Protein 6VAP (pdb70)

Organism: NCBI:txid2487417

Radius of gyration: 23.74 Å; Cα contacts (8 Å, |Δi|>4): 1038; chains: 2; bounding box: 48×67×58 Å

CATH classification: 3.40.50.1820

Foldseek 3Di:
DDDDLFKDFPDAADPPAEEEEEFEAQLDAQVVCVQLNVWCPNNHGYIGTGFACDDVRVVPQGAQALVVVLVVVLVVCVVVHDPQYEYAYAQLGLVSLVVSLVVCVVVVHAYLEREYEQYFALVPQDADDCLLVDDPVVNVVVVCVCVSRVSRSSSSVSRNHVYHDDDDDAAAHEYEYEYEPPEPRADPVRRVCNVVRHPHHYHYYYAHDYSVSCVVVVQVVSQVVCVSRVHHTD/DDDADLFKGFLDAADPPAEEEEEEEAQLDAQVVCNVVNVVCPHNYGYIGTGFACADVNVVDQGAQALVVVLVVCLVVVVVVHAPAYEYAYAELGLVSLVVSLVVCVVVVGAYLEYEYEQYFALVPQDADDCLLVDDLVVVLVVLVPVLVQDPDDSDPVVRCSSRVSRNSRSVSRSHVYHDDDDQAAAHEYEYEYEPPEPNAHPVRRVCNVVRHPYHYHYDYHHTYSVRCVVVVPVVSVVVVVSSD

Secondary structure (DSSP, 8-state):
----SSEE--S---TTPPEEEEE--TT--GGGGHHHHHHHTTTSEEEEE--TTSGGGTTSPPP--HHHHHHHHHHHHHHH--SSEEEEEETHHHHHHHHHHHHHHHTT---SEEEEES---GGGPPS---GGGS-HHHHHHH---HHHHHHHHHHHHHHHHS--PPP-PPB-S-EEEEEETT-TT--HHHHHGGGGGBSS-EEEEEESSSTTGGGTSHHHHHHHHHHHHT----/-----SSEE--S---TT--EEEEE--TT--GGGGHHHHHHHTTTSEEEEE--TTSGGGTTSPPP--HHHHHHHHHHHHHHH--SSEEEEEETHHHHHHHHHHHHHHHTT---SEEEEES---GGGPPS---GGGS-HHHHHHHHHHHHTTTT-SS--HHHHHHTHHHHHHHHHHHHH------PPB-S-EEEEEETT-TTS-HHHHHGGGGGBSS-EEEEEESSSTTHHHHTHHHHHHHHHHHT-

Nearest PDB structures (foldseek):
  6vap-assembly2_B  TM=1.004E+00  e=4.986E-54  Streptomyces sp. WAC02707
  3flb-assembly1_A  TM=8.859E-01  e=7.574E-27  Amycolatopsis mediterranei
  3fla-assembly2_B  TM=8.816E-01  e=6.293E-27  Amycolatopsis mediterranei
  3qmv-assembly2_B  TM=9.053E-01  e=5.285E-21  Streptomyces coelicolor
  3qmv-assembly1_C  TM=8.912E-01  e=3.431E-21  Streptomyces coelicolor

Solvent-accessible surface area: 20615 Å² total; per-residue (Å²): 95,140,65,53,69,17,0,38,17,46,30,88,28,92,129,123,7,16,11,0,0,0,0,0,22,17,37,5,17,0,67,52,2,51,35,15,0,23,6,0,13,53,68,0,17,3,0,0,0,1,1,6,4,16,60,67,7,51,109,69,134,13,24,71,41,0,12,85,1,0,85,88,0,23,78,41,0,117,94,56,31,108,81,56,0,0,0,4,0,0,13,0,0,0,2,0,0,3,6,0,0,38,44,0,15,102,39,67,21,65,9,68,0,0,0,2,0,1,31,9,0,3,53,105,32,86,130,64,28,76,36,9,113,39,57,61,127,99,0,22,60,116,62,231,99,77,160,42,22,3,76,4,30,55,3,1,63,72,0,10,32,53,10,202,56,145,118,36,122,108,2,150,7,36,1,11,2,2,8,4,95,107,12,103,107,6,57,107,98,7,2,131,5,1,39,108,8,7,108,20,89,43,67,36,53,83,20,67,25,24,50,83,5,14,68,134,39,53,101,51,7,4,34,34,1,3,109,37,4,184,37,76,44,165,170,52,107,61,62,67,22,2,35,18,58,32,66,29,98,132,125,7,24,7,0,0,0,0,0,6,5,13,5,13,0,68,36,1,76,60,3,1,4,37,21,9,64,158,8,14,2,0,0,0,1,2,6,6,4,69,92,12,123,103,67,149,17,21,82,69,1,52,77,1,0,78,83,0,23,77,40,0,125,97,36,12,99,92,52,0,0,0,2,0,0,15,1,0,0,2,0,0,4,8,0,0,48,55,0,18,101,37,58,27,64,9,62,0,0,0,2,0,2,28,11,0,3,55,100,39,91,125,66,30,73,29,13,111,53,62,79,102,103,0,4,29,83,5,111,86,50,4,57,82,25,159,79,34,14,98,31,60,92,67,10,101,89,20,9,83,0,1,62,1,1,40,90,0,7,29,72,16,182,50,174,116,33,124,103,2,158,6,32,1,11,1,0,8,5,97,107,9,109,89,8,56,108,98,8,1,154,6,1,44,112,10,6,99,19,90,52,64,39,51,73,26,57,24,2,19,5,4,0,57,126,38,20,44,50,0,10,36,30,3,26,117,46,12,168

Structure (mmCIF, N/CA/C/O backbone):
data_6VAP
#
_entry.id   6VAP
#
_cell.length_a   72.450
_cell.length_b   92.360
_cell.length_c   150.140
_cell.angle_alpha   90.000
_cell.angle_beta   90.000
_cell.angle_gamma   90.000
#
_symmetry.space_group_name_H-M   'C 2 2 21'
#
loop_
_entity.id
_entity.type
_entity.pdbx_description
1 polymer Thioesterase
2 water water
#
loop_
_atom_site.group_PDB
_atom_site.id
_atom_site.type_symbol
_atom_site.label_atom_id
_atom_site.label_alt_id
_atom_site.label_comp_id
_atom_site.label_asym_id
_atom_site.label_entity_id
_atom_site.label_seq_id
_atom_site.pdbx_PDB_ins_code
_atom_site.Cartn_x
_atom_site.Cartn_y
_atom_site.Cartn_z
_atom_site.occupancy
_atom_site.B_iso_or_equiv
_atom_site.auth_seq_id
_atom_site.auth_comp_id
_atom_site.auth_asym_id
_atom_site.auth_atom_id
_atom_site.pdbx_PDB_model_num
ATOM 1 N N . THR A 1 8 ? 7.94900 54.59300 8.96700 1.000 49.31644 8 THR A N 1
ATOM 2 C CA . THR A 1 8 ? 9.08900 55.39400 8.53400 1.000 57.96221 8 THR A CA 1
ATOM 3 C C . THR A 1 8 ? 9.62200 54.92700 7.18200 1.000 62.04165 8 THR A C 1
ATOM 4 O O . THR A 1 8 ? 9.34300 53.80600 6.75700 1.000 72.80347 8 THR A O 1
ATOM 14 N N . HIS A 1 9 ? 10.39200 55.79100 6.51500 1.000 44.32110 9 HIS A N 1
ATOM 15 C CA . HIS A 1 9 ? 11.02300 55.45500 5.23900 1.000 57.27792 9 HIS A CA 1
ATOM 16 C C . HIS A 1 9 ? 12.45500 55.96900 5.26400 1.000 55.63562 9 HIS A C 1
ATOM 17 O O . HIS A 1 9 ? 12.68400 57.16600 5.45900 1.000 47.50043 9 HIS A O 1
ATOM 31 N N . SER A 1 10 ? 13.41700 55.07200 5.07300 1.000 49.14010 10 SER A N 1
ATOM 32 C CA . SER A 1 10 ? 14.82700 55.43200 5.06300 1.000 49.06378 10 SER A CA 1
ATOM 33 C C . SER A 1 10 ? 15.51000 54.83600 3.83300 1.000 49.21906 10 SER A C 1
ATOM 34 O O . SER A 1 10 ? 15.09500 53.80500 3.29500 1.000 40.38642 10 SER A O 1
ATOM 42 N N . ASP A 1 11 ? 16.57500 55.48600 3.39800 1.000 54.02753 11 ASP A N 1
ATOM 43 C CA . ASP A 1 11 ? 17.42200 54.99300 2.32500 1.000 41.19178 11 ASP A CA 1
ATOM 44 C C . ASP A 1 11 ? 18.85300 54.87900 2.85900 1.000 40.46011 11 ASP A C 1
ATOM 45 O O . ASP A 1 11 ? 19.11500 55.04400 4.05600 1.000 35.09368 11 ASP A O 1
ATOM 54 N N . VAL A 1 12 ? 19.78700 54.58100 1.95500 1.000 37.54134 12 VAL A N 1
ATOM 55 C CA . VAL A 1 12 ? 21.17000 54.36200 2.35700 1.000 36.61492 12 VAL A CA 1
ATOM 56 C C . VAL A 1 12 ? 21.74900 55.61700 2.97400 1.000 38.78623 12 VAL A C 1
ATOM 57 O O . VAL A 1 12 ? 22.55600 55.53700 3.91400 1.000 41.42339 12 VAL A O 1
ATOM 70 N N . TRP A 1 13 ? 21.33000 56.79100 2.48900 1.000 30.40101 13 TRP A N 1
ATOM 71 C CA . TRP A 1 13 ? 21.89100 58.04300 2.99200 1.000 29.09033 13 TRP A CA 1
ATOM 72 C C . TRP A 1 13 ? 21.11800 58.63500 4.17000 1.000 19.65762 13 TRP A C 1
ATOM 73 O O . TRP A 1 13 ? 21.70800 59.20300 5.09400 1.000 22.22635 13 TRP A O 1
ATOM 94 N N . ILE A 1 14 ? 19.79800 58.54300 4.13500 1.000 35.08842 14 ILE A N 1
ATOM 95 C CA . ILE A 1 14 ? 18.92900 59.33500 4.99700 1.000 27.33749 14 ILE A CA 1
ATOM 96 C C . ILE A 1 14 ? 18.16900 58.39300 5.90200 1.000 26.70057 14 ILE A C 1
ATOM 97 O O . ILE A 1 14 ? 17.36000 57.59500 5.42000 1.000 24.38450 14 ILE A O 1
ATOM 113 N N . ARG A 1 15 ? 18.39300 58.50800 7.20700 1.000 30.14835 15 ARG A N 1
ATOM 114 C CA . ARG A 1 15 ? 17.76900 57.63100 8.18900 1.000 32.35388 15 ARG A CA 1
ATOM 115 C C . ARG A 1 15 ? 16.68300 58.41500 8.92000 1.000 22.86590 15 ARG A C 1
ATOM 116 O O . ARG A 1 15 ? 16.96100 59.44700 9.54200 1.000 27.00324 15 ARG A O 1
ATOM 137 N N . GLN A 1 16 ? 15.45800 57.92100 8.85400 1.000 22.11844 16 GLN A N 1
ATOM 138 C CA . GLN A 1 16 ? 14.29800 58.50500 9.52500 1.000 42.34981 16 GLN A CA 1
ATOM 139 C C . GLN A 1 16 ? 13.94900 57.56000 10.66900 1.000 28.62712 16 GLN A C 1
ATOM 140 O O . GLN A 1 16 ? 13.36900 56.49100 10.45500 1.000 28.29550 16 GLN A O 1
ATOM 154 N N . TYR A 1 17 ? 14.29500 57.96300 11.88900 1.000 28.63501 17 TYR A N 1
ATOM 155 C CA . TYR A 1 17 ? 14.16800 57.06500 13.02600 1.000 25.87152 17 TYR A CA 1
ATOM 156 C C . TYR A 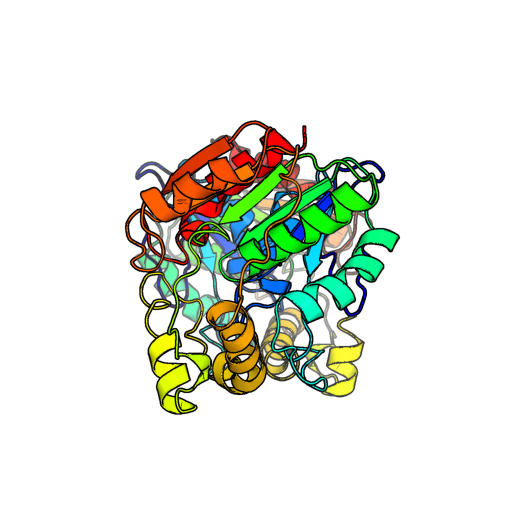1 17 ? 12.75900 57.03600 13.60000 1.000 26.85848 17 TYR A C 1
ATOM 157 O O . TYR A 1 17 ? 12.36800 56.02200 14.18000 1.000 37.10971 17 TYR A O 1
ATOM 175 N N . ARG A 1 18 ? 12.00300 58.12100 13.48600 1.000 26.41106 18 ARG A N 1
ATOM 176 C CA . ARG A 1 18 ? 10.66900 58.19800 14.04700 1.000 31.79329 18 ARG A CA 1
ATOM 177 C C . ARG A 1 18 ? 9.66700 58.70100 13.01300 1.000 38.35723 18 ARG A C 1
ATOM 178 O O . ARG A 1 18 ? 10.03300 59.41100 12.07500 1.000 38.82834 18 ARG A O 1
ATOM 199 N N . PRO A 1 19 ? 8.39800 58.34700 13.17100 1.000 38.58621 19 PRO A N 1
ATOM 200 C CA . PRO A 1 19 ? 7.38600 58.90300 12.26300 1.000 41.33390 19 PRO A CA 1
ATOM 201 C C . PRO A 1 19 ? 7.14600 60.37100 12.55200 1.000 36.59649 19 PRO A C 1
ATOM 202 O O . PRO A 1 19 ? 7.27400 60.83600 13.68800 1.000 34.73574 19 PRO A O 1
ATOM 213 N N . ALA A 1 20 ? 6.75100 61.09600 11.51500 1.000 44.70536 20 ALA A N 1
ATOM 214 C CA . ALA A 1 20 ? 6.51900 62.52800 11.62300 1.000 41.72606 20 ALA A CA 1
ATOM 215 C C . ALA A 1 20 ? 5.17400 62.87600 11.00000 1.000 49.66122 20 ALA A C 1
ATOM 216 O O . ALA A 1 20 ? 4.74300 62.23800 10.03000 1.000 36.06748 20 ALA A O 1
ATOM 223 N N . HIS A 1 21 ? 4.50900 63.88000 11.58000 1.000 38.29933 21 HIS A N 1
ATOM 224 C CA . HIS A 1 21 ? 3.28500 64.38700 10.99700 1.000 41.02597 21 HIS A CA 1
ATOM 225 C C . HIS A 1 21 ? 3.54700 64.82100 9.55100 1.000 44.07897 21 HIS A C 1
ATOM 226 O O . HIS A 1 21 ? 4.66500 65.21000 9.18700 1.000 32.96185 21 HIS A O 1
ATOM 240 N N . PRO A 1 22 ? 2.53600 64.74700 8.69000 1.000 44.04212 22 PRO A N 1
ATOM 241 C CA . PRO A 1 22 ? 2.70700 65.32900 7.34900 1.000 38.86255 22 PRO A CA 1
ATOM 242 C C . PRO A 1 22 ? 2.96400 66.82100 7.36800 1.000 47.49254 22 PRO A C 1
ATOM 243 O O . PRO A 1 22 ? 3.66000 67.33200 6.48200 1.000 38.23616 22 PRO A O 1
ATOM 254 N N . THR A 1 23 ? 2.41700 67.54000 8.34700 1.000 48.22420 23 THR A N 1
ATOM 255 C CA . THR A 1 23 ? 2.67400 68.97000 8.47800 1.000 59.09919 23 THR A CA 1
ATOM 256 C C . THR A 1 23 ? 4.04500 69.28600 9.06200 1.000 47.86363 23 THR A C 1
ATOM 257 O O . THR A 1 23 ? 4.41600 70.46500 9.11000 1.000 49.35855 23 THR A O 1
ATOM 268 N N . ALA A 1 24 ? 4.80400 68.27700 9.48300 1.000 46.45557 24 ALA A N 1
ATOM 269 C CA . ALA A 1 24 ? 5.97300 68.52600 10.30800 1.000 40.07059 24 ALA A CA 1
ATOM 270 C C . ALA A 1 24 ? 7.05400 69.23600 9.48900 1.000 33.55929 24 ALA A C 1
ATOM 271 O O . ALA A 1 24 ? 7.34600 68.83900 8.35600 1.000 29.44564 24 ALA A O 1
ATOM 278 N N . PRO A 1 25 ? 7.71400 70.23300 10.05300 1.000 38.97309 25 PRO A N 1
ATOM 279 C CA . PRO A 1 25 ? 8.92500 70.73700 9.40400 1.000 31.88014 25 PRO A CA 1
ATOM 280 C C . PRO A 1 25 ? 9.99000 69.66700 9.42600 1.000 25.83994 25 PRO A C 1
ATOM 281 O O . PRO A 1 25 ? 9.98900 68.80000 10.30300 1.000 30.08255 25 PRO A O 1
ATOM 292 N N . GLN A 1 26 ? 10.93500 69.77400 8.48500 1.000 23.76601 26 GLN A N 1
ATOM 293 C CA . GLN A 1 26 ? 12.01600 68.80600 8.31900 1.000 35.89904 26 GLN A CA 1
ATOM 294 C C . GLN A 1 26 ? 13.31700 69.33300 8.92500 1.000 20.64984 26 GLN A C 1
ATOM 295 O O . GLN A 1 26 ? 13.64100 70.51800 8.81100 1.000 21.01041 26 GLN A O 1
ATOM 309 N N . LEU A 1 27 ? 14.04700 68.45500 9.60000 1.000 20.90514 27 LEU A N 1
ATOM 310 C CA . LEU A 1 27 ? 15.35400 68.78300 10.15300 1.000 25.63202 27 LEU A CA 1
ATOM 311 C C . LEU A 1 27 ? 16.35000 67.75100 9.62200 1.000 32.16701 27 LEU A C 1
ATOM 312 O O . LEU A 1 27 ? 16.22300 66.54600 9.88100 1.000 23.05013 27 LEU A O 1
ATOM 328 N N . ILE A 1 28 ? 17.30900 68.21900 8.84200 1.000 27.35328 28 ILE A N 1
ATOM 329 C CA . ILE A 1 28 ? 18.33800 67.35600 8.28000 1.000 23.08961 28 ILE A CA 1
ATOM 330 C C . ILE A 1 28 ? 19.55800 67.50700 9.14900 1.000 22.96591 28 ILE A C 1
ATOM 331 O O . ILE A 1 28 ? 20.04800 68.62400 9.30600 1.000 18.02585 28 ILE A O 1
ATOM 347 N N . CYS A 1 29 ? 20.06500 66.41100 9.69700 1.000 17.18627 29 CYS A N 1
ATOM 348 C CA . CYS A 1 29 ? 21.13200 66.41400 10.69500 1.000 18.98122 29 CYS A CA 1
ATOM 349 C C . CYS A 1 29 ? 22.38100 65.75200 10.13500 1.000 20.55246 29 CYS A C 1
ATOM 350 O O . CYS A 1 29 ? 22.32500 64.59900 9.69600 1.000 16.75201 29 CYS A O 1
ATOM 358 N N . LEU A 1 30 ? 23.50100 66.46300 10.20700 1.000 17.55474 30 LEU A N 1
ATOM 359 C CA . LEU A 1 30 ? 24.76400 66.05300 9.64400 1.000 21.21833 30 LEU A CA 1
ATOM 360 C C . LEU A 1 30 ? 25.70600 65.70300 10.78200 1.000 23.07119 30 LEU A C 1
ATOM 361 O O . LEU A 1 30 ? 26.05500 66.57600 11.59000 1.000 15.68346 30 LEU A O 1
ATOM 377 N N . PRO A 1 31 ? 26.14000 64.46100 10.89000 1.000 24.85561 31 PRO A N 1
ATOM 378 C CA . PRO A 1 31 ? 27.05100 64.10100 11.97000 1.000 28.49552 31 PRO A CA 1
ATOM 379 C C . PRO A 1 31 ? 28.43500 64.69400 11.79200 1.000 25.20829 31 PRO A C 1
ATOM 380 O O . PRO A 1 31 ? 28.85900 65.02900 10.68200 1.000 25.21355 31 PRO A O 1
ATOM 391 N N . HIS A 1 32 ? 29.16100 64.74600 12.91300 1.000 24.06868 32 HIS A N 1
ATOM 392 C CA . HIS A 1 32 ? 30.57200 65.13300 12.93400 1.000 24.56874 32 HIS A CA 1
ATOM 393 C C . HIS A 1 32 ? 31.46200 64.06400 12.30600 1.000 21.07884 32 HIS A C 1
ATOM 394 O O . HIS A 1 32 ? 31.01400 62.97100 11.96500 1.000 25.81099 32 HIS A O 1
ATOM 408 N N . ALA A 1 33 ? 32.75800 64.37100 12.20200 1.000 27.19800 33 ALA A N 1
ATOM 409 C CA . ALA A 1 33 ? 33.73000 63.37800 11.74600 1.000 35.65164 33 ALA A CA 1
ATOM 410 C C . ALA A 1 33 ? 33.75900 62.17100 12.67500 1.000 26.39527 33 ALA A C 1
ATOM 411 O O . ALA A 1 33 ? 33.77000 62.30200 13.89000 1.000 24.79245 33 ALA A O 1
ATOM 418 N N . GLY A 1 34 ? 33.76100 60.98700 12.10700 1.000 29.69830 34 GLY A N 1
ATOM 419 C CA . GLY A 1 34 ? 33.64800 59.78100 12.88600 1.000 32.30387 34 GLY A CA 1
ATOM 420 C C . GLY A 1 34 ? 32.26600 59.49700 13.40900 1.000 37.02286 34 GLY A C 1
ATOM 421 O O . GLY A 1 34 ? 32.08700 58.48400 14.09000 1.000 39.83636 34 GLY A O 1
ATOM 425 N N . GLY A 1 35 ? 31.27600 60.34900 13.10900 1.000 24.57137 35 GLY A N 1
ATOM 426 C CA . GLY A 1 35 ? 29.94400 60.12800 13.61300 1.000 33.00133 35 GLY A CA 1
ATOM 427 C C . GLY A 1 35 ? 29.07000 59.39500 12.61900 1.000 23.74758 35 GLY A C 1
ATOM 428 O O . GLY A 1 35 ? 29.37200 59.31500 11.44400 1.000 29.55881 35 GLY A O 1
ATOM 432 N N . SER A 1 36 ? 27.99500 58.81600 13.12600 1.000 21.63944 36 SER A N 1
ATOM 433 C CA . SER A 1 36 ? 27.02400 58.08800 12.32500 1.000 28.57974 36 SER A CA 1
ATOM 434 C C . SER A 1 36 ? 25.65600 58.72200 12.50900 1.000 22.91064 36 SER A C 1
ATOM 435 O O . SER A 1 36 ? 25.45600 59.55100 13.40900 1.000 24.37134 36 SER A O 1
ATOM 443 N N . ALA A 1 37 ? 24.71800 58.30900 11.64000 1.000 25.35304 37 ALA A N 1
ATOM 444 C CA . ALA A 1 37 ? 23.35400 58.81200 11.73900 1.000 27.70332 37 ALA A CA 1
ATOM 445 C C . ALA A 1 37 ? 22.72400 58.50100 13.08700 1.000 26.20314 37 ALA A C 1
ATOM 446 O O . ALA A 1 37 ? 21.88200 59.27800 13.56400 1.000 20.31823 37 ALA A O 1
ATOM 453 N N . THR A 1 38 ? 23.09800 57.37100 13.70400 1.000 33.58297 38 THR A N 1
ATOM 454 C CA . THR A 1 38 ? 22.51800 57.00400 14.99000 1.000 43.60523 38 THR A CA 1
ATOM 455 C C . THR A 1 38 ? 22.79700 58.05400 16.06100 1.000 34.53572 38 THR A C 1
ATOM 456 O O . THR A 1 38 ? 22.09800 58.09500 17.08100 1.000 33.72773 38 THR A O 1
ATOM 467 N N . PHE A 1 39 ? 23.83500 58.87200 15.87400 1.000 26.71636 39 PHE A N 1
ATOM 468 C CA . PHE A 1 39 ? 24.13200 59.93900 16.82600 1.000 27.37170 39 PHE A CA 1
ATOM 469 C C . PHE A 1 39 ? 22.92200 60.84300 17.05400 1.000 25.23724 39 PHE A C 1
ATOM 470 O O . PHE A 1 39 ? 22.72800 61.37800 18.15400 1.000 24.51873 39 PHE A O 1
ATOM 487 N N . TYR A 1 40 ? 22.08000 61.02000 16.03800 1.000 21.38677 40 TYR A N 1
ATOM 488 C CA . TYR A 1 40 ? 20.93500 61.92100 16.13600 1.000 22.89222 40 TYR A CA 1
ATOM 489 C C . TYR A 1 40 ? 19.63500 61.25300 16.56200 1.000 30.26679 40 TYR A C 1
ATOM 490 O O . TYR A 1 40 ? 18.57500 61.88700 16.51200 1.000 24.93194 40 TYR A O 1
ATOM 508 N N . HIS A 1 41 ? 19.69500 60.01200 17.02400 1.000 32.51706 41 HIS A N 1
ATOM 509 C CA . HIS A 1 41 ? 18.48300 59.36800 17.52400 1.000 36.37278 41 HIS A CA 1
ATOM 510 C C . HIS A 1 41 ? 17.82100 60.14900 18.65600 1.000 23.99761 41 HIS A C 1
ATOM 511 O O . HIS A 1 41 ? 16.58700 60.30500 18.63300 1.000 33.61192 41 HIS A O 1
ATOM 525 N N . PRO A 1 42 ? 18.54400 60.70300 19.62000 1.000 26.50844 42 PRO A N 1
ATOM 526 C CA . PRO A 1 42 ? 17.87500 61.54700 20.62900 1.000 24.78981 42 PRO A CA 1
ATOM 527 C C . PRO A 1 42 ? 17.12300 62.74000 20.05200 1.000 21.92631 42 PRO A C 1
ATOM 528 O O . PRO A 1 42 ? 16.05200 63.10700 20.55900 1.000 22.96591 42 PRO A O 1
ATOM 539 N N . VAL A 1 43 ? 17.63800 63.36000 18.99400 1.000 20.79460 43 VAL A N 1
ATOM 540 C CA . VAL A 1 43 ? 16.91200 64.46900 18.36900 1.000 25.49779 43 VAL A CA 1
ATOM 541 C C . VAL A 1 43 ? 15.59600 63.96400 17.76000 1.000 20.56826 43 VAL A C 1
ATOM 542 O O . VAL A 1 43 ? 14.50600 64.51600 17.97400 1.000 21.49205 43 VAL A O 1
ATOM 555 N N . ALA A 1 44 ? 15.68400 62.89200 16.98600 1.000 22.01053 44 ALA A N 1
ATOM 556 C CA . ALA A 1 44 ? 14.48300 62.30300 16.41300 1.000 37.39922 44 ALA A CA 1
ATOM 557 C C . ALA A 1 44 ? 13.46300 62.01900 17.50400 1.000 25.26882 44 ALA A C 1
ATOM 558 O O . ALA A 1 44 ? 12.30800 62.45800 17.41100 1.000 31.29849 44 ALA A O 1
ATOM 565 N N . ALA A 1 45 ? 13.90800 61.35600 18.58800 1.000 28.29813 45 ALA A N 1
ATOM 566 C CA . ALA A 1 45 ? 12.99400 60.94200 19.65100 1.000 33.28820 45 ALA A CA 1
ATOM 567 C C . ALA A 1 45 ? 12.35600 62.14700 20.33700 1.000 37.30974 45 ALA A C 1
ATOM 568 O O . ALA A 1 45 ? 11.20100 62.08500 20.76300 1.000 33.75668 45 ALA A O 1
ATOM 575 N N . ALA A 1 46 ? 13.09200 63.24800 20.47100 1.000 29.84832 46 ALA A N 1
ATOM 576 C CA . ALA A 1 46 ? 12.61000 64.40400 21.21900 1.000 37.33079 46 ALA A CA 1
ATOM 577 C C . ALA A 1 46 ? 11.76700 65.36000 20.39200 1.000 32.20649 46 ALA A C 1
ATOM 578 O O . ALA A 1 46 ? 10.94500 66.08500 20.95900 1.000 33.15134 46 ALA A O 1
ATOM 585 N N . LEU A 1 47 ? 11.94800 65.39300 19.07400 1.000 24.81350 47 LEU A N 1
ATOM 586 C CA . LEU A 1 47 ? 11.22700 66.33800 18.22600 1.000 30.32469 47 LEU A CA 1
ATOM 587 C C . LEU A 1 47 ? 10.08700 65.70300 17.43400 1.000 29.61408 47 LEU A C 1
ATOM 588 O O . LEU A 1 47 ? 9.11800 66.39400 17.09200 1.000 33.39611 47 LEU A O 1
ATOM 604 N N . ALA A 1 48 ? 10.17500 64.41400 17.12600 1.000 33.72773 48 ALA A N 1
ATOM 605 C CA . ALA A 1 48 ? 9.10300 63.76200 16.39300 1.000 33.14082 48 ALA A CA 1
ATOM 606 C C . ALA A 1 48 ? 7.93100 63.53000 17.33600 1.000 43.32098 48 ALA A C 1
ATOM 607 O O . ALA A 1 48 ? 8.12900 63.45400 18.54500 1.000 37.53608 48 ALA A O 1
ATOM 614 N N . PRO A 1 49 ? 6.69100 63.43500 16.81400 1.000 47.17934 49 PRO A N 1
ATOM 615 C CA . PRO A 1 49 ? 6.33500 63.52000 15.39100 1.000 32.89605 49 PRO A CA 1
ATOM 616 C C . PRO A 1 49 ? 6.14600 64.94700 14.90800 1.000 44.62904 49 PRO A C 1
ATOM 617 O O . PRO A 1 49 ? 5.80500 65.15600 13.74100 1.000 31.56694 49 PRO A O 1
ATOM 628 N N . ARG A 1 50 ? 6.37000 65.91900 15.79500 1.000 33.14082 50 ARG A N 1
ATOM 629 C CA . ARG A 1 50 ? 6.15600 67.31200 15.41900 1.000 36.42542 50 ARG A CA 1
ATOM 630 C C . ARG A 1 50 ? 7.22300 67.80300 14.45500 1.000 33.60140 50 ARG A C 1
ATOM 631 O O . ARG A 1 50 ? 7.04200 68.82800 13.79100 1.000 34.90418 50 ARG A O 1
ATOM 652 N N . CYS A 1 51 ? 8.32000 67.07200 14.33800 1.000 27.69543 51 CYS A N 1
ATOM 653 C CA . CYS A 1 51 ? 9.38200 67.41600 13.40200 1.000 29.10612 51 CYS A CA 1
ATOM 654 C C . CYS A 1 51 ? 9.87200 66.14700 12.71900 1.000 45.76865 51 CYS A C 1
ATOM 655 O O . CYS A 1 51 ? 10.02100 65.10900 13.37100 1.000 46.39240 51 CYS A O 1
ATOM 663 N N . ASP A 1 52 ? 10.08600 66.22500 11.40300 1.000 41.05755 52 ASP A N 1
ATOM 664 C CA . ASP A 1 52 ? 10.61200 65.10100 10.63100 1.000 39.08627 52 ASP A CA 1
ATOM 665 C C . ASP A 1 52 ? 12.13000 65.16900 10.68200 1.000 24.79771 52 ASP A C 1
ATOM 666 O O . ASP A 1 52 ? 12.75400 65.90300 9.92400 1.000 24.17658 52 ASP A O 1
ATOM 675 N N . VAL A 1 53 ? 12.73200 64.40700 11.58300 1.000 32.54601 53 VAL A N 1
ATOM 676 C CA . VAL A 1 53 ? 14.17700 64.43200 11.77600 1.000 38.32038 53 VAL A CA 1
ATOM 677 C C . VAL A 1 53 ? 14.81900 63.43900 10.82200 1.000 29.16402 53 VAL A C 1
ATOM 678 O O . VAL A 1 53 ? 14.50900 62.24800 10.85700 1.000 29.00348 53 VAL A O 1
ATOM 691 N N . LEU A 1 54 ? 15.72900 63.91400 9.98900 1.000 21.14464 54 LEU A N 1
ATOM 692 C CA . LEU A 1 54 ? 16.41300 63.08700 9.00700 1.000 21.13938 54 LEU A CA 1
ATOM 693 C C . LEU A 1 54 ? 17.89200 63.10600 9.35000 1.000 21.57101 54 LEU A C 1
ATOM 694 O O . LEU A 1 54 ? 18.51400 64.17600 9.38400 1.000 27.40855 54 LEU A O 1
ATOM 710 N N . ALA A 1 55 ? 18.46300 61.93000 9.57800 1.000 29.62987 55 ALA A N 1
ATOM 711 C CA . ALA A 1 55 ? 19.84900 61.81600 10.00000 1.000 28.14285 55 ALA A CA 1
ATOM 712 C C . ALA A 1 55 ? 20.64600 61.19000 8.86100 1.000 21.48679 55 ALA A C 1
ATOM 713 O O . ALA A 1 55 ? 20.23000 60.18400 8.27300 1.000 19.16019 55 ALA A O 1
ATOM 720 N N . VAL A 1 56 ? 21.77400 61.78600 8.53900 1.000 23.26595 56 VAL A N 1
ATOM 721 C CA . VAL A 1 56 ? 22.54400 61.36000 7.37900 1.000 28.33761 56 VAL A CA 1
ATOM 722 C C . VAL A 1 56 ? 23.58700 60.34000 7.81200 1.000 16.54146 56 VAL A C 1
ATOM 723 O O . VAL A 1 56 ? 24.32300 60.54700 8.77800 1.000 30.60630 56 VAL A O 1
ATOM 736 N N . GLN A 1 57 ? 23.67200 59.26100 7.06900 1.000 20.19189 57 GLN A N 1
ATOM 737 C CA . GLN A 1 57 ? 24.68500 58.23100 7.23900 1.000 19.31021 57 GLN A CA 1
ATOM 738 C C . GLN A 1 57 ? 25.69300 58.35700 6.11400 1.000 20.39192 57 GLN A C 1
ATOM 739 O O . GLN A 1 57 ? 25.38800 58.02000 4.97400 1.000 20.44456 57 GLN A O 1
ATOM 753 N N . TYR A 1 58 ? 26.91000 58.75600 6.43200 1.000 24.27923 58 TYR A N 1
ATOM 754 C CA . TYR A 1 58 ? 27.94000 58.84600 5.40700 1.000 24.42661 58 TYR A CA 1
ATOM 755 C C . TYR A 1 58 ? 28.47100 57.45300 5.05200 1.000 31.04583 58 TYR A C 1
ATOM 756 O O . TYR A 1 58 ? 28.41700 56.52800 5.86600 1.000 24.55821 58 TYR A O 1
ATOM 774 N N . PRO A 1 59 ? 28.96700 57.27200 3.83200 1.000 25.41357 59 PRO A N 1
ATOM 775 C CA . PRO A 1 59 ? 29.58800 55.99100 3.47300 1.000 24.30028 59 PRO A CA 1
ATOM 776 C C . PRO A 1 59 ? 30.72900 55.64700 4.41600 1.000 26.50318 59 PRO A C 1
ATOM 777 O O . PRO A 1 59 ? 31.43300 56.52600 4.93000 1.000 24.21869 59 PRO A O 1
ATOM 788 N N . GLY A 1 60 ? 30.91100 54.34400 4.61500 1.000 29.49301 60 GLY A N 1
ATOM 789 C CA . GLY A 1 60 ? 32.06500 53.82800 5.30400 1.000 28.42709 60 GLY A CA 1
ATOM 790 C C . GLY A 1 60 ? 31.85900 53.46400 6.75500 1.000 33.65667 60 GLY A C 1
ATOM 791 O O . GLY A 1 60 ? 32.81800 53.04000 7.40500 1.000 34.72522 60 GLY A O 1
ATOM 795 N N . ARG A 1 61 ? 30.65500 53.59900 7.28800 1.000 35.52531 61 ARG A N 1
ATOM 796 C CA . ARG A 1 61 ? 30.40400 53.31100 8.69000 1.000 27.35854 61 ARG A CA 1
ATOM 797 C C . ARG A 1 61 ? 29.16900 52.43700 8.84100 1.000 40.73646 61 ARG A C 1
ATOM 798 O O . ARG A 1 61 ? 28.22000 52.53300 8.05700 1.000 41.72869 61 ARG A O 1
ATOM 819 N N . GLN A 1 62 ? 29.19900 51.58500 9.86900 1.000 44.05791 62 GLN A N 1
ATOM 820 C CA . GLN A 1 62 ? 28.07000 50.72700 10.20900 1.000 48.26368 62 GLN A CA 1
ATOM 821 C C . GLN A 1 62 ? 27.61800 49.93500 8.99100 1.000 33.42506 62 GLN A C 1
ATOM 822 O O . GLN A 1 62 ? 28.38800 49.14400 8.45100 1.000 39.97321 62 GLN A O 1
ATOM 836 N N . ASP A 1 63 ? 26.36500 50.09500 8.57400 1.000 31.96173 63 ASP A N 1
ATOM 837 C CA . ASP A 1 63 ? 25.84300 49.30100 7.47100 1.000 33.34610 63 ASP A CA 1
ATOM 838 C C . ASP A 1 63 ? 26.48100 49.70100 6.15200 1.000 36.82020 63 ASP A C 1
ATOM 839 O O . ASP A 1 63 ? 26.38600 48.93500 5.19000 1.000 37.58609 63 ASP A O 1
ATOM 848 N N . ARG A 1 64 ? 27.11400 50.88100 6.07600 1.000 38.88624 64 ARG A N 1
ATOM 849 C CA . ARG A 1 64 ? 27.83100 51.31800 4.88000 1.000 32.28282 64 ARG A CA 1
ATOM 850 C C . ARG A 1 64 ? 29.34400 51.07100 4.96100 1.000 31.59063 64 ARG A C 1
ATOM 851 O O . ARG A 1 64 ? 30.10900 51.68000 4.20600 1.000 36.42805 64 ARG A O 1
ATOM 872 N N . ARG A 1 65 ? 29.79700 50.20800 5.87400 1.000 44.58429 65 ARG A N 1
ATOM 873 C CA . ARG A 1 65 ? 31.23500 50.03500 6.06700 1.000 53.13269 65 ARG A CA 1
ATOM 874 C C . ARG A 1 65 ? 31.91300 49.54300 4.79600 1.000 52.20100 65 ARG A C 1
ATOM 875 O O . ARG A 1 65 ? 33.06800 49.88800 4.53300 1.000 48.54793 65 ARG A O 1
ATOM 896 N N . ALA A 1 66 ? 31.21900 48.73900 3.99500 1.000 44.31321 66 ALA A N 1
ATOM 897 C CA . ALA A 1 66 ? 31.82400 48.23500 2.76600 1.000 48.06629 66 ALA A CA 1
ATOM 898 C C . ALA A 1 66 ? 32.07800 49.36300 1.76700 1.000 53.48273 66 ALA A C 1
ATOM 899 O O . ALA A 1 66 ? 33.03900 49.29700 0.98700 1.000 54.88816 66 ALA A O 1
ATOM 906 N N . GLU A 1 67 ? 31.25100 50.40700 1.78100 1.000 37.13077 67 GLU A N 1
ATOM 907 C CA . GLU A 1 67 ? 31.45000 51.51000 0.85000 1.000 46.88720 67 GLU A CA 1
ATOM 908 C C . GLU A 1 67 ? 32.71100 52.28700 1.20200 1.000 39.37577 67 GLU A C 1
ATOM 909 O O . GLU A 1 67 ? 33.03700 52.48300 2.37200 1.000 38.35460 67 GLU A O 1
ATOM 921 N N . LYS A 1 68 ? 33.42100 52.72300 0.18500 1.000 47.38726 68 LYS A N 1
ATOM 922 C CA . LYS A 1 68 ? 34.62500 53.52000 0.40100 1.000 59.77822 68 LYS A CA 1
ATOM 923 C C . LYS A 1 68 ? 34.22800 54.85500 1.01900 1.000 45.46335 68 LYS A C 1
ATOM 924 O O . LYS A 1 68 ? 33.32800 55.52000 0.50300 1.000 48.53213 68 LYS A O 1
ATOM 943 N N . PRO A 1 69 ? 34.86400 55.27900 2.10400 1.000 45.41334 69 PRO A N 1
ATOM 944 C CA . PRO A 1 69 ? 34.48300 56.55800 2.70800 1.000 33.26188 69 PRO A CA 1
ATOM 945 C C . PRO A 1 69 ? 34.92200 57.73600 1.85000 1.000 36.93864 69 PRO A C 1
ATOM 946 O O . PRO A 1 69 ? 35.94900 57.70900 1.17200 1.000 45.53704 69 PRO A O 1
ATOM 957 N N . LEU A 1 70 ? 34.11100 58.78000 1.86200 1.000 34.54625 70 LEU A N 1
ATOM 958 C CA . LEU A 1 70 ? 34.41900 59.98700 1.11400 1.000 36.62018 70 LEU A CA 1
ATOM 959 C C . LEU A 1 70 ? 35.43800 60.82500 1.87400 1.000 39.91268 70 LEU A C 1
ATOM 960 O O . LEU A 1 70 ? 35.53500 60.77100 3.09800 1.000 36.82810 70 LEU A O 1
ATOM 976 N N . GLU A 1 71 ? 36.19700 61.61700 1.13500 1.000 26.97165 71 GLU A N 1
ATOM 977 C CA . GLU A 1 71 ? 37.32500 62.35700 1.68200 1.000 37.76769 71 GLU A CA 1
ATOM 978 C C . GLU A 1 71 ? 37.21400 63.85900 1.47200 1.000 27.34802 71 GLU A C 1
ATOM 979 O O . GLU A 1 71 ? 38.18900 64.56700 1.71700 1.000 28.51395 71 GLU A O 1
ATOM 991 N N . ASP A 1 72 ? 36.06800 64.35700 1.02100 1.000 30.06150 72 ASP A N 1
ATOM 992 C CA . ASP A 1 72 ? 35.93200 65.74100 0.58900 1.000 29.81673 72 ASP A CA 1
ATOM 993 C C . ASP A 1 72 ? 34.51600 66.17600 0.92400 1.000 24.49767 72 ASP A C 1
ATOM 994 O O . ASP A 1 72 ? 33.56400 65.45500 0.62100 1.000 23.44755 72 ASP A O 1
ATOM 1003 N N . ILE A 1 73 ? 34.37900 67.35900 1.52000 1.000 39.56527 73 ILE A N 1
ATOM 1004 C CA . ILE A 1 73 ? 33.05900 67.87700 1.86000 1.000 32.26439 73 ILE A CA 1
ATOM 1005 C C . ILE A 1 73 ? 32.23500 68.13000 0.60600 1.000 30.21678 73 ILE A C 1
ATOM 1006 O O . ILE A 1 73 ? 31.03600 67.83200 0.55200 1.000 35.17264 73 ILE A O 1
ATOM 1022 N N . ASP A 1 74 ? 32.85300 68.70300 -0.42000 1.000 31.17479 74 ASP A N 1
ATOM 1023 C CA . ASP A 1 74 ? 32.10300 68.98100 -1.64400 1.000 41.08651 74 ASP A CA 1
ATOM 1024 C C . ASP A 1 74 ? 31.60100 6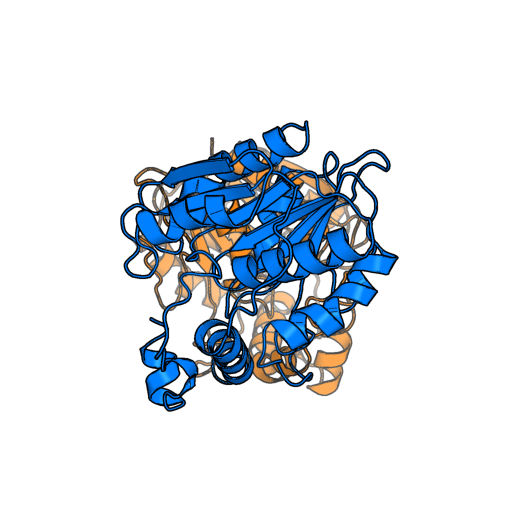7.70200 -2.30500 1.000 32.79341 74 ASP A C 1
ATOM 1025 O O . ASP A 1 74 ? 30.50300 67.67900 -2.87800 1.000 33.00133 74 ASP A O 1
ATOM 1034 N N . GLU A 1 75 ? 32.36400 66.61200 -2.18700 1.000 26.55582 75 GLU A N 1
ATOM 1035 C CA . GLU A 1 75 ? 31.91400 65.34100 -2.74100 1.000 47.40568 75 GLU A CA 1
ATOM 1036 C C . GLU A 1 75 ? 30.79400 64.77000 -1.89300 1.000 38.18879 75 GLU A C 1
ATOM 1037 O O . GLU A 1 75 ? 29.80200 64.27100 -2.43200 1.000 37.10971 75 GLU A O 1
ATOM 1049 N N . LEU A 1 76 ? 30.93500 64.83200 -0.56400 1.000 37.21499 76 LEU A N 1
ATOM 1050 C CA . LEU A 1 76 ? 29.82200 64.46600 0.31200 1.000 29.72725 76 LEU A CA 1
ATOM 1051 C C . LEU A 1 76 ? 28.56100 65.23500 -0.06400 1.000 20.26032 76 LEU A C 1
ATOM 1052 O O . LEU A 1 76 ? 27.47700 64.65700 -0.19900 1.000 25.26092 76 LEU A O 1
ATOM 1068 N N . ALA A 1 77 ? 28.67800 66.55500 -0.18500 1.000 25.58728 77 ALA A N 1
ATOM 1069 C CA . ALA A 1 77 ? 27.53100 67.38600 -0.54700 1.000 25.58991 77 ALA A CA 1
ATOM 1070 C C . ALA A 1 77 ? 26.98000 67.06300 -1.93700 1.000 23.33438 77 ALA A C 1
ATOM 1071 O O . ALA A 1 77 ? 25.76100 66.95500 -2.12600 1.000 27.36118 77 ALA A O 1
ATOM 1078 N N . ASN A 1 78 ? 27.85600 66.97100 -2.93100 1.000 23.19752 78 ASN A N 1
ATOM 1079 C CA . ASN A 1 78 ? 27.38900 66.74400 -4.28300 1.000 24.70033 78 ASN A CA 1
ATOM 1080 C C . ASN A 1 78 ? 26.65500 65.42200 -4.39300 1.000 27.28748 78 ASN A C 1
ATOM 1081 O O . ASN A 1 78 ? 25.65900 65.32700 -5.11000 1.000 29.32720 78 ASN A O 1
ATOM 1092 N N . GLN A 1 79 ? 27.14700 64.37700 -3.72600 1.000 23.79233 79 GLN A N 1
ATOM 1093 C CA . GLN A 1 79 ? 26.44200 63.09400 -3.72800 1.000 24.03183 79 GLN A CA 1
ATOM 1094 C C . GLN A 1 79 ? 25.16800 63.15700 -2.88200 1.000 35.12526 79 GLN A C 1
ATOM 1095 O O . GLN A 1 79 ? 24.14400 62.54100 -3.22900 1.000 23.95024 79 GLN A O 1
ATOM 1109 N N . LEU A 1 80 ? 25.21200 63.89300 -1.76700 1.000 23.01855 80 LEU A N 1
ATOM 1110 C CA . LEU A 1 80 ? 24.08600 63.87900 -0.84700 1.000 22.03948 80 LEU A CA 1
ATOM 1111 C C . LEU A 1 80 ? 22.94800 64.76400 -1.33100 1.000 26.16366 80 LEU A C 1
ATOM 1112 O O . LEU A 1 80 ? 21.78300 64.45300 -1.07000 1.000 33.79879 80 LEU A O 1
ATOM 1128 N N . PHE A 1 81 ? 23.25200 65.83900 -2.05400 1.000 23.74758 81 PHE A N 1
ATOM 1129 C CA . PHE A 1 81 ? 22.20700 66.80000 -2.38600 1.000 29.98517 81 PHE A CA 1
ATOM 1130 C C . PHE A 1 81 ? 21.09800 66.19000 -3.20400 1.000 27.96125 81 PHE A C 1
ATOM 1131 O O . PHE A 1 81 ? 19.93100 66.40300 -2.83200 1.000 24.97405 81 PHE A O 1
ATOM 1148 N N . PRO A 1 82 ? 21.35900 65.48600 -4.32400 1.000 24.48978 82 PRO A N 1
ATOM 1149 C CA . PRO A 1 82 ? 20.25500 64.88700 -5.09000 1.000 27.78754 82 PRO A CA 1
ATOM 1150 C C . PRO A 1 82 ? 19.38400 63.97300 -4.26900 1.000 25.36357 82 PRO A C 1
ATOM 1151 O O . PRO A 1 82 ? 18.17800 63.87600 -4.52400 1.000 28.24286 82 PRO A O 1
ATOM 1162 N N . VAL A 1 83 ? 19.96900 63.26000 -3.31400 1.000 29.18771 83 VAL A N 1
ATOM 1163 C CA . VAL A 1 83 ? 19.18600 62.37200 -2.46600 1.000 40.85753 83 VAL A CA 1
ATOM 1164 C C . VAL A 1 83 ? 18.27900 63.18700 -1.55800 1.000 31.65380 83 VAL A C 1
ATOM 1165 O O . VAL A 1 83 ? 17.07700 62.91900 -1.45300 1.000 27.90598 83 VAL A O 1
ATOM 1178 N N . LEU A 1 84 ? 18.84800 64.18000 -0.86200 1.000 37.98613 84 LEU A N 1
ATOM 1179 C CA . LEU A 1 84 ? 18.01900 65.04800 -0.03200 1.000 25.76625 84 LEU A CA 1
ATOM 1180 C C . LEU A 1 84 ? 17.00700 65.81200 -0.86200 1.000 33.23293 84 LEU A C 1
ATOM 1181 O O . LEU A 1 84 ? 15.89900 66.06300 -0.38600 1.000 37.27815 84 LEU A O 1
ATOM 1197 N N . ARG A 1 85 ? 17.36500 66.18800 -2.09300 1.000 37.51766 85 ARG A N 1
ATOM 1198 C CA . ARG A 1 85 ? 16.42100 66.86300 -2.98400 1.000 49.79281 85 ARG A CA 1
ATOM 1199 C C . ARG A 1 85 ? 15.12900 66.06300 -3.15400 1.000 48.44528 85 ARG A C 1
ATOM 1200 O O . ARG A 1 85 ? 14.02700 66.62200 -3.08700 1.000 53.70907 85 ARG A O 1
ATOM 1221 N N . ALA A 1 86 ? 15.24100 64.75200 -3.39300 1.000 44.40006 86 ALA A N 1
ATOM 1222 C CA . ALA A 1 86 ? 14.05300 63.92900 -3.62000 1.000 42.33402 86 ALA A CA 1
ATOM 1223 C C . ALA A 1 86 ? 13.17800 63.78900 -2.37700 1.000 42.38666 86 ALA A C 1
ATOM 1224 O O . ALA A 1 86 ? 11.99800 63.45900 -2.49800 1.000 52.35891 86 ALA A O 1
ATOM 1231 N N . ARG A 1 87 ? 13.72700 64.02700 -1.19300 1.000 30.43786 87 ARG A N 1
ATOM 1232 C CA . ARG A 1 87 ? 12.99800 63.92700 0.06400 1.000 48.80322 87 ARG A CA 1
ATOM 1233 C C . ARG A 1 87 ? 12.57700 65.27700 0.61600 1.000 54.61444 87 ARG A C 1
ATOM 1234 O O . ARG A 1 87 ? 11.59800 65.35100 1.36800 1.000 41.54445 87 ARG A O 1
ATOM 1255 N N . VAL A 1 88 ? 13.31700 66.33400 0.26400 1.000 46.52926 88 VAL A N 1
ATOM 1256 C CA . VAL A 1 88 ? 13.13500 67.64300 0.86900 1.000 44.48165 88 VAL A CA 1
ATOM 1257 C C . VAL A 1 88 ? 11.66900 68.02500 0.79000 1.000 28.97716 88 VAL A C 1
ATOM 1258 O O . VAL A 1 88 ? 11.02500 67.87300 -0.24900 1.000 32.33282 88 VAL A O 1
ATOM 1271 N N . HIS A 1 89 ? 11.16500 68.68900 1.82000 1.000 29.94043 89 HIS A N 1
ATOM 1272 C CA . HIS A 1 89 ? 9.81700 69.26500 1.85300 1.000 35.83061 89 HIS A CA 1
ATOM 1273 C C . HIS A 1 89 ? 9.91400 70.47300 2.78500 1.000 40.64435 89 HIS A C 1
ATOM 1274 O O . HIS A 1 89 ? 10.19100 70.20500 3.91300 1.000 40.97860 89 HIS A O 1
ATOM 1288 N N . GLN A 1 90 ? 9.77300 71.72600 2.32200 1.000 33.33031 90 GLN A N 1
ATOM 1289 C CA . GLN A 1 90 ? 9.79600 72.89700 3.17900 1.000 45.83444 90 GLN A CA 1
ATOM 1290 C C . GLN A 1 90 ? 8.55600 72.91700 4.07400 1.000 38.97836 90 GLN A C 1
ATOM 1291 O O . GLN A 1 90 ? 7.49400 72.44000 3.68000 1.000 44.62114 90 GLN A O 1
ATOM 1305 N N . PRO A 1 91 ? 8.65600 73.47400 5.28100 1.000 41.32338 91 PRO A N 1
ATOM 1306 C CA . PRO A 1 91 ? 9.84900 74.11300 5.84800 1.000 31.39587 91 PRO A CA 1
ATOM 1307 C C . PRO A 1 91 ? 10.91400 73.09700 6.23500 1.000 28.58237 91 PRO A C 1
ATOM 1308 O O . PRO A 1 91 ? 10.58600 72.06400 6.82100 1.000 36.64913 91 PRO A O 1
ATOM 1319 N N . VAL A 1 92 ? 12.17200 73.39000 5.89700 1.000 33.17240 92 VAL A N 1
ATOM 1320 C CA . VAL A 1 92 ? 13.29500 72.49700 6.15600 1.000 24.19237 92 VAL A CA 1
ATOM 1321 C C . VAL A 1 92 ? 14.42300 73.28500 6.81200 1.000 22.85011 92 VAL A C 1
ATOM 1322 O O . VAL A 1 92 ? 14.71600 74.42400 6.43100 1.000 30.26415 92 VAL A O 1
ATOM 1335 N N . ALA A 1 93 ? 15.06200 72.66400 7.79800 1.000 39.17049 93 ALA A N 1
ATOM 1336 C CA . ALA A 1 93 ? 16.20800 73.24300 8.47500 1.000 28.21128 93 ALA A CA 1
ATOM 1337 C C . ALA A 1 93 ? 17.33400 72.21700 8.49900 1.000 24.90299 93 ALA A C 1
ATOM 1338 O O . ALA A 1 93 ? 17.10300 71.00600 8.40100 1.000 21.16833 93 ALA A O 1
ATOM 1345 N N . LEU A 1 94 ? 18.56700 72.71700 8.60800 1.000 19.94450 94 LEU A N 1
ATOM 1346 C CA . LEU A 1 94 ? 19.75700 71.87800 8.66800 1.000 23.45544 94 LEU A CA 1
ATOM 1347 C C . LEU A 1 94 ? 20.48500 72.07500 9.99300 1.000 21.51574 94 LEU A C 1
ATOM 1348 O O . LEU A 1 94 ? 20.59100 73.19800 10.49300 1.000 20.42087 94 LEU A O 1
ATOM 1364 N N . PHE A 1 95 ? 21.00300 70.98100 10.55200 1.000 26.31631 95 PHE A N 1
ATOM 1365 C CA . PHE A 1 95 ? 21.80400 71.00200 11.76600 1.000 23.13962 95 PHE A CA 1
ATOM 1366 C C . PHE A 1 95 ? 23.05400 70.17600 11.52400 1.000 17.95742 95 PHE A C 1
ATOM 1367 O O . PHE A 1 95 ? 22.96700 69.00900 11.12200 1.000 21.21307 95 PHE A O 1
ATOM 1384 N N . GLY A 1 96 ? 24.21700 70.78400 11.76000 1.000 25.16091 96 GLY A N 1
ATOM 1385 C CA . GLY A 1 96 ? 25.47600 70.05200 11.65400 1.000 23.15278 96 GLY A CA 1
ATOM 1386 C C . GLY A 1 96 ? 26.37400 70.31700 12.84800 1.000 14.06484 96 GLY A C 1
ATOM 1387 O O . GLY A 1 96 ? 26.49500 71.46500 13.28100 1.000 18.53643 96 GLY A O 1
ATOM 1391 N N . HIS A 1 97 ? 27.04500 69.29400 13.35500 1.000 18.97596 97 HIS A N 1
ATOM 1392 C CA . HIS A 1 97 ? 28.04100 69.44200 14.40000 1.000 18.69961 97 HIS A CA 1
ATOM 1393 C C . HIS A 1 97 ? 29.42500 69.21800 13.80600 1.000 22.02106 97 HIS A C 1
ATOM 1394 O O . HIS A 1 97 ? 29.64000 68.25600 13.07000 1.000 16.89939 97 HIS A O 1
ATOM 1408 N N . SER A 1 98 ? 30.35200 70.12000 14.12100 1.000 20.51035 98 SER A N 1
ATOM 1409 C CA . SER A 1 98 ? 31.75500 70.03000 13.73300 1.000 25.61886 98 SER A CA 1
ATOM 1410 C C . SER A 1 98 ? 31.83700 69.90800 12.22500 1.000 20.34718 98 SER A C 1
ATOM 1411 O O . SER A 1 98 ? 31.33800 70.77400 11.51200 1.000 22.61587 98 SER A O 1
ATOM 1419 N N . MET A 1 99 ? 32.43800 68.84900 11.71200 1.000 26.02944 99 MET A N 1
ATOM 1420 C CA . MET A 1 99 ? 32.50700 68.70700 10.26400 1.000 26.03470 99 MET A CA 1
ATOM 1421 C C . MET A 1 99 ? 31.11400 68.74700 9.63400 1.000 22.55270 99 MET A C 1
ATOM 1422 O O . MET A 1 99 ? 30.92800 69.32100 8.55400 1.000 20.51825 99 MET A O 1
ATOM 1436 N N . GLY A 1 100 ? 30.11900 68.15800 10.29900 1.000 25.74782 100 GLY A N 1
ATOM 1437 C CA . GLY A 1 100 ? 28.75500 68.24500 9.81200 1.000 23.30806 100 GLY A CA 1
ATOM 1438 C C . GLY A 1 100 ? 28.27500 69.66600 9.59800 1.000 18.91016 100 GLY A C 1
ATOM 1439 O O . GLY A 1 100 ? 27.38000 69.89700 8.77600 1.000 23.37122 100 GLY A O 1
ATOM 1443 N N . ALA A 1 101 ? 28.80900 70.62500 10.36400 1.000 18.03637 101 ALA A N 1
ATOM 1444 C CA . ALA A 1 101 ? 28.39300 72.01900 10.18800 1.000 16.84149 101 ALA A CA 1
ATOM 1445 C C . ALA A 1 101 ? 28.85100 72.56700 8.83600 1.000 21.00252 101 ALA A C 1
ATOM 1446 O O . ALA A 1 101 ? 28.12200 73.30200 8.16100 1.000 17.07310 101 ALA A O 1
ATOM 1453 N N . THR A 1 102 ? 30.06300 72.22600 8.42500 1.000 16.92571 102 THR A N 1
ATOM 1454 C CA . THR A 1 102 ? 30.53100 72.66300 7.11800 1.000 15.28868 102 THR A CA 1
ATOM 1455 C C . THR A 1 102 ? 29.72600 71.98800 6.01000 1.000 27.48224 102 THR A C 1
ATOM 1456 O O . THR A 1 102 ? 29.31300 72.63600 5.04000 1.000 22.42637 102 THR A O 1
ATOM 1467 N N . LEU A 1 103 ? 29.48100 70.68800 6.14300 1.000 18.40221 103 LEU A N 1
ATOM 1468 C CA . LEU A 1 103 ? 28.61400 70.00500 5.19600 1.000 16.97835 103 LEU A CA 1
ATOM 1469 C C . LEU A 1 103 ? 27.23600 70.63600 5.16100 1.000 17.69159 103 LEU A C 1
ATOM 1470 O O . LEU A 1 103 ? 26.70200 70.87500 4.07300 1.000 19.70763 103 LEU A O 1
ATOM 1486 N N . ALA A 1 104 ? 26.67000 70.95200 6.33300 1.000 21.78945 104 ALA A N 1
ATOM 1487 C CA . ALA A 1 104 ? 25.36000 71.59000 6.38100 1.000 22.81063 104 ALA A CA 1
ATOM 1488 C C . ALA A 1 104 ? 25.36500 72.91500 5.65800 1.000 29.54828 104 ALA A C 1
ATOM 1489 O O . ALA A 1 104 ? 24.38300 73.24800 4.98300 1.000 26.12945 104 ALA A O 1
ATOM 1496 N N . PHE A 1 105 ? 26.45500 73.67400 5.79000 1.000 19.43654 105 PHE A N 1
ATOM 1497 C CA . PHE A 1 105 ? 26.54000 74.95800 5.12200 1.000 18.11007 105 PHE A CA 1
ATOM 1498 C C . PHE A 1 105 ? 26.61600 74.78000 3.62200 1.000 32.15386 105 PHE A C 1
ATOM 1499 O O . PHE A 1 105 ? 26.03700 75.56500 2.87900 1.000 20.88935 105 PHE A O 1
ATOM 1516 N N . GLU A 1 106 ? 27.38400 73.79900 3.16300 1.000 14.30961 106 GLU A N 1
ATOM 1517 C CA . GLU A 1 106 ? 27.51000 73.52600 1.73800 1.000 14.82283 106 GLU A CA 1
ATOM 1518 C C . GLU A 1 106 ? 26.18800 73.05500 1.15800 1.000 19.37601 106 GLU A C 1
ATOM 1519 O O . GLU A 1 106 ? 25.82500 73.44800 0.04200 1.000 19.16546 106 GLU A O 1
ATOM 1531 N N . LEU A 1 107 ? 25.46200 72.21900 1.90300 1.000 29.87463 107 LEU A N 1
ATOM 1532 C CA . LEU A 1 107 ? 24.13200 71.79700 1.47400 1.000 16.25458 107 LEU A CA 1
ATOM 1533 C C . LEU A 1 107 ? 23.18200 72.97800 1.42800 1.000 20.37086 107 LEU A C 1
ATOM 1534 O O . LEU A 1 107 ? 22.39100 73.11100 0.48900 1.000 22.68956 107 LEU A O 1
ATOM 1550 N N . ALA A 1 108 ? 23.32500 73.90800 2.36700 1.000 17.66264 108 ALA A N 1
ATOM 1551 C CA . ALA A 1 108 ? 22.47800 75.09400 2.34100 1.000 21.84736 108 ALA A CA 1
ATOM 1552 C C . ALA A 1 108 ? 22.71900 75.91500 1.08300 1.000 26.98745 108 ALA A C 1
ATOM 1553 O O . ALA A 1 108 ? 21.78300 76.39400 0.43600 1.000 27.64279 108 ALA A O 1
ATOM 1560 N N . ARG A 1 109 ? 23.98200 76.09800 0.73000 1.000 16.10456 109 ARG A N 1
ATOM 1561 C CA . ARG A 1 109 ? 24.32900 76.79700 -0.49200 1.000 17.60474 109 ARG A CA 1
ATOM 1562 C C . ARG A 1 109 ? 23.65300 76.16700 -1.68600 1.000 19.29968 109 ARG A C 1
ATOM 1563 O O . ARG A 1 109 ? 23.14100 76.88100 -2.55100 1.000 25.24776 109 ARG A O 1
ATOM 1584 N N . ARG A 1 110 ? 23.61900 74.82800 -1.73500 1.000 29.45353 110 ARG A N 1
ATOM 1585 C CA . ARG A 1 110 ? 23.00600 74.13400 -2.86700 1.000 26.43475 110 ARG A CA 1
ATOM 1586 C C . ARG A 1 110 ? 21.47300 74.21400 -2.86000 1.000 30.89844 110 ARG A C 1
ATOM 1587 O O . ARG A 1 110 ? 20.83900 74.28300 -3.91900 1.000 30.76421 110 ARG A O 1
ATOM 1608 N N . PHE A 1 111 ? 20.85500 74.16700 -1.68400 1.000 19.66815 111 PHE A N 1
ATOM 1609 C CA . PHE A 1 111 ? 19.41200 74.33700 -1.60600 1.000 24.73981 111 PHE A CA 1
ATOM 1610 C C . PHE A 1 111 ? 19.01100 75.69800 -2.13600 1.000 25.57675 111 PHE A C 1
ATOM 1611 O O . PHE A 1 111 ? 18.09000 75.79800 -2.95000 1.000 24.49767 111 PHE A O 1
ATOM 1628 N N . GLU A 1 112 ? 19.71400 76.75200 -1.69800 1.000 29.48511 112 GLU A N 1
ATOM 1629 C CA . GLU A 1 112 ? 19.36800 78.11000 -2.09500 1.000 33.39611 112 GLU A CA 1
ATOM 1630 C C . GLU A 1 112 ? 19.58600 78.32600 -3.58200 1.000 45.05803 112 GLU A C 1
ATOM 1631 O O . GLU A 1 112 ? 18.74600 78.93900 -4.24400 1.000 31.94330 112 GLU A O 1
ATOM 1643 N N . SER A 1 113 ? 20.69500 77.83000 -4.13200 1.000 37.75716 113 SER A N 1
ATOM 1644 C CA . SER A 1 113 ? 20.89900 77.97000 -5.57400 1.000 41.79712 113 SER A CA 1
ATOM 1645 C C . SER A 1 113 ? 19.80900 77.25300 -6.36100 1.000 35.15948 113 SER A C 1
ATOM 1646 O O . SER A 1 113 ? 19.49800 77.62700 -7.50200 1.000 32.90921 113 SER A O 1
ATOM 1654 N N . ALA A 1 114 ? 19.18900 76.24500 -5.76900 1.000 25.11091 114 ALA A N 1
ATOM 1655 C CA . ALA A 1 114 ? 18.08800 75.54000 -6.40900 1.000 30.11414 114 ALA A CA 1
ATOM 1656 C C . ALA A 1 114 ? 16.73900 76.18000 -6.11400 1.000 25.90311 114 ALA A C 1
ATOM 1657 O O . ALA A 1 114 ? 15.71300 75.62000 -6.49400 1.000 33.34084 114 ALA A O 1
ATOM 1664 N N . GLY A 1 115 ? 16.72300 77.34200 -5.46200 1.000 35.21212 115 GLY A N 1
ATOM 1665 C CA . GLY A 1 115 ? 15.50400 78.05200 -5.13400 1.000 26.69267 115 GLY A CA 1
ATOM 1666 C C . GLY A 1 115 ? 14.75100 77.51500 -3.94200 1.000 25.52938 115 GLY A C 1
ATOM 1667 O O . GLY A 1 115 ? 13.59500 77.89600 -3.73300 1.000 41.10230 115 GLY A O 1
ATOM 1671 N N . ILE A 1 116 ? 15.39300 76.70600 -3.10800 1.000 25.26356 116 ILE A N 1
ATOM 1672 C CA . ILE A 1 116 ? 14.75900 76.06500 -1.95700 1.000 31.19321 116 ILE A CA 1
ATOM 1673 C C . ILE A 1 116 ? 15.19600 76.82600 -0.71700 1.000 27.53488 116 ILE A C 1
ATOM 1674 O O . ILE A 1 116 ? 16.33400 76.67800 -0.26800 1.000 22.01317 116 ILE A O 1
ATOM 1690 N N . SER A 1 117 ? 14.28400 77.60500 -0.14700 1.000 22.92117 117 SER A N 1
ATOM 1691 C CA . SER A 1 117 ? 14.56400 78.36700 1.05500 1.000 35.41477 117 SER A CA 1
ATOM 1692 C C . SER A 1 117 ? 14.69000 77.44000 2.26400 1.000 27.32696 117 SER A C 1
ATOM 1693 O O . SER A 1 117 ? 14.03100 76.39100 2.35100 1.000 35.00157 117 SER A O 1
ATOM 1701 N N . LEU A 1 118 ? 15.53800 77.85400 3.21200 1.000 35.94115 118 LEU A N 1
ATOM 1702 C CA . LEU A 1 118 ? 15.75800 77.13100 4.46100 1.000 28.81135 118 LEU A CA 1
ATOM 1703 C C . LEU A 1 118 ? 15.25200 77.93000 5.65800 1.000 30.94582 118 LEU A C 1
ATOM 1704 O O . LEU A 1 118 ? 15.45300 79.14100 5.73700 1.000 33.94354 118 LEU A O 1
ATOM 1720 N N . GLU A 1 119 ? 14.59200 77.25100 6.59400 1.000 26.36369 119 GLU A N 1
ATOM 1721 C CA . GLU A 1 119 ? 14.12300 77.93000 7.80000 1.000 38.84676 119 GLU A CA 1
ATOM 1722 C C . GLU A 1 119 ? 15.29000 78.36900 8.67500 1.000 27.57962 119 GLU A C 1
ATOM 1723 O O . GLU A 1 119 ? 15.27700 79.46600 9.24800 1.000 41.23652 119 GLU A O 1
ATOM 1735 N N . ALA A 1 120 ? 16.28000 77.50500 8.83300 1.000 20.62353 120 ALA A N 1
ATOM 1736 C CA . ALA A 1 120 ? 17.45900 77.87600 9.58600 1.000 25.90311 120 ALA A CA 1
ATOM 1737 C C . ALA A 1 120 ? 18.60800 76.97100 9.17700 1.000 23.84496 120 ALA A C 1
ATOM 1738 O O . ALA A 1 120 ? 18.39100 75.84100 8.72100 1.000 22.83695 120 ALA A O 1
ATOM 1745 N N . LEU A 1 121 ? 19.83600 77.49100 9.34300 1.000 16.99414 121 LEU A N 1
ATOM 1746 C CA . LEU A 1 121 ? 21.05600 76.69200 9.30300 1.000 21.05779 121 LEU A CA 1
ATOM 1747 C C . LEU A 1 121 ? 21.64900 76.75300 10.71400 1.000 18.70224 121 LEU A C 1
ATOM 1748 O O . LEU A 1 121 ? 22.06600 77.82900 11.16900 1.000 26.92691 121 LEU A O 1
ATOM 1764 N N . LEU A 1 122 ? 21.64000 75.61900 11.44300 1.000 19.21809 122 LEU A N 1
ATOM 1765 C CA . LEU A 1 122 ? 22.21100 75.51500 12.78700 1.000 14.78862 122 LEU A CA 1
ATOM 1766 C C . LEU A 1 122 ? 23.57200 74.83000 12.67700 1.000 18.15218 122 LEU A C 1
ATOM 1767 O O . LEU A 1 122 ? 23.69200 73.73400 12.11300 1.000 15.07023 122 LEU A O 1
ATOM 1783 N N . VAL A 1 123 ? 24.60700 75.50400 13.15900 1.000 17.57316 123 VAL A N 1
ATOM 1784 C CA . VAL A 1 123 ? 25.98000 75.03700 13.02000 1.000 18.48116 123 VAL A CA 1
ATOM 1785 C C . VAL A 1 123 ? 26.64000 75.03800 14.38900 1.000 18.38115 123 VAL A C 1
ATOM 1786 O O . VAL A 1 123 ? 26.60900 76.03700 15.10700 1.000 19.64972 123 VAL A O 1
ATOM 1799 N N . SER A 1 124 ? 27.20000 73.90500 14.76600 1.000 14.63597 124 SER A N 1
ATOM 1800 C CA . SER A 1 124 ? 27.69700 73.68200 16.10900 1.000 14.00431 124 SER A CA 1
ATOM 1801 C C . SER A 1 124 ? 29.17400 73.35800 16.02400 1.000 13.69112 124 SER A C 1
ATOM 1802 O O . SER A 1 124 ? 29.55700 72.50000 15.23100 1.000 17.28628 124 SER A O 1
ATOM 1810 N N . ALA A 1 125 ? 29.97100 73.99600 16.87400 1.000 20.51299 125 ALA A N 1
ATOM 1811 C CA . ALA A 1 125 ? 31.36300 73.67900 17.12300 1.000 29.00348 125 ALA A CA 1
ATOM 1812 C C . ALA A 1 125 ? 32.16100 73.63500 15.82800 1.000 19.48392 125 ALA A C 1
ATOM 1813 O O . ALA A 1 125 ? 32.77500 72.63900 15.48100 1.000 21.79209 125 ALA A O 1
ATOM 1820 N N . ARG A 1 126 ? 32.14900 74.72100 15.10300 1.000 23.16067 126 ARG A N 1
ATOM 1821 C CA . ARG A 1 126 ? 32.89500 74.75900 13.84300 1.000 19.32863 126 ARG A CA 1
ATOM 1822 C C . ARG A 1 126 ? 33.18700 76.19800 13.42500 1.000 15.23604 126 ARG A C 1
ATOM 1823 O O . ARG A 1 126 ? 32.30200 77.06000 13.53600 1.000 20.01556 126 ARG A O 1
ATOM 1844 N N . PRO A 1 127 ? 34.42300 76.52500 13.03900 1.000 25.21355 127 PRO A N 1
ATOM 1845 C CA . PRO A 1 127 ? 34.69000 77.87900 12.54900 1.000 26.18209 127 PRO A CA 1
ATOM 1846 C C . PRO A 1 127 ? 33.84600 78.14600 11.31200 1.000 15.69925 127 PRO A C 1
ATOM 1847 O O . PRO A 1 127 ? 33.47500 77.23700 10.56400 1.000 19.96555 127 PRO A O 1
ATOM 1858 N N . ALA A 1 128 ? 33.55700 79.41400 11.07400 1.000 21.18675 128 ALA A N 1
ATOM 1859 C CA . ALA A 1 128 ? 32.96100 79.83000 9.80200 1.000 17.26523 128 ALA A CA 1
ATOM 1860 C C . ALA A 1 128 ? 33.72000 79.26400 8.60200 1.000 16.82833 128 ALA A C 1
ATOM 1861 O O . ALA A 1 128 ? 34.93500 79.10000 8.65800 1.000 19.27863 128 ALA A O 1
ATOM 1868 N N . PRO A 1 129 ? 33.03600 78.97400 7.50500 1.000 22.55007 129 PRO A N 1
ATOM 1869 C CA . PRO A 1 129 ? 33.75900 78.46900 6.32600 1.000 27.36907 129 PRO A CA 1
ATOM 1870 C C . PRO A 1 129 ? 34.87200 79.39100 5.87000 1.000 35.18843 129 PRO A C 1
ATOM 1871 O O . PRO A 1 129 ? 35.92600 78.90600 5.43100 1.000 21.12622 129 PRO A O 1
ATOM 1882 N N . SER A 1 130 ? 34.68200 80.70900 5.99500 1.000 23.05540 130 SER A N 1
ATOM 1883 C CA . SER A 1 130 ? 35.72500 81.68000 5.68800 1.000 25.34514 130 SER A CA 1
ATOM 1884 C C . SER A 1 130 ? 36.84000 81.72400 6.73500 1.000 27.44803 130 SER A C 1
ATOM 1885 O O . SER A 1 130 ? 37.84000 82.42700 6.53900 1.000 27.44540 130 SER A O 1
ATOM 1893 N N . ARG A 1 131 ? 36.70100 81.01100 7.84400 1.000 24.99510 131 ARG A N 1
ATOM 1894 C CA . ARG A 1 131 ? 37.74500 80.96000 8.85900 1.000 33.43822 131 ARG A CA 1
ATOM 1895 C C . ARG A 1 131 ? 38.26200 79.54200 9.08300 1.000 35.30686 131 ARG A C 1
ATOM 1896 O O . ARG A 1 131 ? 38.87500 79.25800 10.11500 1.000 28.24812 131 ARG A O 1
ATOM 1917 N N . GLN A 1 132 ? 38.05200 78.65700 8.11600 1.000 27.12957 132 GLN A N 1
ATOM 1918 C CA . GLN A 1 132 ? 38.64200 77.32600 8.14600 1.000 26.38737 132 GLN A CA 1
ATOM 1919 C C . GLN A 1 132 ? 40.12400 77.38600 8.50900 1.000 28.11390 132 GLN A C 1
ATOM 1920 O O . GLN A 1 132 ? 40.90400 78.11300 7.88200 1.000 29.89832 132 GLN A O 1
ATOM 1934 N N . ARG A 1 133 ? 40.52000 76.57000 9.48800 1.000 28.71923 133 ARG A N 1
ATOM 1935 C CA . ARG A 1 133 ? 41.91400 76.47700 9.90600 1.000 42.73407 133 ARG A CA 1
ATOM 1936 C C . ARG A 1 133 ? 42.68600 75.60600 8.92100 1.000 36.18855 133 ARG A C 1
ATOM 1937 O O . ARG A 1 133 ? 42.35500 74.43500 8.72200 1.000 35.96221 133 ARG A O 1
ATOM 1958 N N . THR A 1 134 ? 43.73300 76.16200 8.33600 1.000 39.82320 134 THR A N 1
ATOM 1959 C CA . THR A 1 134 ? 44.58800 75.42800 7.42000 1.000 61.37315 134 THR A CA 1
ATOM 1960 C C . THR A 1 134 ? 45.64700 74.65100 8.18900 1.000 52.33259 134 THR A C 1
ATOM 1961 O O . THR A 1 134 ? 46.03800 75.02000 9.30400 1.000 50.11917 134 THR A O 1
ATOM 1972 N N . GLY A 1 135 ? 46.10100 73.55700 7.58600 1.000 65.21308 135 GLY A N 1
ATOM 1973 C CA . GLY A 1 135 ? 47.23300 72.82500 8.11200 1.000 61.99164 135 GLY A CA 1
ATOM 1974 C C . GLY A 1 135 ? 46.92400 71.72700 9.10100 1.000 53.89857 135 GLY A C 1
ATOM 1975 O O . GLY A 1 135 ? 47.83800 71.29100 9.81300 1.000 52.75896 135 GLY A O 1
ATOM 1979 N N . GLY A 1 136 ? 45.67600 71.26300 9.17200 1.000 42.02346 136 GLY A N 1
ATOM 1980 C CA . GLY A 1 136 ? 45.36100 70.11400 10.01200 1.000 41.41286 136 GLY A CA 1
ATOM 1981 C C . GLY A 1 136 ? 45.98800 68.84200 9.46400 1.000 42.70249 136 GLY A C 1
ATOM 1982 O O . GLY A 1 136 ? 46.08900 68.65300 8.25200 1.000 38.82834 136 GLY A O 1
ATOM 1986 N N . THR A 1 137 ? 46.43300 67.96100 10.36800 1.000 33.13555 137 THR A N 1
ATOM 1987 C CA . THR A 1 137 ? 47.21300 66.79100 9.96500 1.000 47.81626 137 THR A CA 1
ATOM 1988 C C . THR A 1 137 ? 46.71400 65.50200 10.61100 1.000 42.16821 137 THR A C 1
ATOM 1989 O O . THR A 1 137 ? 47.32800 64.45100 10.41700 1.000 32.22755 137 THR A O 1
ATOM 2000 N N . VAL A 1 138 ? 45.61500 65.54800 11.36000 1.000 36.42279 138 VAL A N 1
ATOM 2001 C CA . VAL A 1 138 ? 45.12600 64.34100 12.02600 1.000 35.25949 138 VAL A CA 1
ATOM 2002 C C . VAL A 1 138 ? 44.87100 63.23100 11.01000 1.000 35.31213 138 VAL A C 1
ATOM 2003 O O . VAL A 1 138 ? 45.12900 62.05200 11.27400 1.000 39.99953 138 VAL A O 1
ATOM 2016 N N . HIS A 1 139 ? 44.35200 63.58400 9.84000 1.000 29.84042 139 HIS A N 1
ATOM 2017 C CA . HIS A 1 139 ? 44.07400 62.59200 8.81100 1.000 28.63501 139 HIS A CA 1
ATOM 2018 C C . HIS A 1 139 ? 45.33800 61.97300 8.23300 1.000 31.01161 139 HIS A C 1
ATOM 2019 O O . HIS A 1 139 ? 45.24300 60.94400 7.57000 1.000 34.10409 139 HIS A O 1
ATOM 2033 N N . LEU A 1 140 ? 46.50100 62.57400 8.44500 1.000 32.38020 140 LEU A N 1
ATOM 2034 C CA . LEU A 1 140 ? 47.76600 62.07700 7.93000 1.000 35.18053 140 LEU A CA 1
ATOM 2035 C C . LEU A 1 140 ? 48.51900 61.20800 8.92300 1.000 36.11486 140 LEU A C 1
ATOM 2036 O O . LEU A 1 140 ? 49.57000 60.67100 8.57100 1.000 38.70727 140 LEU A O 1
ATOM 2052 N N . LEU A 1 141 ? 48.01300 61.03900 10.13900 1.000 34.47782 141 LEU A N 1
ATOM 2053 C CA . LEU A 1 141 ? 48.71500 60.22900 11.12700 1.000 42.73933 141 LEU A CA 1
ATOM 2054 C C . LEU A 1 141 ? 48.70300 58.74800 10.75600 1.000 48.94271 141 LEU A C 1
ATOM 2055 O O . LEU A 1 141 ? 47.81300 58.26500 10.05600 1.000 45.36333 141 LEU A O 1
ATOM 2071 N N . SER A 1 142 ? 49.71800 58.03000 11.22800 1.000 49.60332 142 SER A N 1
ATOM 2072 C CA . SER A 1 142 ? 49.75800 56.58700 11.07400 1.000 51.20877 142 SER A CA 1
ATOM 2073 C C . SER A 1 142 ? 48.54300 55.95500 11.74500 1.000 51.01401 142 SER A C 1
ATOM 2074 O O . SER A 1 142 ? 47.87100 56.56600 12.58200 1.000 47.25567 142 SER A O 1
ATOM 2082 N N . ASP A 1 143 ? 48.26100 54.70800 11.36300 1.000 59.42291 143 ASP A N 1
ATOM 2083 C CA . ASP A 1 143 ? 47.13900 53.99500 11.96400 1.000 57.89905 143 ASP A CA 1
ATOM 2084 C C . ASP A 1 143 ? 47.21200 54.05000 13.48800 1.000 53.33008 143 ASP A C 1
ATOM 2085 O O . ASP A 1 143 ? 46.22100 54.34800 14.16300 1.000 48.84533 143 ASP A O 1
ATOM 2094 N N . GLU A 1 144 ? 48.40100 53.79700 14.00700 1.000 60.86519 144 GLU A N 1
ATOM 2095 C CA . GLU A 1 144 ? 48.68900 53.73800 15.45200 1.000 76.69867 144 GLU A CA 1
ATOM 2096 C C . GLU A 1 144 ? 48.60500 55.13400 16.06200 1.000 60.55726 144 GLU A C 1
ATOM 2097 O O . GLU A 1 144 ? 48.03800 55.25800 17.13100 1.000 51.28510 144 GLU A O 1
ATOM 2109 N N . GLU A 1 145 ? 49.18800 56.13200 15.41000 1.000 51.59566 145 GLU A N 1
ATOM 2110 C CA . GLU A 1 145 ? 49.13900 57.50200 15.89600 1.000 52.27732 145 GLU A CA 1
ATOM 2111 C C . GLU A 1 145 ? 47.73100 58.06100 15.77300 1.000 49.23748 145 GLU A C 1
ATOM 2112 O O . GLU A 1 145 ? 47.35400 58.96600 16.52500 1.000 39.81004 145 GLU A O 1
ATOM 2124 N N . LEU A 1 146 ? 46.95100 57.53400 14.82600 1.000 43.25255 146 LEU A N 1
ATOM 2125 C CA . LEU A 1 146 ? 45.57100 57.97100 14.66100 1.000 45.16857 146 LEU A CA 1
ATOM 2126 C C . LEU A 1 146 ? 44.73600 57.57700 15.86300 1.000 39.96795 146 LEU A C 1
ATOM 2127 O O . LEU A 1 146 ? 44.07700 58.42200 16.48000 1.000 46.68454 146 LEU A O 1
ATOM 2143 N N . VAL A 1 147 ? 44.69900 56.28200 16.17300 1.000 51.44301 147 VAL A N 1
ATOM 2144 C CA . VAL A 1 147 ? 43.87900 55.79600 17.27500 1.000 50.46395 147 VAL A CA 1
ATOM 2145 C C . VAL A 1 147 ? 44.29500 56.45800 18.58200 1.000 56.69101 147 VAL A C 1
ATOM 2146 O O . VAL A 1 147 ? 43.45500 56.81200 19.41600 1.000 62.47854 147 VAL A O 1
ATOM 2159 N N . ALA A 1 148 ? 45.60400 56.65500 18.76800 1.000 47.64782 148 ALA A N 1
ATOM 2160 C CA . ALA A 1 148 ? 46.08800 57.28800 19.98700 1.000 52.80370 148 ALA A CA 1
ATOM 2161 C C . ALA A 1 148 ? 45.52300 58.69400 20.12900 1.000 56.81734 148 ALA A C 1
ATOM 2162 O O . ALA A 1 148 ? 45.00900 59.06700 21.18700 1.000 60.81255 148 ALA A O 1
ATOM 2169 N N . GLU A 1 149 ? 45.61900 59.49600 19.07300 1.000 64.32350 149 GLU A N 1
ATOM 2170 C CA . GLU A 1 149 ? 45.09000 60.85300 19.13500 1.000 71.49541 149 GLU A CA 1
ATOM 2171 C C . GLU A 1 149 ? 43.57400 60.87200 19.26500 1.000 69.47149 149 GLU A C 1
ATOM 2172 O O . GLU A 1 149 ? 43.00400 61.89800 19.65300 1.000 72.25077 149 GLU A O 1
ATOM 2184 N N . LEU A 1 150 ? 42.90300 59.76500 18.94900 1.000 64.46826 150 LEU A N 1
ATOM 2185 C CA . LEU A 1 150 ? 41.46000 59.66600 19.14500 1.000 62.11534 150 LEU A CA 1
ATOM 2186 C C . LEU A 1 150 ? 41.13400 59.24300 20.57600 1.000 63.12599 150 LEU A C 1
ATOM 2187 O O . LEU A 1 150 ? 40.40000 58.29300 20.81700 1.000 69.56624 150 LEU A O 1
ATOM 2203 N N . ARG A 1 151 ? 41.71500 59.93700 21.54300 1.000 71.30592 151 ARG A N 1
ATOM 2204 C CA . ARG A 1 151 ? 41.52100 59.61000 22.95000 1.000 68.72929 151 ARG A CA 1
ATOM 2205 C C . ARG A 1 151 ? 41.60600 60.85600 23.82100 1.000 66.92908 151 ARG A C 1
ATOM 2206 O O . ARG A 1 151 ? 40.59400 61.50500 24.07600 1.000 71.06378 151 ARG A O 1
ATOM 2227 N N . LEU A 1 166 ? 37.72200 46.64700 16.08400 1.000 69.03196 166 LEU A N 1
ATOM 2228 C CA . LEU A 1 166 ? 36.57400 47.43700 15.68500 1.000 67.87919 166 LEU A CA 1
ATOM 2229 C C . LEU A 1 166 ? 36.94100 48.87400 15.27500 1.000 63.53130 166 LEU A C 1
ATOM 2230 O O . LEU A 1 166 ? 36.29900 49.47300 14.42500 1.000 62.48381 166 LEU A O 1
ATOM 2246 N N . VAL A 1 167 ? 37.98100 49.40200 15.91800 1.000 79.52532 167 VAL A N 1
ATOM 2247 C CA . VAL A 1 167 ? 38.46400 50.73700 15.57400 1.000 73.08771 167 VAL A CA 1
ATOM 2248 C C . VAL A 1 167 ? 39.16800 50.69100 14.23900 1.000 72.11654 167 VAL A C 1
ATOM 2249 O O . VAL A 1 167 ? 39.11000 51.65300 13.47800 1.000 71.90599 167 VAL A O 1
ATOM 2262 N N . ARG A 1 168 ? 39.83300 49.57400 13.92000 1.000 79.42531 168 ARG A N 1
ATOM 2263 C CA . ARG A 1 168 ? 40.48700 49.45300 12.62000 1.000 84.50487 168 ARG A CA 1
ATOM 2264 C C . ARG A 1 168 ? 39.46100 49.30900 11.50400 1.000 85.15495 168 ARG A C 1
ATOM 2265 O O . ARG A 1 168 ? 39.65600 49.83700 10.40400 1.000 85.17337 168 ARG A O 1
ATOM 2286 N N . MET A 1 169 ? 38.36700 48.59300 11.76900 1.000 65.04201 169 MET A N 1
ATOM 2287 C CA . MET A 1 169 ? 37.25500 48.56200 10.82500 1.000 66.81064 169 MET A CA 1
ATOM 2288 C C . MET A 1 169 ? 36.68900 49.95600 10.59000 1.000 50.64555 169 MET A C 1
ATOM 2289 O O . MET A 1 169 ? 36.26200 50.27300 9.47500 1.000 54.28809 169 MET A O 1
ATOM 2303 N N . ALA A 1 170 ? 36.68600 50.80400 11.61700 1.000 54.89079 170 ALA A N 1
ATOM 2304 C CA . ALA A 1 170 ? 36.11900 52.14300 11.51900 1.000 53.08531 170 ALA A CA 1
ATOM 2305 C C . ALA A 1 170 ? 37.15700 53.19900 11.16500 1.000 42.63669 170 ALA A C 1
ATOM 2306 O O . ALA A 1 170 ? 36.78400 54.29800 10.73000 1.000 37.15972 170 ALA A O 1
ATOM 2313 N N . LEU A 1 171 ? 38.44600 52.89500 11.32400 1.000 46.17396 171 LEU A N 1
ATOM 2314 C CA . LEU A 1 171 ? 39.46400 53.92100 11.12200 1.000 51.36932 171 LEU A CA 1
ATOM 2315 C C . LEU A 1 171 ? 39.44500 54.49800 9.71700 1.000 36.36752 171 LEU A C 1
ATOM 2316 O O . LEU A 1 171 ? 39.53200 55.72900 9.57800 1.000 42.94989 171 LEU A O 1
ATOM 2332 N N . PRO A 1 172 ? 39.34600 53.69700 8.65600 1.000 49.70333 172 PRO A N 1
ATOM 2333 C CA . PRO A 1 172 ? 39.29500 54.29500 7.31100 1.000 40.26272 172 PRO A CA 1
ATOM 2334 C C . PRO A 1 172 ? 38.20800 55.33800 7.16800 1.000 34.13041 172 PRO A C 1
ATOM 2335 O O . PRO A 1 172 ? 38.41700 56.35400 6.49400 1.000 32.34072 172 PRO A O 1
ATOM 2346 N N . ALA A 1 173 ? 37.04500 55.11200 7.78400 1.000 47.16355 173 ALA A N 1
ATOM 2347 C CA . ALA A 1 173 ? 35.96800 56.09400 7.71300 1.000 42.08399 173 ALA A CA 1
ATOM 2348 C C . ALA A 1 173 ? 36.27700 57.32500 8.56100 1.000 37.37553 173 ALA A C 1
ATOM 2349 O O . ALA A 1 173 ? 35.98900 58.45700 8.14600 1.000 33.96986 173 ALA A O 1
ATOM 2356 N N . ILE A 1 174 ? 36.87700 57.13100 9.73900 1.000 29.44827 174 ILE A N 1
ATOM 2357 C CA . ILE A 1 174 ? 37.25300 58.27300 10.57000 1.000 27.80070 174 ILE A CA 1
ATOM 2358 C C . ILE A 1 174 ? 38.32500 59.10800 9.87800 1.000 27.02166 174 ILE A C 1
ATOM 2359 O O . ILE A 1 174 ? 38.24200 60.33600 9.83000 1.000 25.17144 174 ILE A O 1
ATOM 2375 N N . ARG A 1 175 ? 39.33000 58.45700 9.30300 1.000 28.80872 175 ARG A N 1
ATOM 2376 C CA . ARG A 1 175 ? 40.38600 59.18600 8.61100 1.000 29.10875 175 ARG A CA 1
ATOM 2377 C C . ARG A 1 175 ? 39.81000 59.97600 7.45000 1.000 27.16378 175 ARG A C 1
ATOM 2378 O O . ARG A 1 175 ? 40.09500 61.16200 7.30900 1.000 25.96364 175 ARG A O 1
ATOM 2399 N N . GLY A 1 176 ? 38.99600 59.33200 6.60700 1.000 27.60331 176 GLY A N 1
ATOM 2400 C CA . GLY A 1 176 ? 38.33700 60.04200 5.51800 1.000 32.68023 176 GLY A CA 1
ATOM 2401 C C . GLY A 1 176 ? 37.50700 61.22700 5.98100 1.000 24.05552 176 GLY A C 1
ATOM 2402 O O . GLY A 1 176 ? 37.50600 62.27700 5.34000 1.000 30.20099 176 GLY A O 1
ATOM 2406 N N . ASP A 1 177 ? 36.76600 61.07000 7.08200 1.000 23.33174 177 ASP A N 1
ATOM 2407 C CA . ASP A 1 177 ? 35.97800 62.17500 7.63000 1.000 24.92930 177 ASP A CA 1
ATOM 2408 C C . ASP A 1 177 ? 36.88500 63.31700 8.07400 1.000 23.22384 177 ASP A C 1
ATOM 2409 O O . ASP A 1 177 ? 36.62800 64.49400 7.79400 1.000 22.18687 177 ASP A O 1
ATOM 2418 N N . TYR A 1 178 ? 37.92900 62.98700 8.82400 1.000 21.68155 178 TYR A N 1
ATOM 2419 C CA . TYR A 1 178 ? 38.87300 64.01800 9.23300 1.000 21.74471 178 TYR A CA 1
ATOM 2420 C C . TYR A 1 178 ? 39.52600 64.67500 8.02700 1.000 21.81841 178 TYR A C 1
ATOM 2421 O O . TYR A 1 178 ? 39.68600 65.90400 7.98700 1.000 25.96890 178 TYR A O 1
ATOM 2439 N N . ARG A 1 179 ? 39.93900 63.87300 7.05200 1.000 24.91088 179 ARG A N 1
ATOM 2440 C CA . ARG A 1 179 ? 40.51400 64.44400 5.84800 1.000 26.39264 179 ARG A CA 1
ATOM 2441 C C . ARG A 1 179 ? 39.55500 65.47600 5.27000 1.000 24.67664 179 ARG A C 1
ATOM 2442 O O . ARG A 1 179 ? 39.96300 66.57500 4.88400 1.000 28.97716 179 ARG A O 1
ATOM 2463 N N . ALA A 1 180 ? 38.26000 65.14200 5.22200 1.000 22.70535 180 ALA A N 1
ATOM 2464 C CA . ALA A 1 180 ? 37.28400 66.05300 4.65300 1.000 34.88576 180 ALA A CA 1
ATOM 2465 C C . ALA A 1 180 ? 37.22000 67.31700 5.48000 1.000 29.00611 180 ALA A C 1
ATOM 2466 O O . ALA A 1 180 ? 37.17000 68.41300 4.91100 1.000 27.87176 180 ALA A O 1
ATOM 2473 N N . ALA A 1 181 ? 37.22000 67.17900 6.82600 1.000 26.75058 181 ALA A N 1
ATOM 2474 C CA . ALA A 1 181 ? 37.16900 68.34400 7.71300 1.000 29.83252 181 ALA A CA 1
ATOM 2475 C C . ALA A 1 181 ? 38.41400 69.21300 7.57300 1.000 23.76338 181 ALA A C 1
ATOM 2476 O O . ALA A 1 181 ? 38.33100 70.44400 7.63400 1.000 23.01329 181 ALA A O 1
ATOM 2483 N N . GLU A 1 182 ? 39.57900 68.59700 7.45300 1.000 23.28437 182 GLU A N 1
ATOM 2484 C CA . GLU A 1 182 ? 40.83100 69.33800 7.50700 1.000 31.82224 182 GLU A CA 1
ATOM 2485 C C . GLU A 1 182 ? 41.28400 69.89100 6.16000 1.000 30.91423 182 GLU A C 1
ATOM 2486 O O . GLU A 1 182 ? 42.00700 70.88500 6.13700 1.000 25.30830 182 GLU A O 1
ATOM 2498 N N . THR A 1 183 ? 40.87600 69.30800 5.04200 1.000 22.84748 183 THR A N 1
ATOM 2499 C CA . THR A 1 183 ? 41.30600 69.78200 3.73300 1.000 28.87715 183 THR A CA 1
ATOM 2500 C C . THR A 1 183 ? 40.24300 70.62500 3.03500 1.000 29.60092 183 THR A C 1
ATOM 2501 O O . THR A 1 183 ? 40.39700 70.93200 1.85100 1.000 25.01879 183 THR A O 1
ATOM 2512 N N . TYR A 1 184 ? 39.15100 70.96100 3.72000 1.000 33.51191 184 TYR A N 1
ATOM 2513 C CA . TYR A 1 184 ? 38.11700 71.81100 3.14400 1.000 26.87164 184 TYR A CA 1
ATOM 2514 C C . TYR A 1 184 ? 38.67500 73.15400 2.73300 1.000 22.88169 184 TYR A C 1
ATOM 2515 O O . TYR A 1 184 ? 39.39800 73.78200 3.50000 1.000 22.94486 184 TYR A O 1
ATOM 2533 N N . ARG A 1 185 ? 38.34900 73.61700 1.51500 1.000 23.49229 185 ARG A N 1
ATOM 2534 C CA . ARG A 1 185 ? 38.75400 74.92800 0.98300 1.000 28.39025 185 ARG A CA 1
ATOM 2535 C C . ARG A 1 185 ? 37.44900 75.67800 0.66000 1.000 24.55558 185 ARG A C 1
ATOM 2536 O O . ARG A 1 185 ? 36.77700 75.20200 -0.19000 1.000 36.99654 185 ARG A O 1
ATOM 2557 N N . TYR A 1 186 ? 37.08800 76.73500 1.38600 1.000 24.39240 186 TYR A N 1
ATOM 2558 C CA . TYR A 1 186 ? 35.90900 77.54200 1.14000 1.000 27.85334 186 TYR A CA 1
ATOM 2559 C C . TYR A 1 186 ? 36.09100 78.26100 -0.18300 1.000 26.61372 186 TYR A C 1
ATOM 2560 O O . TYR A 1 186 ? 37.09100 78.94400 -0.40700 1.000 29.97728 186 TYR A O 1
ATOM 2578 N N . ARG A 1 187 ? 35.15800 78.07500 -1.07900 1.000 32.25913 187 ARG A N 1
ATOM 2579 C CA . ARG A 1 187 ? 35.16900 78.85000 -2.31500 1.000 33.76194 187 ARG A CA 1
ATOM 2580 C C . ARG A 1 187 ? 34.13100 79.94600 -2.18800 1.000 29.89569 187 ARG A C 1
ATOM 2581 O O . ARG A 1 187 ? 32.96100 79.61700 -2.03200 1.000 28.38498 187 ARG A O 1
ATOM 2602 N N . PRO A 1 188 ? 34.51100 81.21700 -2.25100 1.000 37.83348 188 PRO A N 1
ATOM 2603 C CA . PRO A 1 188 ? 33.52300 82.29400 -2.09900 1.000 41.77869 188 PRO A CA 1
ATOM 2604 C C . PRO A 1 188 ? 32.38900 82.16800 -3.10700 1.000 48.01365 188 PRO A C 1
ATOM 2605 O O . PRO A 1 188 ? 32.58900 81.76900 -4.25900 1.000 48.19788 188 PRO A O 1
ATOM 2616 N N . GLY A 1 189 ? 31.19100 82.52800 -2.65800 1.000 42.41035 189 GLY A N 1
ATOM 2617 C CA . GLY A 1 189 ? 30.01200 82.53200 -3.48800 1.000 45.62126 189 GLY A CA 1
ATOM 2618 C C . GLY A 1 189 ? 28.95700 83.45500 -2.91000 1.000 42.17348 189 GLY A C 1
ATOM 2619 O O . GLY A 1 189 ? 29.19500 84.19500 -1.94400 1.000 35.35687 189 GLY A O 1
ATOM 2623 N N . PRO A 1 190 ? 27.76000 83.43200 -3.49100 1.000 49.54278 190 PRO A N 1
ATOM 2624 C CA . PRO A 1 190 ? 26.68300 84.27600 -2.95600 1.000 42.65248 190 PRO A CA 1
ATOM 2625 C C . PRO A 1 190 ? 26.41400 83.93400 -1.50600 1.000 36.07801 190 PRO A C 1
ATOM 2626 O O . PRO A 1 190 ? 26.42000 82.76200 -1.12600 1.000 38.39408 190 PRO A O 1
ATOM 2637 N N . LYS A 1 191 ? 26.21800 84.96700 -0.68800 1.000 31.94857 191 LYS A N 1
ATOM 2638 C CA . LYS A 1 191 ? 25.84700 84.75900 0.70500 1.000 33.01185 191 LYS A CA 1
ATOM 2639 C C . LYS A 1 191 ? 24.53800 83.97800 0.81200 1.000 28.82977 191 LYS A C 1
ATOM 2640 O O . LYS A 1 191 ? 23.69600 84.01100 -0.08100 1.000 30.46944 191 LYS A O 1
ATOM 2659 N N . LEU A 1 192 ? 24.34000 83.30300 1.94100 1.000 32.33809 192 LEU A N 1
ATOM 2660 C CA . LEU A 1 192 ? 23.03000 82.71000 2.19600 1.000 33.09081 192 LEU A CA 1
ATOM 2661 C C . LEU A 1 192 ? 21.99900 83.80200 2.53000 1.000 28.25339 192 LEU A C 1
ATOM 2662 O O . LEU A 1 192 ? 22.33000 84.94900 2.82600 1.000 29.41932 192 LEU A O 1
ATOM 2678 N N . ARG A 1 193 ? 20.71800 83.51900 2.50200 1.000 28.91399 193 ARG A N 1
ATOM 2679 C CA . ARG A 1 193 ? 19.66900 84.42200 3.01800 1.000 41.56288 193 ARG A CA 1
ATOM 2680 C C . ARG A 1 193 ? 18.95400 83.77400 4.20200 1.000 29.81936 193 ARG A C 1
ATOM 2681 O O . ARG A 1 193 ? 18.29300 84.46100 4.93200 1.000 36.78599 193 ARG A O 1
ATOM 2702 N N . CYS A 1 194 ? 19.08500 82.47900 4.38400 1.000 27.87439 194 CYS A N 1
ATOM 2703 C CA . CYS A 1 194 ? 18.39000 81.78500 5.47100 1.000 27.41118 194 CYS A CA 1
ATOM 2704 C C . CYS A 1 194 ? 19.03700 82.18000 6.77400 1.000 26.90059 194 CYS A C 1
ATOM 2705 O O . CYS A 1 194 ? 20.18700 82.39400 6.82000 1.000 27.59015 194 CYS A O 1
ATOM 2713 N N . PRO A 1 195 ? 18.32500 82.30500 8.08700 1.000 27.80070 195 PRO A N 1
ATOM 2714 C CA . PRO A 1 195 ? 18.92200 82.50600 9.41300 1.000 28.04020 195 PRO A CA 1
ATOM 2715 C C . PRO A 1 195 ? 20.02200 81.49400 9.69200 1.000 25.03195 195 PRO A C 1
ATOM 2716 O O . PRO A 1 195 ? 19.96000 80.33400 9.29900 1.000 23.89234 195 PRO A O 1
ATOM 2727 N N . ILE A 1 196 ? 21.06000 81.95100 10.36000 1.000 22.12897 196 ILE A N 1
ATOM 2728 C CA . ILE A 1 196 ? 22.13200 81.08800 10.81100 1.000 20.22085 196 ILE A CA 1
ATOM 2729 C C . ILE A 1 196 ? 22.21300 81.20900 12.32000 1.000 19.99977 196 ILE A C 1
ATOM 2730 O O . ILE A 1 196 ? 22.24900 82.31500 12.86900 1.000 20.63668 196 ILE A O 1
ATOM 2746 N N . HIS A 1 197 ? 22.17200 80.07600 12.99900 1.000 19.60235 197 HIS A N 1
ATOM 2747 C CA . HIS A 1 197 ? 22.29500 80.03000 14.44800 1.000 19.55234 197 HIS A CA 1
ATOM 2748 C C . HIS A 1 197 ? 23.52700 79.19900 14.75800 1.000 21.76314 197 HIS A C 1
ATOM 2749 O O . HIS A 1 197 ? 23.57400 78.00500 14.45400 1.000 19.98924 197 HIS A O 1
ATOM 2764 N N . ALA A 1 198 ? 24.51800 79.81900 15.36500 1.000 25.33198 198 ALA A N 1
ATOM 2765 C CA . ALA A 1 198 ? 25.76700 79.15500 15.66400 1.000 16.88887 198 ALA A CA 1
ATOM 2766 C C . ALA A 1 198 ? 25.77400 78.76900 17.13300 1.000 21.33940 198 ALA A C 1
ATOM 2767 O O . ALA A 1 198 ? 25.26100 79.50000 17.98800 1.000 18.42063 198 ALA A O 1
ATOM 2774 N N . LEU A 1 199 ? 26.36700 77.62200 17.42700 1.000 17.61001 199 LEU A N 1
ATOM 2775 C CA . LEU A 1 199 ? 26.41100 77.07900 18.77800 1.000 27.00324 199 LEU A CA 1
ATOM 2776 C C . LEU A 1 199 ? 27.82800 76.59600 19.05300 1.000 23.12119 199 LEU A C 1
ATOM 2777 O O . LEU A 1 199 ? 28.40400 75.86400 18.23900 1.000 19.46023 199 LEU A O 1
ATOM 2793 N N . THR A 1 200 ? 28.40500 77.02600 20.17400 1.000 19.30495 200 THR A N 1
ATOM 2794 C CA . THR A 1 200 ? 29.80700 76.73400 20.42900 1.000 16.74674 200 THR A CA 1
ATOM 2795 C C . THR A 1 200 ? 30.02100 76.52700 21.92500 1.000 17.67054 200 THR A C 1
ATOM 2796 O O . THR A 1 200 ? 29.23900 76.98800 22.75200 1.000 19.51023 200 THR A O 1
ATOM 2807 N N . GLY A 1 201 ? 31.08000 75.81300 22.26200 1.000 19.99713 201 GLY A N 1
ATOM 2808 C CA . GLY A 1 201 ? 31.49900 75.67900 23.63400 1.000 20.55246 201 GLY A CA 1
ATOM 2809 C C . GLY A 1 201 ? 32.51900 76.74100 23.99400 1.000 19.60498 201 GLY A C 1
ATOM 2810 O O . GLY A 1 201 ? 33.30900 77.15700 23.18200 1.000 23.09487 201 GLY A O 1
ATOM 2814 N N . ASP A 1 202 ? 32.50000 77.17700 25.24500 1.000 20.64195 202 ASP A N 1
ATOM 2815 C CA . ASP A 1 202 ? 33.37900 78.25400 25.69300 1.000 23.12909 202 ASP A CA 1
ATOM 2816 C C . ASP A 1 202 ? 34.80100 77.78000 25.97100 1.000 31.69064 202 ASP A C 1
ATOM 2817 O O . ASP A 1 202 ? 35.67200 78.61100 26.27000 1.000 26.54792 202 ASP A O 1
ATOM 2826 N N . ASP A 1 203 ? 35.05800 76.47700 25.87900 1.000 25.33988 203 ASP A N 1
ATOM 2827 C CA . ASP A 1 203 ? 36.37500 75.90700 26.16500 1.000 28.50079 203 ASP A CA 1
ATOM 2828 C C . ASP A 1 203 ? 36.78500 74.93600 25.07100 1.000 24.40029 203 ASP A C 1
ATOM 2829 O O . ASP A 1 203 ? 37.15000 73.78800 25.30100 1.000 30.30890 203 ASP A O 1
ATOM 2838 N N . ASP A 1 204 ? 36.68300 75.39100 23.84700 1.000 24.47399 204 ASP A N 1
ATOM 2839 C CA . ASP A 1 204 ? 36.90500 74.57500 22.66600 1.000 26.26631 204 ASP A CA 1
ATOM 2840 C C . ASP A 1 204 ? 38.13400 75.07900 21.93800 1.000 24.22659 204 ASP A C 1
ATOM 2841 O O . ASP A 1 204 ? 38.06700 76.11200 21.26000 1.000 23.33438 204 ASP A O 1
ATOM 2850 N N . PRO A 1 205 ? 39.27700 74.39900 22.03700 1.000 26.53213 205 PRO A N 1
ATOM 2851 C CA . PRO A 1 205 ? 40.49200 74.91000 21.36800 1.000 28.12706 205 PRO A CA 1
ATOM 2852 C C . PRO A 1 205 ? 40.35700 75.01300 19.85700 1.000 31.51694 205 PRO A C 1
ATOM 2853 O O . PRO A 1 205 ? 41.16100 75.71500 19.21900 1.000 30.46681 205 PRO A O 1
ATOM 2864 N N . MET A 1 206 ? 39.37300 74.33100 19.25600 1.000 27.80070 206 MET A N 1
ATOM 2865 C CA . MET A 1 206 ? 39.24600 74.29600 17.80100 1.000 25.91363 206 MET A CA 1
ATOM 2866 C C . MET A 1 206 ? 38.30200 75.34600 17.23400 1.000 26.04786 206 MET A C 1
ATOM 2867 O O . 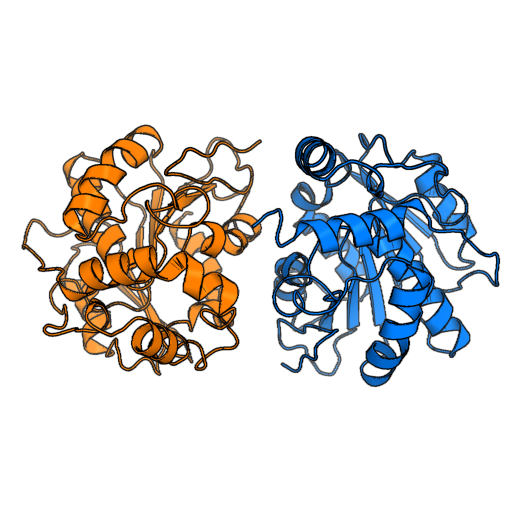MET A 1 206 ? 38.21800 75.48400 16.01300 1.000 28.09811 206 MET A O 1
ATOM 2881 N N . VAL A 1 207 ? 37.62100 76.11300 18.08500 1.000 22.02369 207 VAL A N 1
ATOM 2882 C CA . VAL A 1 207 ? 36.70300 77.17000 17.65300 1.000 21.13674 207 VAL A CA 1
ATOM 2883 C C . VAL A 1 207 ? 36.87100 78.36500 18.57800 1.000 20.98673 207 VAL A C 1
ATOM 2884 O O . VAL A 1 207 ? 36.50900 78.29200 19.75800 1.000 22.30004 207 VAL A O 1
ATOM 2897 N N . THR A 1 208 ? 37.47800 79.43400 18.07300 1.000 21.33677 208 THR A N 1
ATOM 2898 C CA . THR A 1 208 ? 37.53800 80.66900 18.82900 1.000 22.07896 208 THR A CA 1
ATOM 2899 C C . THR A 1 208 ? 36.22500 81.41500 18.71200 1.000 26.20314 208 THR A C 1
ATOM 2900 O O . THR A 1 208 ? 35.46800 81.18800 17.76900 1.000 25.11091 208 THR A O 1
ATOM 2911 N N . PRO A 1 209 ? 35.94300 82.33100 19.66200 1.000 25.12933 209 PRO A N 1
ATOM 2912 C CA . PRO A 1 209 ? 34.72200 83.15200 19.55200 1.000 35.07789 209 PRO A CA 1
ATOM 2913 C C . PRO A 1 209 ? 34.61500 83.87900 18.22500 1.000 21.02621 209 PRO A C 1
ATOM 2914 O O . PRO A 1 209 ? 33.52600 83.94000 17.64300 1.000 20.08399 209 PRO A O 1
ATOM 2925 N N . VAL A 1 210 ? 35.71400 84.44800 17.73200 1.000 22.65008 210 VAL A N 1
ATOM 2926 C CA . VAL A 1 210 ? 35.65000 85.15900 16.46300 1.000 26.25315 210 VAL A CA 1
ATOM 2927 C C . VAL A 1 210 ? 35.35600 84.18100 15.33500 1.000 21.61575 210 VAL A C 1
ATOM 2928 O O . VAL A 1 210 ? 34.61200 84.49500 14.39900 1.000 22.38953 210 VAL A O 1
ATOM 2941 N N . GLU A 1 211 ? 35.93100 82.98000 15.40400 1.000 22.52112 211 GLU A N 1
ATOM 2942 C CA . GLU A 1 211 ? 35.69700 81.98700 14.35600 1.000 26.76110 211 GLU A CA 1
ATOM 2943 C C . GLU A 1 211 ? 34.22500 81.60500 14.28900 1.000 26.26631 211 GLU A C 1
ATOM 2944 O O . GLU A 1 211 ? 33.64600 81.45700 13.19200 1.000 25.67939 211 GLU A O 1
ATOM 2956 N N . ALA A 1 212 ? 33.58700 81.53200 15.46600 1.000 17.68633 212 ALA A N 1
ATOM 2957 C CA . ALA A 1 212 ? 32.17700 81.19100 15.50100 1.000 21.32098 212 ALA A CA 1
ATOM 2958 C C . ALA A 1 212 ? 31.33700 82.37300 15.06900 1.000 22.81589 212 ALA A C 1
ATOM 2959 O O . ALA A 1 212 ? 30.41100 82.22300 14.28500 1.000 19.07597 212 ALA A O 1
ATOM 2966 N N . ARG A 1 213 ? 31.65000 83.55700 15.56300 1.000 21.39730 213 ARG A N 1
ATOM 2967 C CA . ARG A 1 213 ? 30.89700 84.74900 15.19600 1.000 25.97153 213 ARG A CA 1
ATOM 2968 C C . ARG A 1 213 ? 30.99600 85.00500 13.69500 1.000 19.49181 213 ARG A C 1
ATOM 2969 O O . ARG A 1 213 ? 30.09900 85.61400 13.11500 1.000 24.87930 213 ARG A O 1
ATOM 2990 N N . ALA A 1 214 ? 32.08300 84.57500 13.05000 1.000 24.63453 214 ALA A N 1
ATOM 2991 C CA . ALA A 1 214 ? 32.25800 84.86800 11.63900 1.000 20.24980 214 ALA A CA 1
ATOM 2992 C C . ALA A 1 214 ? 31.19000 84.18500 10.79900 1.000 23.53703 214 ALA A C 1
ATOM 2993 O O . ALA A 1 214 ? 30.99500 84.57100 9.64700 1.000 19.97871 214 ALA A O 1
ATOM 3000 N N . TRP A 1 215 ? 30.44700 83.21900 11.35200 1.000 20.34718 215 TRP A N 1
ATOM 3001 C CA . TRP A 1 215 ? 29.33300 82.66600 10.59400 1.000 22.97644 215 TRP A CA 1
ATOM 3002 C C . TRP A 1 215 ? 28.35500 83.75300 10.19100 1.000 26.42422 215 TRP A C 1
ATOM 3003 O O . TRP A 1 215 ? 27.66100 83.60300 9.18800 1.000 23.66336 215 TRP A O 1
ATOM 3024 N N . SER A 1 216 ? 28.28600 84.84400 10.94500 1.000 20.73933 216 SER A N 1
ATOM 3025 C CA . SER A 1 216 ? 27.40000 85.94500 10.59300 1.000 27.33486 216 SER A CA 1
ATOM 3026 C C . SER A 1 216 ? 27.71300 86.53400 9.22300 1.000 30.18783 216 SER A C 1
ATOM 3027 O O . SER A 1 216 ? 26.85100 87.19600 8.63000 1.000 23.66600 216 SER A O 1
ATOM 3035 N N . GLU A 1 217 ? 28.93200 86.34500 8.72800 1.000 26.62161 217 GLU A N 1
ATOM 3036 C CA . GLU A 1 217 ? 29.34900 86.93200 7.46600 1.000 24.77402 217 GLU A CA 1
ATOM 3037 C C . GLU A 1 217 ? 28.91600 86.11000 6.26600 1.000 31.78802 217 GLU A C 1
ATOM 3038 O O . GLU A 1 217 ? 29.22200 86.50000 5.13300 1.000 28.56132 217 GLU A O 1
ATOM 3050 N N . HIS A 1 218 ? 28.21700 84.99800 6.48800 1.000 31.21164 218 HIS A N 1
ATOM 3051 C CA . HIS A 1 218 ? 27.83700 84.09000 5.41800 1.000 31.51167 218 HIS A CA 1
ATOM 3052 C C . HIS A 1 218 ? 26.34300 84.05900 5.13400 1.000 22.02106 218 HIS A C 1
ATOM 3053 O O . HIS A 1 218 ? 25.89100 83.26000 4.30400 1.000 26.99271 218 HIS A O 1
ATOM 3067 N N . THR A 1 219 ? 25.57500 84.93800 5.75300 1.000 24.07920 219 THR A N 1
ATOM 3068 C CA . THR A 1 219 ? 24.16200 85.04500 5.45300 1.000 23.82654 219 THR A CA 1
ATOM 3069 C C . THR A 1 219 ? 23.75500 86.50200 5.58800 1.000 25.87679 219 THR A C 1
ATOM 3070 O O . THR A 1 219 ? 24.27100 87.21400 6.45600 1.000 26.03733 219 THR A O 1
ATOM 3081 N N . ASP A 1 220 ? 22.82700 86.93300 4.72800 1.000 31.85908 220 ASP A N 1
ATOM 3082 C CA . ASP A 1 220 ? 22.15500 88.22100 4.86100 1.000 49.59542 220 ASP A CA 1
ATOM 3083 C C . ASP A 1 220 ? 20.94400 88.16700 5.79200 1.000 37.54924 220 ASP A C 1
ATOM 3084 O O . ASP A 1 220 ? 20.38200 89.21000 6.13100 1.000 36.00695 220 ASP A O 1
ATOM 3093 N N . GLY A 1 221 ? 20.52400 86.98100 6.20000 1.000 29.72725 221 GLY A N 1
ATOM 3094 C CA . GLY A 1 221 ? 19.46100 86.82200 7.15900 1.000 31.63011 221 GLY A CA 1
ATOM 3095 C C . GLY A 1 221 ? 19.94900 87.01400 8.58600 1.000 33.74878 221 GLY A C 1
ATOM 3096 O O . GLY A 1 221 ? 21.09600 87.39100 8.84700 1.000 29.85884 221 GLY A O 1
ATOM 3100 N N . PRO A 1 222 ? 19.06500 86.78500 9.54400 1.000 30.87739 222 PRO A N 1
ATOM 3101 C CA . PRO A 1 222 ? 19.42500 87.02700 10.94700 1.000 44.06844 222 PRO A CA 1
ATOM 3102 C C . PRO A 1 222 ? 20.44800 86.01700 11.44200 1.000 34.46466 222 PRO A C 1
ATOM 3103 O O . PRO A 1 222 ? 20.48100 84.86500 11.00200 1.000 27.61384 222 PRO A O 1
ATOM 3114 N N . PHE A 1 223 ? 21.30000 86.47200 12.36300 1.000 35.86746 223 PHE A N 1
ATOM 3115 C CA . PHE A 1 223 ? 22.34400 85.64200 12.94200 1.000 27.43487 223 PHE A CA 1
ATOM 3116 C C . PHE A 1 223 ? 22.25600 85.65000 14.46500 1.000 27.70332 223 PHE A C 1
ATOM 3117 O O . PHE A 1 223 ? 22.03100 86.68400 15.09900 1.000 28.99032 223 PHE A O 1
ATOM 3134 N N . THR A 1 224 ? 22.44000 84.48600 15.06100 1.000 27.01113 224 THR A N 1
ATOM 3135 C CA . THR A 1 224 ? 22.45700 84.37300 16.51200 1.000 24.51347 224 THR A CA 1
ATOM 3136 C C . THR A 1 224 ? 23.56800 83.39900 16.87400 1.000 25.43989 224 THR A C 1
ATOM 3137 O O . THR A 1 224 ? 23.81500 82.42500 16.15900 1.000 25.44779 224 THR A O 1
ATOM 3148 N N . LEU A 1 225 ? 24.26900 83.69600 17.95500 1.000 32.09332 225 LEU A N 1
ATOM 3149 C CA . LEU A 1 225 ? 25.33900 82.85200 18.45100 1.000 29.66408 225 LEU A CA 1
ATOM 3150 C C . LEU A 1 225 ? 25.08100 82.56800 19.91600 1.000 28.12969 225 LEU A C 1
ATOM 3151 O O . LEU A 1 225 ? 24.89400 83.50300 20.70500 1.000 24.87930 225 LEU A O 1
ATOM 3167 N N . ASP A 1 226 ? 25.07600 81.28200 20.28100 1.000 19.75500 226 ASP A N 1
ATOM 3168 C CA . ASP A 1 226 ? 24.86400 80.85100 21.66000 1.000 20.76302 226 ASP A CA 1
ATOM 3169 C C . ASP A 1 226 ? 26.09200 80.07600 22.10400 1.000 24.82140 226 ASP A C 1
ATOM 3170 O O . ASP A 1 226 ? 26.53800 79.18100 21.37900 1.000 20.80776 226 ASP A O 1
ATOM 3179 N N . THR A 1 227 ? 26.63500 80.42600 23.26700 1.000 22.22109 227 THR A N 1
ATOM 3180 C CA . THR A 1 227 ? 27.81300 79.78700 23.83300 1.000 23.31595 227 THR A CA 1
ATOM 3181 C C . THR A 1 227 ? 27.38400 78.94000 25.02000 1.000 21.52627 227 THR A C 1
ATOM 3182 O O . THR A 1 227 ? 26.52500 79.34100 25.81600 1.000 22.86853 227 THR A O 1
ATOM 3193 N N . PHE A 1 228 ? 28.03000 77.79500 25.16400 1.000 20.81829 228 PHE A N 1
ATOM 3194 C CA . PHE A 1 228 ? 27.72800 76.84600 26.22300 1.000 22.17108 228 PHE A CA 1
ATOM 3195 C C . PHE A 1 228 ? 28.98600 76.49200 27.01400 1.000 22.61061 228 PHE A C 1
ATOM 3196 O O . PHE A 1 228 ? 30.10600 76.48900 26.47300 1.000 21.72629 228 PHE A O 1
ATOM 3213 N N . ALA A 1 229 ? 28.80000 76.21400 28.30900 1.000 18.27061 229 ALA A N 1
ATOM 3214 C CA . ALA A 1 229 ? 29.91500 75.76900 29.14300 1.000 22.63429 229 ALA A CA 1
ATOM 3215 C C . ALA A 1 229 ? 30.33500 74.37500 28.68000 1.000 35.37266 229 ALA A C 1
ATOM 3216 O O . ALA A 1 229 ? 29.62800 73.39100 28.90700 1.000 39.24418 229 ALA A O 1
ATOM 3223 N N . GLY A 1 230 ? 31.47500 74.28500 28.02200 1.000 25.87415 230 GLY A N 1
ATOM 3224 C CA . GLY A 1 230 ? 32.03800 73.01700 27.62800 1.000 22.06580 230 GLY A CA 1
ATOM 3225 C C . GLY A 1 230 ? 32.92300 73.19000 26.40700 1.000 23.99761 230 GLY A C 1
ATOM 3226 O O . GLY A 1 230 ? 33.19200 74.30600 25.93900 1.000 19.77606 230 GLY A O 1
ATOM 3230 N N . GLY A 1 231 ? 33.37500 72.04700 25.90600 1.000 20.87092 231 GLY A N 1
ATOM 3231 C CA . GLY A 1 231 ? 34.30400 71.98600 24.79600 1.000 20.86303 231 GLY A CA 1
ATOM 3232 C C . GLY A 1 231 ? 33.64300 71.55300 23.51500 1.000 18.91543 231 GLY A C 1
ATOM 3233 O O . GLY A 1 231 ? 32.47100 71.84800 23.31100 1.000 18.55749 231 GLY A O 1
ATOM 3237 N N . HIS A 1 232 ? 34.39500 70.86000 22.65900 1.000 20.18137 232 HIS A N 1
ATOM 3238 C CA . HIS A 1 232 ? 33.95600 70.56300 21.30000 1.000 19.61551 232 HIS A CA 1
ATOM 3239 C C . HIS A 1 232 ? 32.67600 69.74200 21.27800 1.000 20.62879 232 HIS A C 1
ATOM 3240 O O . HIS A 1 232 ? 31.89900 69.84200 20.32800 1.000 23.59757 232 HIS A O 1
ATOM 3254 N N . PHE A 1 233 ? 32.46600 68.89100 22.27800 1.000 21.48679 233 PHE A N 1
ATOM 3255 C CA . PHE A 1 233 ? 31.22800 68.13100 22.43500 1.000 19.55498 233 PHE A CA 1
ATOM 3256 C C . PHE A 1 233 ? 30.38700 68.59700 23.62600 1.000 20.04714 233 PHE A C 1
ATOM 3257 O O . PHE A 1 233 ? 29.79500 67.79200 24.37200 1.000 17.81266 233 PHE A O 1
ATOM 3274 N N . TYR A 1 234 ? 30.37400 69.92500 23.82100 1.000 18.69171 234 TYR A N 1
ATOM 3275 C CA . TYR A 1 234 ? 29.43600 70.53300 24.76000 1.000 16.68358 234 TYR A CA 1
ATOM 3276 C C . TYR A 1 234 ? 28.01800 69.99600 24.57800 1.000 16.51777 234 TYR A C 1
ATOM 3277 O O . TYR A 1 234 ? 27.26500 69.88000 25.54100 1.000 22.84748 234 TYR A O 1
ATOM 3295 N N . LEU A 1 235 ? 27.61800 69.67800 23.36500 1.000 20.76302 235 LEU A N 1
ATOM 3296 C CA . LEU A 1 235 ? 26.20600 69.43100 23.10700 1.000 21.32098 235 LEU A CA 1
ATOM 3297 C C . LEU A 1 235 ? 25.69100 68.17700 23.79600 1.000 19.79974 235 LEU A C 1
ATOM 3298 O O . LEU A 1 235 ? 24.47400 68.02100 23.96000 1.000 22.99749 235 LEU A O 1
ATOM 3314 N N . LEU A 1 236 ? 26.58600 67.27300 24.19700 1.000 19.17072 236 LEU A N 1
ATOM 3315 C CA . LEU A 1 236 ? 26.13300 66.09600 24.93800 1.000 19.83659 236 LEU A CA 1
ATOM 3316 C C . LEU A 1 236 ? 25.61800 66.48000 26.31700 1.000 33.63824 236 LEU A C 1
ATOM 3317 O O . LEU A 1 236 ? 24.71800 65.83600 26.85100 1.000 42.66038 236 LEU A O 1
ATOM 3333 N N . GLU A 1 237 ? 26.16000 67.54100 26.89700 1.000 30.54840 237 GLU A N 1
ATOM 3334 C CA . GLU A 1 237 ? 25.77100 68.05200 28.20300 1.000 42.88146 237 GLU A CA 1
ATOM 3335 C C . GLU A 1 237 ? 24.62300 69.03400 28.09800 1.000 26.83216 237 GLU A C 1
ATOM 3336 O O . GLU A 1 237 ? 24.01100 69.33100 29.11900 1.000 39.97058 237 GLU A O 1
ATOM 3348 N N . HIS A 1 238 ? 24.34400 69.56100 26.89800 1.000 19.50497 238 HIS A N 1
ATOM 3349 C CA . HIS A 1 238 ? 23.33300 70.58600 26.68700 1.000 26.98745 238 HIS A CA 1
ATOM 3350 C C . HIS A 1 238 ? 22.24600 70.12000 25.73400 1.000 30.06413 238 HIS A C 1
ATOM 3351 O O . HIS A 1 238 ? 21.67700 70.94000 25.02100 1.000 22.23688 238 HIS A O 1
ATOM 3365 N N . ARG A 1 239 ? 21.93600 68.82100 25.71300 1.000 22.26056 239 ARG A N 1
ATOM 3366 C CA . ARG A 1 239 ? 21.03900 68.31600 24.67700 1.000 25.50569 239 ARG A CA 1
ATOM 3367 C C . ARG A 1 239 ? 19.67700 69.00300 24.76000 1.000 25.75046 239 ARG A C 1
ATOM 3368 O O . ARG A 1 239 ? 19.17500 69.57000 23.77500 1.000 33.01712 239 ARG A O 1
ATOM 3389 N N . ASP A 1 240 ? 19.05000 68.95000 25.94200 1.000 26.81111 240 ASP A N 1
ATOM 3390 C CA . ASP A 1 240 ? 17.71400 69.52400 26.07300 1.000 30.53261 240 ASP A CA 1
ATOM 3391 C C . ASP A 1 240 ? 17.69900 70.99800 25.67000 1.000 25.20829 240 ASP A C 1
ATOM 3392 O O . ASP A 1 240 ? 16.77300 71.46600 24.99200 1.000 25.15038 240 ASP A O 1
ATOM 3401 N N . ALA A 1 241 ? 18.72900 71.74800 26.04600 1.000 24.91351 241 ALA A N 1
ATOM 3402 C CA . ALA A 1 241 ? 18.76400 73.15200 25.63400 1.000 30.64315 241 ALA A CA 1
ATOM 3403 C C . ALA A 1 241 ? 18.86100 73.28800 24.10900 1.000 23.27648 241 ALA A C 1
ATOM 3404 O O . ALA A 1 241 ? 18.18600 74.12200 23.49100 1.000 25.22934 241 ALA A O 1
ATOM 3411 N N . ILE A 1 242 ? 19.72000 72.50100 23.47700 1.000 24.08447 242 ILE A N 1
ATOM 3412 C CA . ILE A 1 242 ? 19.83700 72.59700 22.02300 1.000 26.06892 242 ILE A CA 1
ATOM 3413 C C . ILE A 1 242 ? 18.54800 72.15500 21.33100 1.000 35.48320 242 ILE A C 1
ATOM 3414 O O . ILE A 1 242 ? 18.16100 72.70000 20.28900 1.000 25.07932 242 ILE A O 1
ATOM 3430 N N . LEU A 1 243 ? 17.88500 71.13900 21.87500 1.000 18.11007 243 LEU A N 1
ATOM 3431 C CA . LEU A 1 243 ? 16.61100 70.70200 21.31500 1.000 24.52399 243 LEU A CA 1
ATOM 3432 C C . LEU A 1 243 ? 15.55400 71.79700 21.40200 1.000 24.84245 243 LEU A C 1
ATOM 3433 O O . LEU A 1 243 ? 14.75200 71.96200 20.46800 1.000 29.04296 243 LEU A O 1
ATOM 3449 N N . GLY A 1 244 ? 15.52400 72.53800 22.51600 1.000 26.31105 244 GLY A N 1
ATOM 3450 C CA . GLY A 1 244 ? 14.63300 73.68300 22.59500 1.000 26.11366 244 GLY A CA 1
ATOM 3451 C C . GLY A 1 244 ? 14.98500 74.79600 21.62000 1.000 27.02956 244 GLY A C 1
ATOM 3452 O O . GLY A 1 244 ? 14.10400 75.49500 21.12400 1.000 27.72174 244 GLY A O 1
ATOM 3456 N N . ILE A 1 245 ? 16.27100 74.99200 21.34100 1.000 20.48930 245 ILE A N 1
ATOM 3457 C CA . ILE A 1 245 ? 16.67400 75.97500 20.33800 1.000 21.17886 245 ILE A CA 1
ATOM 3458 C C . ILE A 1 245 ? 16.25200 75.50600 18.94800 1.000 27.80860 245 ILE A C 1
ATOM 3459 O O . ILE A 1 245 ? 15.70300 76.27400 18.14500 1.000 36.32541 245 ILE A O 1
ATOM 3475 N N . ILE A 1 246 ? 16.51300 74.23300 18.64000 1.000 25.34251 246 ILE A N 1
ATOM 3476 C CA . ILE A 1 246 ? 16.07600 73.69200 17.36200 1.000 26.30842 246 ILE A CA 1
ATOM 3477 C C . ILE A 1 246 ? 14.57200 73.85000 17.22900 1.000 29.40089 246 ILE A C 1
ATOM 3478 O O . ILE A 1 246 ? 14.08600 74.33700 16.21100 1.000 29.27193 246 ILE A O 1
ATOM 3494 N N . ALA A 1 247 ? 13.81600 73.46700 18.26300 1.000 29.02190 247 ALA A N 1
ATOM 3495 C CA . ALA A 1 247 ? 12.36000 73.49700 18.19300 1.000 43.11043 247 ALA A CA 1
ATOM 3496 C C . ALA A 1 247 ? 11.86200 74.91600 17.99500 1.000 33.82511 247 ALA A C 1
ATOM 3497 O O . ALA A 1 247 ? 10.90400 75.14000 17.25000 1.000 35.87799 247 ALA A O 1
ATOM 3504 N N . GLU A 1 248 ? 12.49000 75.89200 18.65700 1.000 29.66145 248 GLU A N 1
ATOM 3505 C CA . GLU A 1 248 ? 12.08000 77.28000 18.46800 1.000 35.12000 248 GLU A CA 1
ATOM 3506 C C . GLU A 1 248 ? 12.21200 77.68800 17.00400 1.000 31.62221 248 GLU A C 1
ATOM 3507 O O . GLU A 1 248 ? 11.34800 78.39000 16.46100 1.000 34.76733 248 GLU A O 1
ATOM 3519 N N . HIS A 1 249 ? 13.28200 77.25300 16.33500 1.000 30.42470 249 HIS A N 1
ATOM 3520 C CA . HIS A 1 249 ? 13.46900 77.64800 14.93700 1.000 36.94654 249 HIS A CA 1
ATOM 3521 C C . HIS A 1 249 ? 12.42300 77.03200 14.01500 1.000 37.89928 249 HIS A C 1
ATOM 3522 O O . HIS A 1 249 ? 12.01800 77.65600 13.02400 1.000 48.63478 249 HIS A O 1
ATOM 3536 N N . LEU A 1 250 ? 11.96300 75.82500 14.33100 1.000 33.29347 250 LEU A N 1
ATOM 3537 C CA . LEU A 1 250 ? 10.98300 75.13400 13.51100 1.000 36.49911 250 LEU A CA 1
ATOM 3538 C C . LEU A 1 250 ? 9.56100 75.28200 14.02700 1.000 39.96269 250 LEU A C 1
ATOM 3539 O O . LEU A 1 250 ? 8.65800 74.63000 13.50000 1.000 45.22911 250 LEU A O 1
ATOM 3555 N N . ARG A 1 251 ? 9.33400 76.14800 15.01200 1.000 40.00216 251 ARG A N 1
ATOM 3556 C CA . ARG A 1 251 ? 7.98400 76.47000 15.48600 1.000 45.20542 251 ARG A CA 1
ATOM 3557 C C . ARG A 1 251 ? 7.30200 75.23700 16.08800 1.000 54.65919 251 ARG A C 1
ATOM 3558 O O . ARG A 1 251 ? 6.13800 74.93400 15.80800 1.000 68.72140 251 ARG A O 1
ATOM 3579 N N . THR A 1 252 ? 8.03700 74.52700 16.94300 1.000 54.20387 252 THR A N 1
ATOM 3580 C CA . THR A 1 252 ? 7.53800 73.32300 17.59100 1.000 55.39348 252 THR A CA 1
ATOM 3581 C C . THR A 1 252 ? 7.99200 73.31300 19.04900 1.000 58.36752 252 THR A C 1
ATOM 3582 O O . THR A 1 252 ? 8.65700 74.23800 19.53200 1.000 55.84091 252 THR A O 1
ATOM 3593 N N . CYS A 1 253 ? 7.63400 72.24600 19.75900 1.000 67.38176 253 CYS A N 1
ATOM 3594 C CA . CYS A 1 253 ? 8.03700 72.03600 21.14200 1.000 66.02634 253 CYS A CA 1
ATOM 3595 C C . CYS A 1 253 ? 8.91400 70.79200 21.22500 1.000 62.48381 253 CYS A C 1
ATOM 3596 O O . CYS A 1 253 ? 8.92000 69.94900 20.32300 1.000 64.85778 253 CYS A O 1
ATOM 3604 N N . SER A 1 254 ? 9.67100 70.69600 22.31400 1.000 58.94917 254 SER A N 1
ATOM 3605 C CA . SER A 1 254 ? 10.54800 69.56500 22.56700 1.000 48.65847 254 SER A CA 1
ATOM 3606 C C . SER A 1 254 ? 9.95100 68.64800 23.62900 1.000 64.37088 254 SER A C 1
ATOM 3607 O O . SER A 1 254 ? 9.10500 69.05000 24.43400 1.000 72.51396 254 SER A O 1
ATOM 3615 N N . ARG A 1 255 ? 10.40000 67.39400 23.61100 1.000 74.86687 255 ARG A N 1
ATOM 3616 C CA . ARG A 1 255 ? 9.94000 66.38700 24.56700 1.000 87.03149 255 ARG A CA 1
ATOM 3617 C C . ARG A 1 255 ? 10.82900 66.37300 25.81300 1.000 79.62007 255 ARG A C 1
ATOM 3618 O O . ARG A 1 255 ? 12.00500 66.00600 25.75100 1.000 71.04799 255 ARG A O 1
ATOM 3639 N N . ASN B 1 7 ? 33.26000 62.91600 34.95600 1.000 69.87154 7 ASN B N 1
ATOM 3640 C CA . ASN B 1 7 ? 33.16200 62.20200 33.68300 1.000 73.41407 7 ASN B CA 1
ATOM 3641 C C . ASN B 1 7 ? 32.66600 60.76400 33.91600 1.000 68.56348 7 ASN B C 1
ATOM 3642 O O . ASN B 1 7 ? 32.06500 60.46800 34.95400 1.000 61.63897 7 ASN B O 1
ATOM 3652 N N . THR B 1 8 ? 32.97700 59.74400 33.06400 1.000 52.79844 8 THR B N 1
ATOM 3653 C CA . THR B 1 8 ? 32.63100 58.33900 33.22700 1.000 48.79796 8 THR B CA 1
ATOM 3654 C C . THR B 1 8 ? 33.71500 57.37100 33.72200 1.000 42.50773 8 THR B C 1
ATOM 3655 O O . THR B 1 8 ? 34.90600 57.59800 33.65100 1.000 43.63944 8 THR B O 1
ATOM 3666 N N . HIS B 1 9 ? 33.31500 56.21200 34.23600 1.000 56.21990 9 HIS B N 1
ATOM 3667 C CA . HIS B 1 9 ? 34.24500 55.16900 34.76300 1.000 66.68694 9 HIS B CA 1
ATOM 3668 C C . HIS B 1 9 ? 33.78000 53.74500 34.36500 1.000 55.77248 9 HIS B C 1
ATOM 3669 O O . HIS B 1 9 ? 32.75300 53.34100 34.90700 1.000 57.99380 9 HIS B O 1
ATOM 3683 N N . SER B 1 10 ? 34.47300 53.02200 33.44800 1.000 36.39121 10 SER B N 1
ATOM 3684 C CA . SER B 1 10 ? 34.15800 51.68500 32.99200 1.000 24.10815 10 SER B CA 1
ATOM 3685 C C . SER B 1 10 ? 35.23500 50.76000 33.52000 1.000 25.63728 10 SER B C 1
ATOM 3686 O O . SER B 1 10 ? 36.39800 51.15000 33.65900 1.000 30.75369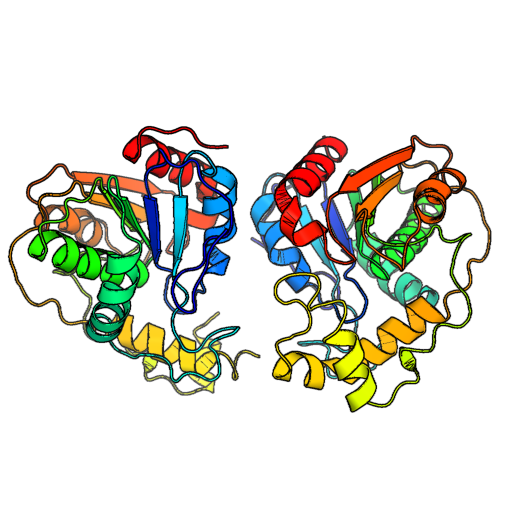 10 SER B O 1
ATOM 3694 N N . ASP B 1 11 ? 34.80100 49.56700 33.87300 1.000 35.45162 11 ASP B N 1
ATOM 3695 C CA . ASP B 1 11 ? 35.63500 48.43700 34.20700 1.000 48.26368 11 ASP B CA 1
ATOM 3696 C C . ASP B 1 11 ? 35.50000 47.43900 33.06100 1.000 24.16606 11 ASP B C 1
ATOM 3697 O O . ASP B 1 11 ? 34.65900 47.59800 32.17200 1.000 30.85633 11 ASP B O 1
ATOM 3706 N N . VAL B 1 12 ? 36.33400 46.40100 33.07200 1.000 32.92237 12 VAL B N 1
ATOM 3707 C CA . VAL B 1 12 ? 36.20100 45.34100 32.08400 1.000 32.85131 12 VAL B CA 1
ATOM 3708 C C . VAL B 1 12 ? 34.76300 44.83300 32.05700 1.000 16.59673 12 VAL B C 1
ATOM 3709 O O . VAL B 1 12 ? 34.21700 44.54700 30.98000 1.000 20.57878 12 VAL B O 1
ATOM 3722 N N . TRP B 1 13 ? 34.12300 44.71200 33.24200 1.000 18.31799 13 TRP B N 1
ATOM 3723 C CA . TRP B 1 13 ? 32.72500 44.27500 33.33600 1.000 15.56502 13 TRP B CA 1
ATOM 3724 C C . TRP B 1 13 ? 31.68900 45.38700 33.11900 1.000 18.62329 13 TRP B C 1
ATOM 3725 O O . TRP B 1 13 ? 30.69000 45.18600 32.41500 1.000 17.55737 13 TRP B O 1
ATOM 3746 N N . ILE B 1 14 ? 31.92600 46.57300 33.67200 1.000 24.75560 14 ILE B N 1
ATOM 3747 C CA . ILE B 1 14 ? 30.91500 47.62800 33.77000 1.000 22.37374 14 ILE B CA 1
ATOM 3748 C C . ILE B 1 14 ? 31.30600 48.78200 32.86300 1.000 23.33964 14 ILE B C 1
ATOM 3749 O O . ILE B 1 14 ? 32.40500 49.32300 33.00500 1.000 20.80513 14 ILE B O 1
ATOM 3765 N N . ARG B 1 15 ? 30.40200 49.20500 31.96300 1.000 18.50222 15 ARG B N 1
ATOM 3766 C CA . ARG B 1 15 ? 30.66500 50.26000 30.98400 1.000 19.68131 15 ARG B CA 1
ATOM 3767 C C . ARG B 1 15 ? 29.68100 51.41000 31.28900 1.000 20.04977 15 ARG B C 1
ATOM 3768 O O . ARG B 1 15 ? 28.50700 51.20600 31.23600 1.000 17.15995 15 ARG B O 1
ATOM 3789 N N . GLN B 1 16 ? 30.17900 52.56400 31.67700 1.000 18.60223 16 GLN B N 1
ATOM 3790 C CA . GLN B 1 16 ? 29.38400 53.76200 31.92100 1.000 22.99749 16 GLN B CA 1
ATOM 3791 C C . GLN B 1 16 ? 29.68200 54.68300 30.75400 1.000 21.89473 16 GLN B C 1
ATOM 3792 O O . GLN B 1 16 ? 30.76900 55.25700 30.68100 1.000 24.47136 16 GLN B O 1
ATOM 3806 N N . TYR B 1 17 ? 28.71900 54.83700 29.85300 1.000 18.13902 17 TYR B N 1
ATOM 3807 C CA . TYR B 1 17 ? 28.92000 55.59700 28.62600 1.000 29.65882 17 TYR B CA 1
ATOM 3808 C C . TYR B 1 17 ? 28.69100 57.09800 28.77400 1.000 24.22922 17 TYR B C 1
ATOM 3809 O O . TYR B 1 17 ? 29.23500 57.87700 27.98600 1.000 28.11916 17 TYR B O 1
ATOM 3827 N N . ARG B 1 18 ? 27.95000 57.53500 29.77400 1.000 19.87607 18 ARG B N 1
ATOM 3828 C CA . ARG B 1 18 ? 27.68900 58.95100 29.97200 1.000 29.14823 18 ARG B CA 1
ATOM 3829 C C . ARG B 1 18 ? 27.85800 59.31100 31.41500 1.000 25.70308 18 ARG B C 1
ATOM 3830 O O . ARG B 1 18 ? 27.55300 58.50400 32.31800 1.000 23.69231 18 ARG B O 1
ATOM 3851 N N . PRO B 1 19 ? 28.29900 60.53700 31.72100 1.000 22.45796 19 PRO B N 1
ATOM 3852 C CA . PRO B 1 19 ? 28.37700 60.97100 33.10300 1.000 31.24585 19 PRO B CA 1
ATOM 3853 C C . PRO B 1 19 ? 26.98900 61.09000 33.72100 1.000 28.41656 19 PRO B C 1
ATOM 3854 O O . PRO B 1 19 ? 25.99600 61.39400 33.04000 1.000 23.78443 19 PRO B O 1
ATOM 3865 N N . ALA B 1 20 ? 26.93200 60.84100 35.02900 1.000 28.46657 20 ALA B N 1
ATOM 3866 C CA . ALA B 1 20 ? 25.68400 60.95500 35.76500 1.000 30.04308 20 ALA B CA 1
ATOM 3867 C C . ALA B 1 20 ? 25.89500 61.83100 36.99500 1.000 31.13794 20 ALA B C 1
ATOM 3868 O O . ALA B 1 20 ? 27.01800 62.03300 37.46100 1.000 29.15086 20 ALA B O 1
ATOM 3875 N N . HIS B 1 21 ? 24.79600 62.37200 37.51000 1.000 24.97668 21 HIS B N 1
ATOM 3876 C CA . HIS B 1 21 ? 24.87300 63.20700 38.69800 1.000 28.54026 21 HIS B CA 1
ATOM 3877 C C . HIS B 1 21 ? 25.27800 62.33900 39.88200 1.000 32.98817 21 HIS B C 1
ATOM 3878 O O . HIS B 1 21 ? 25.01300 61.14100 39.88100 1.000 25.58991 21 HIS B O 1
ATOM 3892 N N . PRO B 1 22 ? 25.92100 62.90200 40.90200 1.000 35.04631 22 PRO B N 1
ATOM 3893 C CA . PRO B 1 22 ? 26.52100 62.03100 41.92900 1.000 46.00288 22 PRO B CA 1
ATOM 3894 C C . PRO B 1 22 ? 25.52300 61.13300 42.63400 1.000 42.81040 22 PRO B C 1
ATOM 3895 O O . PRO B 1 22 ? 25.83800 59.96500 42.91000 1.000 51.91412 22 PRO B O 1
ATOM 3906 N N . THR B 1 23 ? 24.31800 61.62900 42.91700 1.000 34.80417 23 T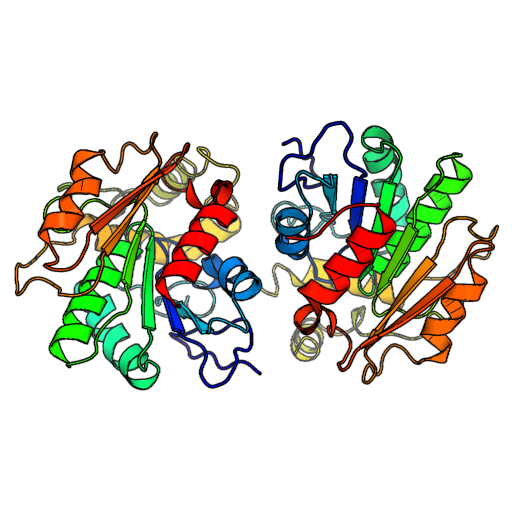HR B N 1
ATOM 3907 C CA . THR B 1 23 ? 23.30400 60.82400 43.58600 1.000 53.97489 23 THR B CA 1
ATOM 3908 C C . THR B 1 23 ? 22.24800 60.28200 42.62000 1.000 42.03136 23 THR B C 1
ATOM 3909 O O . THR B 1 23 ? 21.12300 59.98300 43.03200 1.000 44.15003 23 THR B O 1
ATOM 3920 N N . ALA B 1 24 ? 22.57100 60.16300 41.34100 1.000 35.99379 24 ALA B N 1
ATOM 3921 C CA . ALA B 1 24 ? 21.60400 59.63800 40.38300 1.000 31.67222 24 ALA B CA 1
ATOM 3922 C C . ALA B 1 24 ? 21.33400 58.15800 40.66200 1.000 29.32983 24 ALA B C 1
ATOM 3923 O O . ALA B 1 24 ? 22.26400 57.39900 40.99100 1.000 26.35053 24 ALA B O 1
ATOM 3930 N N . PRO B 1 25 ? 20.08900 57.70700 40.53300 1.000 25.76888 25 PRO B N 1
ATOM 3931 C CA . PRO B 1 25 ? 19.83000 56.27400 40.65900 1.000 32.05648 25 PRO B CA 1
ATOM 3932 C C . PRO B 1 25 ? 20.51500 55.52400 39.53200 1.000 21.34466 25 PRO B C 1
ATOM 3933 O O . PRO B 1 25 ? 20.74500 56.07500 38.44800 1.000 27.75070 25 PRO B O 1
ATOM 3944 N N . GLN B 1 26 ? 20.88500 54.27200 39.80000 1.000 20.90777 26 GLN B N 1
ATOM 3945 C CA . GLN B 1 26 ? 21.67600 53.50300 38.85300 1.000 26.89533 26 GLN B CA 1
ATOM 3946 C C . GLN B 1 26 ? 20.79900 52.44100 38.21500 1.000 27.63489 26 GLN B C 1
ATOM 3947 O O . GLN B 1 26 ? 19.88400 51.92500 38.84900 1.000 20.87092 26 GLN B O 1
ATOM 3961 N N . LEU B 1 27 ? 21.01600 52.19900 36.92700 1.000 17.35471 27 LEU B N 1
ATOM 3962 C CA . LEU B 1 27 ? 20.32400 51.17700 36.15300 1.000 15.89401 27 LEU B CA 1
ATOM 3963 C C . LEU B 1 27 ? 21.39700 50.25500 35.60500 1.000 20.16294 27 LEU B C 1
ATOM 3964 O O . LEU B 1 27 ? 22.30900 50.71300 34.90400 1.000 19.94976 27 LEU B O 1
ATOM 3980 N N . ILE B 1 28 ? 21.32900 48.98000 35.96400 1.000 17.37577 28 ILE B N 1
ATOM 3981 C CA . ILE B 1 28 ? 22.26500 47.98300 35.48100 1.000 16.12035 28 ILE B CA 1
ATOM 3982 C C . ILE B 1 28 ? 21.57300 47.28200 34.32900 1.000 23.70811 28 ILE B C 1
ATOM 3983 O O . ILE B 1 28 ? 20.50400 46.68600 34.51700 1.000 22.36058 28 ILE B O 1
ATOM 3999 N N . CYS B 1 29 ? 22.18400 47.29600 33.15100 1.000 16.07298 29 CYS B N 1
ATOM 4000 C CA . CYS B 1 29 ? 21.59300 46.73100 31.95000 1.000 28.28497 29 CYS B CA 1
ATOM 4001 C C . CYS B 1 29 ? 22.36100 45.48200 31.53200 1.000 19.05755 29 CYS B C 1
ATOM 4002 O O . CYS B 1 29 ? 23.58200 45.53400 31.33700 1.000 12.87260 29 CYS B O 1
ATOM 4010 N N . LEU B 1 30 ? 21.63200 44.37500 31.35300 1.000 17.17838 30 LEU B N 1
ATOM 4011 C CA . LEU B 1 30 ? 22.23500 43.09800 30.98900 1.000 22.52639 30 LEU B CA 1
ATOM 4012 C C . LEU B 1 30 ? 21.85800 42.77400 29.55200 1.000 16.98888 30 LEU B C 1
ATOM 4013 O O . LEU B 1 30 ? 20.65800 42.67700 29.25400 1.000 19.26284 30 LEU B O 1
ATOM 4029 N N . PRO B 1 31 ? 22.80600 42.63100 28.63200 1.000 16.75201 31 PRO B N 1
ATOM 4030 C CA . PRO B 1 31 ? 22.46100 42.36800 27.23100 1.000 20.14189 31 PRO B CA 1
ATOM 4031 C C . PRO B 1 31 ? 21.91600 40.95500 27.00900 1.000 22.05264 31 PRO B C 1
ATOM 4032 O O . PRO B 1 31 ? 22.08900 40.02800 27.80900 1.000 20.18137 31 PRO B O 1
ATOM 4043 N N . HIS B 1 32 ? 21.27100 40.79900 25.85800 1.000 20.21032 32 HIS B N 1
ATOM 4044 C CA . HIS B 1 32 ? 20.81200 39.50000 25.39500 1.000 18.19165 32 HIS B CA 1
ATOM 4045 C C . HIS B 1 32 ? 21.99300 38.64700 24.96200 1.000 24.49241 32 HIS B C 1
ATOM 4046 O O . HIS B 1 32 ? 23.13300 39.08600 24.95900 1.000 20.02872 32 HIS B O 1
ATOM 4060 N N . ALA B 1 33 ? 21.71400 37.39600 24.60900 1.000 27.59278 33 ALA B N 1
ATOM 4061 C CA . ALA B 1 33 ? 22.74600 36.48500 24.13100 1.000 26.11366 33 ALA B CA 1
ATOM 4062 C C . ALA B 1 33 ? 23.28900 36.99700 22.80500 1.000 33.58034 33 ALA B C 1
ATOM 4063 O O . ALA B 1 33 ? 22.53300 37.32700 21.89300 1.000 27.09272 33 ALA B O 1
ATOM 4070 N N . GLY B 1 34 ? 24.59800 37.05900 22.68100 1.000 29.35878 34 GLY B N 1
ATOM 4071 C CA . GLY B 1 34 ? 25.22200 37.72000 21.55700 1.000 31.97752 34 GLY B CA 1
ATOM 4072 C C . GLY B 1 34 ? 25.28400 39.22300 21.68000 1.000 38.38355 34 GLY B C 1
ATOM 4073 O O . GLY B 1 34 ? 25.86500 39.87300 20.81000 1.000 36.98601 34 GLY B O 1
ATOM 4077 N N . GLY B 1 35 ? 24.70400 39.80400 22.72700 1.000 35.76745 35 GLY B N 1
ATOM 4078 C CA . GLY B 1 35 ? 24.74000 41.23700 22.88500 1.000 28.94821 35 GLY B CA 1
ATOM 4079 C C . GLY B 1 35 ? 25.91200 41.69800 23.70600 1.000 31.78276 35 GLY B C 1
ATOM 4080 O O . GLY B 1 35 ? 26.52100 40.96300 24.48400 1.000 32.55390 35 GLY B O 1
ATOM 4084 N N . SER B 1 36 ? 26.25400 42.96000 23.51500 1.000 22.47112 36 SER B N 1
ATOM 4085 C CA . SER B 1 36 ? 27.36800 43.57200 24.22500 1.000 16.90729 36 SER B CA 1
ATOM 4086 C C . SER B 1 36 ? 26.87100 44.80900 24.94500 1.000 21.19465 36 SER B C 1
ATOM 4087 O O . SER B 1 36 ? 25.73100 45.20700 24.75300 1.000 17.04152 36 SER B O 1
ATOM 4095 N N . ALA B 1 37 ? 27.72400 45.38600 25.80200 1.000 20.15505 37 ALA B N 1
ATOM 4096 C CA . ALA B 1 37 ? 27.34000 46.54200 26.59900 1.000 19.85238 37 ALA B CA 1
ATOM 4097 C C . ALA B 1 37 ? 26.93600 47.70600 25.70600 1.000 17.92847 37 ALA B C 1
ATOM 4098 O O . ALA B 1 37 ? 26.07900 48.50600 26.08500 1.000 20.37876 37 ALA B O 1
ATOM 4105 N N . THR B 1 38 ? 27.53900 47.83200 24.52500 1.000 23.17909 38 THR B N 1
ATOM 4106 C CA . THR B 1 38 ? 27.19900 48.94000 23.63500 1.000 18.46537 38 THR B CA 1
ATOM 4107 C C . THR B 1 38 ? 25.74700 48.85000 23.18800 1.000 22.57113 38 THR B C 1
ATOM 4108 O O . THR B 1 38 ? 25.20100 49.82600 22.66800 1.000 21.62101 38 THR B O 1
ATOM 4119 N N . PHE B 1 39 ? 25.09000 47.71200 23.38800 1.000 23.86076 39 PHE B N 1
ATOM 4120 C CA . PHE B 1 39 ? 23.66900 47.66500 23.05800 1.000 23.46597 39 PHE B CA 1
ATOM 4121 C C . PHE B 1 39 ? 22.89500 48.73800 23.81200 1.000 26.73478 39 PHE B C 1
ATOM 4122 O O . PHE B 1 39 ? 21.85800 49.22500 23.35300 1.000 25.38199 39 PHE B O 1
ATOM 4139 N N . TYR B 1 40 ? 23.37200 49.10900 24.98400 1.000 19.04965 40 TYR B N 1
ATOM 4140 C CA . TYR B 1 40 ? 22.66500 50.03300 25.85600 1.000 15.85453 40 TYR B CA 1
ATOM 4141 C C . TYR B 1 40 ? 23.23700 51.45100 25.81400 1.000 16.55462 40 TYR B C 1
ATOM 4142 O O . TYR B 1 40 ? 22.78500 52.31900 26.57200 1.000 25.08985 40 TYR B O 1
ATOM 4160 N N . HIS B 1 41 ? 24.19100 51.72500 24.92900 1.000 21.39204 41 HIS B N 1
ATOM 4161 C CA . HIS B 1 41 ? 24.63500 53.10400 24.76900 1.000 19.31547 41 HIS B CA 1
ATOM 4162 C C . HIS B 1 41 ? 23.49200 54.09200 24.52500 1.000 21.93684 41 HIS B C 1
ATOM 4163 O O . HIS B 1 41 ? 23.50500 55.16600 25.15200 1.000 25.33462 41 HIS B O 1
ATOM 4177 N N . PRO B 1 42 ? 22.47100 53.79700 23.69900 1.000 27.89808 42 PRO B N 1
ATOM 4178 C CA . PRO B 1 42 ? 21.35500 54.76200 23.53100 1.000 23.56335 42 PRO B CA 1
ATOM 4179 C C . PRO B 1 42 ? 20.54100 54.97700 24.79600 1.000 19.58919 42 PRO B C 1
ATOM 4180 O O . PRO B 1 42 ? 19.92900 56.03500 24.96100 1.000 21.77630 42 PRO B O 1
ATOM 4191 N N . VAL B 1 43 ? 20.47900 53.98500 25.68800 1.000 29.59039 43 VAL B N 1
ATOM 4192 C CA . VAL B 1 43 ? 19.80700 54.20200 26.96700 1.000 18.77594 43 VAL B CA 1
ATOM 4193 C C . VAL B 1 43 ? 20.61700 55.16100 27.85000 1.000 22.99223 43 VAL B C 1
ATOM 4194 O O . VAL B 1 43 ? 20.07600 56.06500 28.49700 1.000 25.21092 43 VAL B O 1
ATOM 4207 N N . ALA B 1 44 ? 21.92700 54.96500 27.90800 1.000 19.86028 44 ALA B N 1
ATOM 4208 C CA . ALA B 1 44 ? 22.78400 55.86300 28.67100 1.000 20.93409 44 ALA B CA 1
ATOM 4209 C C . ALA B 1 44 ? 22.67900 57.27700 28.14000 1.000 19.90765 44 ALA B C 1
ATOM 4210 O O . ALA B 1 44 ? 22.50000 58.22800 28.90600 1.000 30.36680 44 ALA B O 1
ATOM 4217 N N . ALA B 1 45 ? 22.71300 57.42100 26.81400 1.000 27.06640 45 ALA B N 1
ATOM 4218 C CA . ALA B 1 45 ? 22.57200 58.74500 26.22500 1.000 24.46872 45 ALA B CA 1
ATOM 4219 C C . ALA B 1 45 ? 21.24500 59.37800 26.61000 1.000 24.73981 45 ALA B C 1
ATOM 4220 O O . ALA B 1 45 ? 21.18300 60.57800 26.89300 1.000 30.25626 45 ALA B O 1
ATOM 4227 N N . ALA B 1 46 ? 20.17400 58.58900 26.64300 1.000 26.21630 46 ALA B N 1
ATOM 4228 C CA . ALA B 1 46 ? 18.84000 59.14100 26.87200 1.000 25.35304 46 ALA B CA 1
ATOM 4229 C C . ALA B 1 46 ? 18.56700 59.44400 28.34400 1.000 32.75919 46 ALA B C 1
ATOM 4230 O O . ALA B 1 46 ? 17.82900 60.38400 28.65600 1.000 24.10026 46 ALA B O 1
ATOM 4237 N N . LEU B 1 47 ? 19.11500 58.64800 29.26300 1.000 29.85095 47 LEU B N 1
ATOM 4238 C CA . LEU B 1 47 ? 18.75400 58.73700 30.67600 1.000 27.74017 47 LEU B CA 1
ATOM 4239 C C . LEU B 1 47 ? 19.76300 59.50800 31.51700 1.000 22.31320 47 LEU B C 1
ATOM 4240 O O . LEU B 1 47 ? 19.39100 60.11000 32.52200 1.000 33.16977 47 LEU B O 1
ATOM 4256 N N . ALA B 1 48 ? 21.03400 59.49300 31.15400 1.000 24.72402 48 ALA B N 1
ATOM 4257 C CA . ALA B 1 48 ? 22.02000 60.31500 31.83900 1.000 23.27384 48 ALA B CA 1
ATOM 4258 C C . ALA B 1 48 ? 21.73200 61.77800 31.53000 1.000 31.06162 48 ALA B C 1
ATOM 4259 O O . ALA B 1 48 ? 21.17900 62.09000 30.47300 1.000 43.31046 48 ALA B O 1
ATOM 4266 N N . PRO B 1 49 ? 22.08300 62.69600 32.44800 1.000 24.95826 49 PRO B N 1
ATOM 4267 C CA . PRO B 1 49 ? 22.75600 62.46600 33.74300 1.000 24.62401 49 PRO B CA 1
ATOM 4268 C C . PRO B 1 49 ? 21.81800 62.14200 34.91100 1.000 31.71696 49 PRO B C 1
ATOM 4269 O O . PRO B 1 49 ? 22.29900 61.88300 36.01400 1.000 36.53070 49 PRO B O 1
ATOM 4280 N N . ARG B 1 50 ? 20.51100 62.12900 34.66000 1.000 26.36895 50 ARG B N 1
ATOM 4281 C CA . ARG B 1 50 ? 19.56100 61.95200 35.74600 1.000 35.33318 50 ARG B CA 1
ATOM 4282 C C . ARG B 1 50 ? 19.58200 60.52500 36.25800 1.000 25.23197 50 ARG B C 1
ATOM 4283 O O . ARG B 1 50 ? 19.23600 60.28300 37.42000 1.000 27.59278 50 ARG B O 1
ATOM 4304 N N . CYS B 1 51 ? 19.98100 59.57800 35.40300 1.000 28.95347 51 CYS B N 1
ATOM 4305 C CA . CYS B 1 51 ? 20.12500 58.18400 35.78300 1.000 33.22504 51 CYS B CA 1
ATOM 4306 C C . CYS B 1 51 ? 21.49600 57.67200 35.37000 1.000 26.31105 51 CYS B C 1
ATOM 4307 O O . CYS B 1 51 ? 21.95300 57.93300 34.26100 1.000 33.85406 51 CYS B O 1
ATOM 4315 N N . ASP B 1 52 ? 22.15600 56.95300 36.27800 1.000 32.29335 52 ASP B N 1
ATOM 4316 C CA . ASP B 1 52 ? 23.48600 56.38300 36.04000 1.000 22.81326 52 ASP B CA 1
ATOM 4317 C C . ASP B 1 52 ? 23.32600 55.02200 35.36400 1.000 20.96567 52 ASP B C 1
ATOM 4318 O O . ASP B 1 52 ? 23.03500 54.01600 36.02400 1.000 26.05576 52 ASP B O 1
ATOM 4327 N N . VAL B 1 53 ? 23.48000 54.98600 34.03900 1.000 24.16606 53 VAL B N 1
ATOM 4328 C CA . VAL B 1 53 ? 23.26200 53.75700 33.28400 1.000 21.05779 53 VAL B CA 1
ATOM 4329 C C . VAL B 1 53 ? 24.57000 52.99600 33.21500 1.000 29.01401 53 VAL B C 1
ATOM 4330 O O . VAL B 1 53 ? 25.56500 53.52500 32.71300 1.000 22.20266 53 VAL B O 1
ATOM 4343 N N . LEU B 1 54 ? 24.53700 51.73500 33.62000 1.000 20.12610 54 LEU B N 1
ATOM 4344 C CA . LEU B 1 54 ? 25.71400 50.88200 33.67600 1.000 20.17347 54 LEU B CA 1
ATOM 4345 C C . LEU B 1 54 ? 25.44000 49.66000 32.81600 1.000 25.50569 54 LEU B C 1
ATOM 4346 O O . LEU B 1 54 ? 24.58500 48.83700 33.14700 1.000 24.79245 54 LEU B O 1
ATOM 4362 N N . ALA B 1 55 ? 26.17200 49.52000 31.73300 1.000 22.22372 55 ALA B N 1
ATOM 4363 C CA . ALA B 1 55 ? 25.97000 48.43000 30.79200 1.000 16.04929 55 ALA B CA 1
ATOM 4364 C C . ALA B 1 55 ? 27.01600 47.36100 31.07400 1.000 17.30734 55 ALA B C 1
ATOM 4365 O O . ALA B 1 55 ? 28.20200 47.67500 31.24600 1.000 20.86829 55 ALA B O 1
ATOM 4372 N N . VAL B 1 56 ? 26.59000 46.10300 31.09100 1.000 20.67616 56 VAL B N 1
ATOM 4373 C CA . VAL B 1 56 ? 27.46300 44.99500 31.45200 1.000 32.47231 56 VAL B CA 1
ATOM 4374 C C . VAL B 1 56 ? 28.01900 44.36400 30.18200 1.000 20.32349 56 VAL B C 1
ATOM 4375 O O . VAL B 1 56 ? 27.27700 44.08000 29.23800 1.000 21.51837 56 VAL B O 1
ATOM 4388 N N . GLN B 1 57 ? 29.30100 44.04600 30.19800 1.000 20.73406 57 GLN B N 1
ATOM 4389 C CA . GLN B 1 57 ? 30.01600 43.44200 29.07900 1.000 23.13172 57 GLN B CA 1
ATOM 4390 C C . GLN B 1 57 ? 30.49600 42.05400 29.50400 1.000 14.50437 57 GLN B C 1
ATOM 4391 O O . GLN B 1 57 ? 31.41000 41.94300 30.32500 1.000 18.25482 57 GLN B O 1
ATOM 4405 N N . TYR B 1 58 ? 29.86400 41.00500 28.98500 1.000 14.74650 58 TYR B N 1
ATOM 4406 C CA . TYR B 1 58 ? 30.22500 39.65700 29.33100 1.000 17.54947 58 TYR B CA 1
ATOM 4407 C C . TYR B 1 58 ? 31.55000 39.32000 28.66100 1.000 21.65260 58 TYR B C 1
ATOM 4408 O O . TYR B 1 58 ? 31.90200 39.89500 27.62100 1.000 21.27097 58 TYR B O 1
ATOM 4426 N N . PRO B 1 59 ? 32.29300 38.36500 29.21900 1.000 23.04750 59 PRO B N 1
ATOM 4427 C CA . PRO B 1 59 ? 33.50600 37.88900 28.54100 1.000 26.39001 59 PRO B CA 1
ATOM 4428 C C . PRO B 1 59 ? 33.19300 37.28700 27.18500 1.000 27.11378 59 PRO B C 1
ATOM 4429 O O . PRO B 1 59 ? 32.13700 36.68100 26.99000 1.000 27.26906 59 PRO B O 1
ATOM 4440 N N . GLY B 1 60 ? 34.12400 37.47800 26.24500 1.000 21.92105 60 GLY B N 1
ATOM 4441 C CA . GLY B 1 60 ? 34.09100 36.79700 24.97000 1.000 23.29490 60 GLY B CA 1
ATOM 4442 C C . GLY B 1 60 ? 33.70800 37.64100 23.78500 1.000 26.39790 60 GLY B C 1
ATOM 4443 O O . GLY B 1 60 ? 33.74700 37.13600 22.66200 1.000 35.27528 60 GLY B O 1
ATOM 4447 N N . ARG B 1 61 ? 33.38800 38.90500 23.97300 1.000 29.28772 61 ARG B N 1
ATOM 4448 C CA . ARG B 1 61 ? 32.91800 39.74100 22.88800 1.000 26.77689 61 ARG B CA 1
ATOM 4449 C C . ARG B 1 61 ? 33.66600 41.05100 22.92100 1.000 27.00587 61 ARG B C 1
ATOM 4450 O O . ARG B 1 61 ? 34.06100 41.51900 23.99900 1.000 23.48439 61 ARG B O 1
ATOM 4471 N N . GLN B 1 62 ? 33.80300 41.65300 21.73100 1.000 21.92105 62 GLN B N 1
ATOM 4472 C CA . GLN B 1 62 ? 34.37400 42.99000 21.55700 1.000 30.71684 62 GLN B CA 1
ATOM 4473 C C . GLN B 1 62 ? 35.74300 43.01400 22.21400 1.000 33.09081 62 GLN B C 1
ATOM 4474 O O . GLN B 1 62 ? 36.58100 42.18500 21.82500 1.000 25.37936 62 GLN B O 1
ATOM 4488 N N . ASP B 1 63 ? 36.13100 43.97300 23.08000 1.000 21.92631 63 ASP B N 1
ATOM 4489 C CA . ASP B 1 63 ? 37.46000 44.00900 23.70100 1.000 29.65882 63 ASP B CA 1
ATOM 4490 C C . ASP B 1 63 ? 37.64900 42.85000 24.67400 1.000 27.47171 63 ASP B C 1
ATOM 4491 O O . ASP B 1 63 ? 38.75800 42.73200 25.10800 1.000 22.17108 63 ASP B O 1
ATOM 4500 N N . ARG B 1 64 ? 36.60000 42.12600 25.08900 1.000 19.69447 64 ARG B N 1
ATOM 4501 C CA . ARG B 1 64 ? 36.80700 40.90000 25.86100 1.000 20.50509 64 ARG B CA 1
ATOM 4502 C C . ARG B 1 64 ? 36.89300 39.63600 24.99500 1.000 20.37086 64 ARG B C 1
ATOM 4503 O O . ARG B 1 64 ? 36.74200 38.51200 25.49300 1.000 21.56838 64 ARG B O 1
ATOM 4524 N N . ARG B 1 65 ? 37.16500 39.78500 23.71000 1.000 21.73418 65 ARG B N 1
ATOM 4525 C CA . ARG B 1 65 ? 37.15600 38.63000 22.82400 1.000 30.43786 65 ARG B CA 1
ATOM 4526 C C . ARG B 1 65 ? 38.28200 37.66000 23.14700 1.000 32.88552 65 ARG B C 1
ATOM 4527 O O . ARG B 1 65 ? 38.22000 36.51200 22.70000 1.000 35.46741 65 ARG B O 1
ATOM 4548 N N . ALA B 1 66 ? 39.30400 38.08300 23.91200 1.000 30.67210 66 ALA B N 1
ATOM 4549 C CA . ALA B 1 66 ? 40.39500 37.16700 24.24600 1.000 29.05875 66 ALA B CA 1
ATOM 4550 C C . ALA B 1 66 ? 39.97100 36.18200 25.32400 1.000 25.89521 66 ALA B C 1
ATOM 4551 O O . ALA B 1 66 ? 40.59900 35.13400 25.48100 1.000 47.82152 66 ALA B O 1
ATOM 4558 N N . GLU B 1 67 ? 38.90600 36.48300 26.05600 1.000 35.44372 67 GLU B N 1
ATOM 4559 C CA . GLU B 1 67 ? 38.45600 35.64100 27.15500 1.000 32.37230 67 GLU B CA 1
ATOM 4560 C C . GLU B 1 67 ? 37.43600 34.62300 26.66400 1.000 39.52579 67 GLU B C 1
ATOM 4561 O O . GLU B 1 67 ? 36.65100 34.89600 25.75200 1.000 25.98206 67 GLU B O 1
ATOM 4573 N N . LYS B 1 68 ? 37.44300 33.45200 27.29300 1.000 34.63047 68 LYS B N 1
ATOM 4574 C CA . LYS B 1 68 ? 36.45000 32.42700 26.98700 1.000 42.75776 68 LYS B CA 1
ATOM 4575 C C . LYS B 1 68 ? 35.05900 32.86700 27.44500 1.000 32.76182 68 LYS B C 1
ATOM 4576 O O . LYS B 1 68 ? 34.88300 33.25400 28.61000 1.000 30.00623 68 LYS B O 1
ATOM 4595 N N . PRO B 1 69 ? 34.04500 32.79000 26.58700 1.000 25.72677 69 PRO B N 1
ATOM 4596 C CA . PRO B 1 69 ? 32.69700 33.15100 27.04300 1.000 27.35328 69 PRO B CA 1
ATOM 4597 C C . PRO B 1 69 ? 32.19100 32.17800 28.10400 1.000 38.63358 69 PRO B C 1
ATOM 4598 O O . PRO B 1 69 ? 32.46900 30.97500 28.08100 1.000 26.09787 69 PRO B O 1
ATOM 4609 N N . LEU B 1 70 ? 31.40000 32.71100 29.02400 1.000 41.92345 70 LEU B N 1
ATOM 4610 C CA . LEU B 1 70 ? 30.78100 31.88800 30.04900 1.000 30.20889 70 LEU B CA 1
ATOM 4611 C C . LEU B 1 70 ? 29.55900 31.18800 29.47200 1.000 25.25040 70 LEU B C 1
ATOM 4612 O O . LEU B 1 70 ? 28.83300 31.75100 28.64900 1.000 36.23856 70 LEU B O 1
ATOM 4628 N N . GLU B 1 71 ? 29.34400 29.94000 29.88700 1.000 29.15086 71 GLU B N 1
ATOM 4629 C CA . GLU B 1 71 ? 28.30900 29.10900 29.28200 1.000 33.74615 71 GLU B CA 1
ATOM 4630 C C . GLU B 1 71 ? 27.22900 28.71600 30.28200 1.000 31.26427 71 GLU B C 1
ATOM 4631 O O . GLU B 1 71 ? 26.47500 27.77600 30.03400 1.000 27.10325 71 GLU B O 1
ATOM 4643 N N . ASP B 1 72 ? 27.13500 29.43400 31.38600 1.000 28.00599 72 ASP B N 1
ATOM 4644 C CA . ASP B 1 72 ? 26.16900 29.08300 32.44300 1.000 32.45389 72 ASP B CA 1
ATOM 4645 C C . ASP B 1 72 ? 25.67000 30.38800 33.07700 1.000 16.54672 72 ASP B C 1
ATOM 4646 O O . ASP B 1 72 ? 26.49300 31.23100 33.38000 1.000 16.70727 72 ASP B O 1
ATOM 4655 N N . ILE B 1 73 ? 24.36500 30.58900 33.16900 1.000 17.50210 73 ILE B N 1
ATOM 4656 C CA . ILE B 1 73 ? 23.83700 31.78300 33.82400 1.000 23.11330 73 ILE B CA 1
ATOM 4657 C C . ILE B 1 73 ? 24.38900 31.90700 35.23400 1.000 26.41633 73 ILE B C 1
ATOM 4658 O O . ILE B 1 73 ? 24.76400 33.00100 35.67100 1.000 22.60534 73 ILE B O 1
ATOM 4674 N N . ASP B 1 74 ? 24.45200 30.78800 35.97400 1.000 19.87870 74 ASP B N 1
ATOM 4675 C CA . ASP B 1 74 ? 24.93100 30.82000 37.35900 1.000 24.61611 74 ASP B CA 1
ATOM 4676 C C . ASP B 1 74 ? 26.36400 31.33300 37.43600 1.000 24.29502 74 ASP B C 1
ATOM 4677 O O . ASP B 1 74 ? 26.70000 32.16200 38.29200 1.000 22.89485 74 ASP B O 1
ATOM 4686 N N . GLU B 1 75 ? 27.23100 30.84800 36.53900 1.000 28.01125 75 GLU B N 1
ATOM 4687 C CA . GLU B 1 75 ? 28.61800 31.29900 36.56800 1.000 28.54553 75 GLU B CA 1
ATOM 4688 C C . GLU B 1 75 ? 28.68900 32.77400 36.21000 1.000 29.10612 75 GLU B C 1
ATOM 4689 O O . GLU B 1 75 ? 29.46400 33.53400 36.80200 1.000 24.78192 75 GLU B O 1
ATOM 4701 N N . LEU B 1 76 ? 27.86600 33.19200 35.25200 1.000 23.57914 76 LEU B N 1
ATOM 4702 C CA . LEU B 1 76 ? 27.79800 34.59800 34.91400 1.000 24.50031 76 LEU B CA 1
ATOM 4703 C C . LEU B 1 76 ? 27.43400 35.41600 36.13400 1.000 21.54206 76 LEU B C 1
ATOM 4704 O O . LEU B 1 76 ? 28.10700 36.39700 36.43600 1.000 27.84281 76 LEU B O 1
ATOM 4720 N N . ALA B 1 77 ? 26.35300 35.04600 36.83100 1.000 23.85549 77 ALA B N 1
ATOM 4721 C CA . ALA B 1 77 ? 25.89200 35.79400 37.99000 1.000 29.89043 77 ALA B CA 1
ATOM 4722 C C . ALA B 1 77 ? 26.91600 35.77100 39.10400 1.000 32.09069 77 ALA B C 1
ATOM 4723 O O . ALA B 1 77 ? 27.14600 36.80500 39.72900 1.000 28.25339 77 ALA B O 1
ATOM 4730 N N . ASN B 1 78 ? 27.54400 34.61800 39.37300 1.000 20.46298 78 ASN B N 1
ATOM 4731 C CA . ASN B 1 78 ? 28.49800 34.55600 40.47800 1.000 27.57173 78 ASN B CA 1
ATOM 4732 C C . ASN B 1 78 ? 29.72100 35.40900 40.17100 1.000 35.64112 78 ASN B C 1
ATOM 4733 O O . ASN B 1 78 ? 30.31700 35.99600 41.07600 1.000 21.52627 78 ASN B O 1
ATOM 4744 N N . GLN B 1 79 ? 30.12500 35.47800 38.90300 1.000 27.84018 79 GLN B N 1
ATOM 4745 C CA . GLN B 1 79 ? 31.25100 36.33300 38.53100 1.000 21.87368 79 GLN B CA 1
ATOM 4746 C C . GLN B 1 79 ? 30.85200 37.80600 38.57000 1.000 30.15625 79 GLN B C 1
ATOM 4747 O O . GLN B 1 79 ? 31.62200 38.66900 39.00600 1.000 22.70799 79 GLN B O 1
ATOM 4761 N N . LEU B 1 80 ? 29.65100 38.10700 38.10700 1.000 17.10995 80 LEU B N 1
ATOM 4762 C CA . LEU B 1 80 ? 29.21600 39.49100 37.99300 1.000 26.56898 80 LEU B CA 1
ATOM 4763 C C . LEU B 1 80 ? 28.78200 40.10300 39.32200 1.000 29.70356 80 LEU B C 1
ATOM 4764 O O . LEU B 1 80 ? 28.95600 41.31600 39.53000 1.000 19.71815 80 LEU B O 1
ATOM 4780 N N . PHE B 1 81 ? 28.27100 39.30000 40.24300 1.000 20.37876 81 PHE B N 1
ATOM 4781 C CA . PHE B 1 81 ? 27.68300 39.90500 41.43300 1.000 20.87619 81 PHE B CA 1
ATOM 4782 C C . PHE B 1 81 ? 28.71800 40.65900 42.24800 1.000 16.68884 81 PHE B C 1
ATOM 4783 O O . PHE B 1 81 ? 28.47000 41.82400 42.60100 1.000 24.84508 81 PHE B O 1
ATOM 4800 N N . PRO B 1 82 ? 29.88900 40.09700 42.54000 1.000 29.55881 82 PRO B N 1
ATOM 4801 C CA . PRO B 1 82 ? 30.88900 40.86700 43.29100 1.000 30.52208 82 PRO B CA 1
ATOM 4802 C C . PRO B 1 82 ? 31.24800 42.17600 42.61000 1.000 23.54493 82 PRO B C 1
ATOM 4803 O O . PRO B 1 82 ? 31.43600 43.20800 43.25600 1.000 21.05252 82 PRO B O 1
ATOM 4814 N N . VAL B 1 83 ? 31.38900 42.14200 41.29300 1.000 24.66348 83 VAL B N 1
ATOM 4815 C CA . VAL B 1 83 ? 31.69400 43.35400 40.54000 1.000 22.69219 83 VAL B CA 1
ATOM 4816 C C . VAL B 1 83 ? 30.59200 44.38700 40.72300 1.000 15.75715 83 VAL B C 1
ATOM 4817 O O . VAL B 1 83 ? 30.85500 45.56100 41.00000 1.000 20.44982 83 VAL B O 1
ATOM 4830 N N . LEU B 1 84 ? 29.34400 43.96800 40.55800 1.000 19.80237 84 LEU B N 1
ATOM 4831 C CA . LEU B 1 84 ? 28.24500 44.91200 40.69100 1.000 22.52902 84 LEU B CA 1
ATOM 4832 C C . LEU B 1 84 ? 28.07400 45.37600 42.13900 1.000 15.63345 84 LEU B C 1
ATOM 4833 O O . LEU B 1 84 ? 27.82300 46.56700 42.38700 1.000 29.62460 84 LEU B O 1
ATOM 4849 N N . ARG B 1 85 ? 28.19700 44.44200 43.09800 1.000 21.03673 85 ARG B N 1
ATOM 4850 C CA . ARG B 1 85 ? 28.12600 44.78700 44.52000 1.000 18.13902 85 ARG B CA 1
ATOM 4851 C C . ARG B 1 85 ? 29.08600 45.91800 44.89500 1.000 27.19273 85 ARG B C 1
ATOM 4852 O O . ARG B 1 85 ? 28.75200 46.76400 45.73200 1.000 29.09296 85 ARG B O 1
ATOM 4873 N N . ALA B 1 86 ? 30.29900 45.92600 44.33400 1.000 30.18257 86 ALA B N 1
ATOM 4874 C CA . ALA B 1 86 ? 31.26000 46.97500 44.66500 1.000 34.85418 86 ALA B CA 1
ATOM 4875 C C . ALA B 1 86 ? 30.89700 48.31100 44.02800 1.000 32.54074 86 ALA B C 1
ATOM 4876 O O . ALA B 1 86 ? 31.40600 49.34900 44.43900 1.000 35.84904 86 ALA B O 1
ATOM 4883 N N . ARG B 1 87 ? 30.03900 48.31600 43.02300 1.000 39.67318 87 ARG B N 1
ATOM 4884 C CA . ARG B 1 87 ? 29.67400 49.52700 42.30900 1.000 43.98948 87 ARG B CA 1
ATOM 4885 C C . ARG B 1 87 ? 28.30500 50.05400 42.68400 1.000 34.19621 87 ARG B C 1
ATOM 4886 O O . ARG B 1 87 ? 28.07800 51.24900 42.54900 1.000 34.18305 87 ARG B O 1
ATOM 4907 N N . VAL B 1 88 ? 27.40800 49.20900 43.11600 1.000 33.75405 88 VAL B N 1
ATOM 4908 C CA . VAL B 1 88 ? 25.98200 49.50000 43.22500 1.000 37.30184 88 VAL B CA 1
ATOM 4909 C C . VAL B 1 88 ? 25.68500 50.03600 44.61500 1.000 48.36633 88 VAL B C 1
ATOM 4910 O O . VAL B 1 88 ? 26.31400 49.66400 45.61100 1.000 46.81351 88 VAL B O 1
ATOM 4923 N N . HIS B 1 89 ? 24.72600 50.95300 44.66400 1.000 61.06258 89 HIS B N 1
ATOM 4924 C CA . HIS B 1 89 ? 24.13500 51.40600 45.91300 1.000 65.22098 89 HIS B CA 1
ATOM 4925 C C . HIS B 1 89 ? 22.70600 51.88500 45.62700 1.000 53.15374 89 HIS B C 1
ATOM 4926 O O . HIS B 1 89 ? 22.42800 52.51300 44.60000 1.000 43.25519 89 HIS B O 1
ATOM 4940 N N . GLN B 1 90 ? 21.79500 51.58000 46.53300 1.000 57.27002 90 GLN B N 1
ATOM 4941 C CA . GLN B 1 90 ? 20.42300 52.01800 46.35000 1.000 50.38236 90 GLN B CA 1
ATOM 4942 C C . GLN B 1 90 ? 20.38300 53.52900 46.13200 1.000 46.11079 90 GLN B C 1
ATOM 4943 O O . GLN B 1 90 ? 21.19100 54.26800 46.70600 1.000 39.47842 90 GLN B O 1
ATOM 4957 N N . PRO B 1 91 ? 19.49100 54.02500 45.28000 1.000 34.38570 91 PRO B N 1
ATOM 4958 C CA . PRO B 1 91 ? 18.46200 53.27800 44.53800 1.000 30.54840 91 PRO B CA 1
ATOM 4959 C C . PRO B 1 91 ? 19.02600 52.69900 43.22900 1.000 31.16163 91 PRO B C 1
ATOM 4960 O O . PRO B 1 91 ? 19.74300 53.35100 42.48600 1.000 29.59565 91 PRO B O 1
ATOM 4971 N N . VAL B 1 92 ? 18.70300 51.45100 42.95600 1.000 24.34766 92 VAL B N 1
ATOM 4972 C CA . VAL B 1 92 ? 19.23700 50.75900 41.79300 1.000 21.58943 92 VAL B CA 1
ATOM 4973 C C . VAL B 1 92 ? 18.15200 49.84700 41.22500 1.000 28.35077 92 VAL B C 1
ATOM 4974 O O . VAL B 1 92 ? 17.30200 49.33300 41.95900 1.000 21.64996 92 VAL B O 1
ATOM 4987 N N . ALA B 1 93 ? 18.14900 49.68600 39.89600 1.000 29.92727 93 ALA B N 1
ATOM 4988 C CA . ALA B 1 93 ? 17.26500 48.77100 39.18200 1.000 18.60223 93 ALA B CA 1
ATOM 4989 C C . ALA B 1 93 ? 18.05800 47.93700 38.18200 1.000 15.73083 93 ALA B C 1
ATOM 4990 O O . ALA B 1 93 ? 19.14600 48.30800 37.74400 1.000 18.62592 93 ALA B O 1
ATOM 4997 N N . LEU B 1 94 ? 17.51100 46.77800 37.85300 1.000 17.02573 94 LEU B N 1
ATOM 4998 C CA . LEU B 1 94 ? 18.11200 45.88000 36.89000 1.000 15.97034 94 LEU B CA 1
ATOM 4999 C C . LEU B 1 94 ? 17.21000 45.82100 35.67900 1.000 18.44958 94 LEU B C 1
ATOM 5000 O O . LEU B 1 94 ? 15.99300 45.67800 35.81900 1.000 22.66324 94 LEU B O 1
ATOM 5016 N N . PHE B 1 95 ? 17.81600 45.93800 34.49500 1.000 23.47124 95 PHE B N 1
ATOM 5017 C CA . PHE B 1 95 ? 17.13200 45.73600 33.22200 1.000 19.17862 95 PHE B CA 1
ATOM 5018 C C . PHE B 1 95 ? 17.83400 44.62600 32.45400 1.000 17.33892 95 PHE B C 1
ATOM 5019 O O . PHE B 1 95 ? 19.06200 44.66800 32.31200 1.000 18.84963 95 PHE B O 1
ATOM 5036 N N . GLY B 1 96 ? 17.06600 43.65200 31.94700 1.000 16.42829 96 GLY B N 1
ATOM 5037 C CA . GLY B 1 96 ? 17.66000 42.58400 31.17200 1.000 18.05480 96 GLY B CA 1
ATOM 5038 C C . GLY B 1 96 ? 16.75700 42.19800 30.04000 1.000 23.77390 96 GLY B C 1
ATOM 5039 O O . GLY B 1 96 ? 15.53500 42.14500 30.17300 1.000 18.56012 96 GLY B O 1
ATOM 5043 N N . HIS B 1 97 ? 17.37700 41.88200 28.92700 1.000 17.40998 97 HIS B N 1
ATOM 5044 C CA . HIS B 1 97 ? 16.68200 41.51100 27.71200 1.000 19.32074 97 HIS B CA 1
ATOM 5045 C C . HIS B 1 97 ? 17.04700 40.09700 27.30900 1.000 25.21355 97 HIS B C 1
ATOM 5046 O O . HIS B 1 97 ? 18.22800 39.77600 27.20400 1.000 18.06796 97 HIS B O 1
ATOM 5060 N N . SER B 1 98 ? 16.03900 39.28300 27.03000 1.000 15.24130 98 SER B N 1
ATOM 5061 C CA . SER B 1 98 ? 16.21200 37.88100 26.64900 1.000 20.52088 98 SER B CA 1
ATOM 5062 C C . SER B 1 98 ? 17.10700 37.19300 27.70700 1.000 19.84712 98 SER B C 1
ATOM 5063 O O . SER B 1 98 ? 16.78100 37.20800 28.88700 1.000 20.77354 98 SER B O 1
ATOM 5071 N N . MET B 1 99 ? 18.20800 36.55500 27.28900 1.000 25.06616 99 MET B N 1
ATOM 5072 C CA . MET B 1 99 ? 19.06900 35.94500 28.30800 1.000 23.36859 99 MET B CA 1
ATOM 5073 C C . MET B 1 99 ? 19.36000 36.90600 29.44900 1.000 14.41225 99 MET B C 1
ATOM 5074 O O . MET B 1 99 ? 19.42100 36.49800 30.61500 1.000 17.83635 99 MET B O 1
ATOM 5088 N N . GLY B 1 100 ? 19.53300 38.18700 29.13100 1.000 22.15529 100 GLY B N 1
ATOM 5089 C CA . GLY B 1 100 ? 19.87300 39.15300 30.15700 1.000 14.92547 100 GLY B CA 1
ATOM 5090 C C . GLY B 1 100 ? 18.82300 39.27200 31.23400 1.000 16.34143 100 GLY B C 1
ATOM 5091 O O . GLY B 1 100 ? 19.13900 39.63800 32.37300 1.000 15.93875 100 GLY B O 1
ATOM 5095 N N . ALA B 1 101 ? 17.56100 38.98900 30.88400 1.000 17.08363 101 ALA B N 1
ATOM 5096 C CA . ALA B 1 101 ? 16.48800 38.99600 31.88000 1.000 17.47315 101 ALA B CA 1
ATOM 5097 C C . ALA B 1 101 ? 16.69600 37.92000 32.94000 1.000 17.38893 101 ALA B C 1
ATOM 5098 O O . ALA B 1 101 ? 16.43900 38.14200 34.12500 1.000 18.97333 101 ALA B O 1
ATOM 5105 N N . THR B 1 102 ? 17.11200 36.74000 32.52700 1.000 16.51514 102 THR B N 1
ATOM 5106 C CA . THR B 1 102 ? 17.31600 35.65500 33.47200 1.000 28.86925 102 THR B CA 1
ATOM 5107 C C . THR B 1 102 ? 18.52100 35.93300 34.33500 1.000 18.29430 102 THR B C 1
ATOM 5108 O O . THR B 1 102 ? 18.48900 35.70700 35.54800 1.000 18.84963 102 THR B O 1
ATOM 5119 N N . LEU B 1 103 ? 19.57300 36.47700 33.72800 1.000 18.08112 103 LEU B N 1
ATOM 5120 C CA . LEU B 1 103 ? 20.71100 36.94800 34.50400 1.000 12.41201 103 LEU B CA 1
ATOM 5121 C C . LEU B 1 103 ? 20.29200 38.01600 35.50300 1.000 14.58333 103 LEU B C 1
ATOM 5122 O O . LEU B 1 103 ? 20.67200 37.94500 36.67800 1.000 20.68932 103 LEU B O 1
ATOM 5138 N N . ALA B 1 104 ? 19.55600 39.04100 35.04500 1.000 25.92942 104 ALA B N 1
ATOM 5139 C CA . ALA B 1 104 ? 19.08100 40.07100 35.96100 1.000 27.44276 104 ALA B CA 1
ATOM 5140 C C . ALA B 1 104 ? 18.30500 39.46900 37.11600 1.000 16.27037 104 ALA B C 1
ATOM 5141 O O . ALA B 1 104 ? 18.47900 39.89100 38.26400 1.000 14.13854 104 ALA B O 1
ATOM 5148 N N . PHE B 1 105 ? 17.42400 38.50500 36.83300 1.000 15.17287 105 PHE B N 1
ATOM 5149 C CA . PHE B 1 105 ? 16.72500 37.78600 37.89400 1.000 16.03877 105 PHE B CA 1
ATOM 5150 C C . PHE B 1 105 ? 17.69800 37.14900 38.88000 1.000 15.90980 105 PHE B C 1
ATOM 5151 O O . PHE B 1 105 ? 17.51900 37.24100 40.09900 1.000 14.62807 105 PHE B O 1
ATOM 5168 N N . GLU B 1 106 ? 18.66600 36.39400 38.37300 1.000 20.55246 106 GLU B N 1
ATOM 5169 C CA . GLU B 1 106 ? 19.60400 35.74200 39.27300 1.000 25.16354 106 GLU B CA 1
ATOM 5170 C C . GLU B 1 106 ? 20.42100 36.77400 40.05200 1.000 20.03135 106 GLU B C 1
ATOM 5171 O O . GLU B 1 106 ? 20.77400 36.54700 41.20900 1.000 21.04989 106 GLU B O 1
ATOM 5183 N N . LEU B 1 107 ? 20.75400 37.90800 39.43900 1.000 18.58644 107 LEU B N 1
ATOM 5184 C CA . LEU B 1 107 ? 21.44100 38.96800 40.17100 1.000 22.56586 107 LEU B CA 1
ATOM 5185 C C . LEU B 1 107 ? 20.55500 39.56100 41.25000 1.000 15.72294 107 LEU B C 1
ATOM 5186 O O . LEU B 1 107 ? 21.02500 39.83000 42.36300 1.000 18.67592 107 LEU B O 1
ATOM 5202 N N . ALA B 1 108 ? 19.27600 39.78100 40.93700 1.000 15.21498 108 ALA B N 1
ATOM 5203 C CA . ALA B 1 108 ? 18.35900 40.32000 41.93800 1.000 18.02848 108 ALA B CA 1
ATOM 5204 C C . ALA B 1 108 ? 18.25200 39.42000 43.17100 1.000 19.19704 108 ALA B C 1
ATOM 5205 O O . ALA B 1 108 ? 18.17200 39.92400 44.29700 1.000 17.20733 108 ALA B O 1
ATOM 5212 N N . ARG B 1 109 ? 18.19200 38.10000 42.98400 1.000 23.53440 109 ARG B N 1
ATOM 5213 C CA . ARG B 1 109 ? 18.16200 37.19900 44.13500 1.000 26.66372 109 ARG B CA 1
ATOM 5214 C C . ARG B 1 109 ? 19.41500 37.33900 44.99500 1.000 16.97309 109 ARG B C 1
ATOM 5215 O O . ARG B 1 109 ? 19.35100 37.33900 46.23200 1.000 20.77091 109 ARG B O 1
ATOM 5236 N N . ARG B 1 110 ? 20.56700 37.48800 44.35700 1.000 24.82403 110 ARG B N 1
ATOM 5237 C CA . ARG B 1 110 ? 21.80300 37.68000 45.11000 1.000 32.14596 110 ARG B CA 1
ATOM 5238 C C . ARG B 1 110 ? 21.82200 39.04700 45.79700 1.000 16.19405 110 ARG B C 1
ATOM 5239 O O . ARG B 1 110 ? 22.15700 39.17300 46.97800 1.000 18.20745 110 ARG B O 1
ATOM 5260 N N . PHE B 1 111 ? 21.35000 40.07100 45.10800 1.000 25.58728 111 PHE B N 1
ATOM 5261 C CA . PHE B 1 111 ? 21.26800 41.38900 45.73700 1.000 18.11007 111 PHE B CA 1
ATOM 5262 C C . PHE B 1 111 ? 20.36400 41.36000 46.97900 1.000 27.19537 111 PHE B C 1
ATOM 5263 O O . PHE B 1 111 ? 20.73200 41.84200 48.06500 1.000 24.37661 111 PHE B O 1
ATOM 5280 N N . GLU B 1 112 ? 19.19700 40.72700 46.84400 1.000 19.72342 112 GLU B N 1
ATOM 5281 C CA . GLU B 1 112 ? 18.25300 40.69300 47.95600 1.000 21.18149 112 GLU B CA 1
ATOM 5282 C C . GLU B 1 112 ? 18.78400 39.84900 49.10200 1.000 34.15673 112 GLU B C 1
ATOM 5283 O O . GLU B 1 112 ? 18.54700 40.16600 50.27300 1.000 29.77989 112 GLU B O 1
ATOM 5295 N N . SER B 1 113 ? 19.49600 38.76500 48.77600 1.000 27.81386 113 SER B N 1
ATOM 5296 C CA . SER B 1 113 ? 20.12000 37.94000 49.80200 1.000 38.03614 113 SER B CA 1
ATOM 5297 C C . SER B 1 113 ? 21.16900 38.72400 50.56400 1.000 33.75668 113 SER B C 1
ATOM 5298 O O . SER B 1 113 ? 21.35300 38.50200 51.75700 1.000 35.09368 113 SER B O 1
ATOM 5306 N N . ALA B 1 114 ? 21.84200 39.65900 49.91600 1.000 30.07729 114 ALA B N 1
ATOM 5307 C CA . ALA B 1 114 ? 22.84100 40.48700 50.57400 1.000 33.30926 114 ALA B CA 1
ATOM 5308 C C . ALA B 1 114 ? 22.24700 41.71300 51.26600 1.000 35.21738 114 ALA B C 1
ATOM 5309 O O . ALA B 1 114 ? 23.01300 42.54400 51.76300 1.000 37.20183 114 ALA B O 1
ATOM 5316 N N . GLY B 1 115 ? 20.92100 41.84200 51.31100 1.000 28.63238 115 GLY B N 1
ATOM 5317 C CA . GLY B 1 115 ? 20.27200 42.98300 51.93400 1.000 28.57448 115 GLY B CA 1
ATOM 5318 C C . GLY B 1 115 ? 20.23000 44.24700 51.11200 1.000 39.80740 115 GLY B C 1
ATOM 5319 O O . GLY B 1 115 ? 20.04500 45.33000 51.67300 1.000 41.63394 115 GLY B O 1
ATOM 5323 N N . ILE B 1 116 ? 20.40900 44.14400 49.80500 1.000 31.13531 116 ILE B N 1
ATOM 5324 C CA . ILE B 1 116 ? 20.32500 45.27900 48.89900 1.000 40.09428 116 ILE B CA 1
ATOM 5325 C C . ILE B 1 116 ? 18.95000 45.25100 48.24600 1.000 43.20518 116 ILE B C 1
ATOM 5326 O O . ILE B 1 116 ? 18.64300 44.33800 47.47300 1.000 40.78910 116 ILE B O 1
ATOM 5342 N N . SER B 1 117 ? 18.10100 46.23300 48.56900 1.000 33.76194 117 SER B N 1
ATOM 5343 C CA . SER B 1 117 ? 16.76900 46.37800 47.96600 1.000 49.98494 117 SER B CA 1
ATOM 5344 C C . SER B 1 117 ? 16.92200 46.87000 46.52800 1.000 31.81960 117 SER B C 1
ATOM 5345 O O . SER B 1 117 ? 17.80200 47.65200 46.28100 1.000 27.87439 117 SER B O 1
ATOM 5353 N N . LEU B 1 118 ? 16.02400 46.46700 45.65700 1.000 33.03817 118 LEU B N 1
ATOM 5354 C CA . LEU B 1 118 ? 15.99500 46.88500 44.26500 1.000 32.71445 118 LEU B CA 1
ATOM 5355 C C . LEU B 1 118 ? 14.76200 47.72100 44.01200 1.000 28.57711 118 LEU B C 1
ATOM 5356 O O . LEU B 1 118 ? 13.68700 47.37200 44.48600 1.000 20.54983 118 LEU B O 1
ATOM 5372 N N . GLU B 1 119 ? 14.91200 48.80700 43.25100 1.000 20.32086 119 GLU B N 1
ATOM 5373 C CA . GLU B 1 119 ? 13.76200 49.61800 42.88600 1.000 39.57317 119 GLU B CA 1
ATOM 5374 C C . GLU B 1 119 ? 12.85400 48.84200 41.95400 1.000 24.15553 119 GLU B C 1
ATOM 5375 O O . GLU B 1 119 ? 11.63400 49.00500 42.01600 1.000 25.91627 119 GLU B O 1
ATOM 5387 N N . ALA B 1 120 ? 13.43000 48.05300 41.04300 1.000 22.17634 120 ALA B N 1
ATOM 5388 C CA . ALA B 1 120 ? 12.65200 47.26000 40.10800 1.000 26.18735 120 ALA B CA 1
ATOM 5389 C C . ALA B 1 120 ? 13.57000 46.27100 39.40900 1.000 24.82666 120 ALA B C 1
ATOM 5390 O O . ALA B 1 120 ? 14.78200 46.50000 39.25700 1.000 22.56060 120 ALA B O 1
ATOM 5397 N N . LEU B 1 121 ? 12.96400 45.16300 38.99200 1.000 19.85501 121 LEU B N 1
ATOM 5398 C CA . LEU B 1 121 ? 13.59200 44.23500 38.06400 1.000 19.79711 121 LEU B CA 1
ATOM 5399 C C . LEU B 1 121 ? 12.76600 44.29300 36.78200 1.000 15.23604 121 LEU B C 1
ATOM 5400 O O . LEU B 1 121 ? 11.59900 43.86300 36.76200 1.000 24.91878 121 LEU B O 1
ATOM 5416 N N . LEU B 1 122 ? 13.38800 44.80200 35.71400 1.000 21.26834 122 LEU B N 1
ATOM 5417 C CA . LEU B 1 122 ? 12.76800 44.90900 34.40200 1.000 19.41812 122 LEU B CA 1
ATOM 5418 C C . LEU B 1 122 ? 13.29000 43.77400 33.54500 1.000 19.43128 122 LEU B C 1
ATOM 5419 O O . LEU B 1 122 ? 14.51300 43.63700 33.38600 1.000 19.61025 122 LEU B O 1
ATOM 5435 N N . VAL B 1 123 ? 12.37000 42.95000 33.03600 1.000 17.67844 123 VAL B N 1
ATOM 5436 C CA . VAL B 1 123 ? 12.70800 41.74000 32.29500 1.000 23.91339 123 VAL B CA 1
ATOM 5437 C C . VAL B 1 123 ? 12.00300 41.80900 30.95200 1.000 18.74435 123 VAL B C 1
ATOM 5438 O O . VAL B 1 123 ? 10.77400 41.91000 30.87900 1.000 29.31141 123 VAL B O 1
ATOM 5451 N N . SER B 1 124 ? 12.78600 41.79900 29.89000 1.000 19.65236 124 SER B N 1
ATOM 5452 C CA . SER B 1 124 ? 12.28000 41.99700 28.54400 1.000 20.60510 124 SER B CA 1
ATOM 5453 C C . SER B 1 124 ? 12.41600 40.70100 27.75800 1.000 15.95981 124 SER B C 1
ATOM 5454 O O . SER B 1 124 ? 13.47900 40.06100 27.77900 1.000 17.70475 124 SER B O 1
ATOM 5462 N N . ALA B 1 125 ? 11.33000 40.28800 27.10200 1.000 18.00479 125 ALA B N 1
ATOM 5463 C CA . ALA B 1 125 ? 11.37800 39.20800 26.10000 1.000 16.57567 125 ALA B CA 1
ATOM 5464 C C . ALA B 1 125 ? 11.97300 37.90200 26.66200 1.000 20.53930 125 ALA B C 1
ATOM 5465 O O . ALA B 1 125 ? 12.89700 37.31100 26.10400 1.000 25.10301 125 ALA B O 1
ATOM 5472 N N . ARG B 1 126 ? 11.43600 37.44700 27.77700 1.000 19.69183 126 ARG B N 1
ATOM 5473 C CA . ARG B 1 126 ? 11.91500 36.22900 28.36900 1.000 15.63609 126 ARG B CA 1
ATOM 5474 C C . ARG B 1 126 ? 10.82900 35.58100 29.20400 1.000 16.72569 126 ARG B C 1
ATOM 5475 O O . ARG B 1 126 ? 10.19700 36.27500 30.01800 1.000 16.38618 126 ARG B O 1
ATOM 5496 N N . PRO B 1 127 ? 10.57900 34.27400 29.02100 1.000 16.48356 127 PRO B N 1
ATOM 5497 C CA . PRO B 1 127 ? 9.70100 33.55800 29.95400 1.000 18.18113 127 PRO B CA 1
ATOM 5498 C C . PRO B 1 127 ? 10.16800 33.68800 31.40000 1.000 18.73119 127 PRO B C 1
ATOM 5499 O O . PRO B 1 127 ? 11.34800 33.87800 31.70000 1.000 20.01819 127 PRO B O 1
ATOM 5510 N N . ALA B 1 128 ? 9.20700 33.55100 32.31500 1.000 17.37577 128 ALA B N 1
ATOM 5511 C CA . ALA B 1 128 ? 9.53900 33.44800 33.73800 1.000 16.88360 128 ALA B CA 1
ATOM 5512 C C . ALA B 1 128 ? 10.57300 32.34500 33.99000 1.000 25.63992 128 ALA B C 1
ATOM 5513 O O . ALA B 1 128 ? 10.66600 31.38300 33.22800 1.000 17.63896 128 ALA B O 1
ATOM 5520 N N . PRO B 1 129 ? 11.40800 32.49200 35.00900 1.000 25.12406 129 PRO B N 1
ATOM 5521 C CA . PRO B 1 129 ? 12.37500 31.43100 35.32400 1.000 21.92631 129 PRO B CA 1
ATOM 5522 C C . PRO B 1 129 ? 11.70400 30.10400 35.57300 1.000 16.54409 129 PRO B C 1
ATOM 5523 O O . PRO B 1 129 ? 12.27700 29.07100 35.24200 1.000 19.21020 129 PRO B O 1
ATOM 5534 N N . SER B 1 130 ? 10.49000 30.08700 36.09900 1.000 29.60618 130 SER B N 1
ATOM 5535 C CA . SER B 1 130 ? 9.71400 28.85500 36.24800 1.000 24.15290 130 SER B CA 1
ATOM 5536 C C . SER B 1 130 ? 9.10400 28.33800 34.94200 1.000 31.89593 130 SER B C 1
ATOM 5537 O O . SER B 1 130 ? 8.51000 27.24000 34.90800 1.000 22.28162 130 SER B O 1
ATOM 5545 N N . ARG B 1 131 ? 9.22900 29.10800 33.86700 1.000 20.29980 131 ARG B N 1
ATOM 5546 C CA . ARG B 1 131 ? 8.68700 28.72800 32.57000 1.000 21.31045 131 ARG B CA 1
ATOM 5547 C C . ARG B 1 131 ? 9.78100 28.57600 31.52200 1.000 31.16426 131 ARG B C 1
ATOM 5548 O O . ARG B 1 131 ? 9.52500 28.71000 30.31600 1.000 26.62161 131 ARG B O 1
ATOM 5569 N N . GLN B 1 132 ? 11.01400 28.37700 31.97500 1.000 25.65044 132 GLN B N 1
ATOM 5570 C CA . GLN B 1 132 ? 12.13100 28.12400 31.07800 1.000 28.79556 132 GLN B CA 1
ATOM 5571 C C . GLN B 1 132 ? 11.76400 26.99600 30.14200 1.000 27.87966 132 GLN B C 1
ATOM 5572 O O . GLN B 1 132 ? 11.32500 25.92600 30.59800 1.000 20.59984 132 GLN B O 1
ATOM 5586 N N . ARG B 1 133 ? 11.92300 27.25700 28.82900 1.000 22.95275 133 ARG B N 1
ATOM 5587 C CA . ARG B 1 133 ? 11.64900 26.23800 27.82100 1.000 30.04834 133 ARG B CA 1
ATOM 5588 C C . ARG B 1 133 ? 12.83500 25.29200 27.72100 1.000 30.14835 133 ARG B C 1
ATOM 5589 O O . ARG B 1 133 ? 13.98500 25.72800 27.64400 1.000 40.41011 133 ARG B O 1
ATOM 5610 N N . THR B 1 134 ? 12.55400 24.00300 27.69600 1.000 32.98817 134 THR B N 1
ATOM 5611 C CA . THR B 1 134 ? 13.58300 22.98000 27.63200 1.000 39.67055 134 THR B CA 1
ATOM 5612 C C . THR B 1 134 ? 13.82100 22.56200 26.18800 1.000 44.45270 134 THR B C 1
ATOM 5613 O O . THR B 1 134 ? 12.92000 22.63900 25.34300 1.000 38.12826 134 THR B O 1
ATOM 5624 N N . GLY B 1 135 ? 15.05200 22.13600 25.90600 1.000 45.44229 135 GLY B N 1
ATOM 5625 C CA . GLY B 1 135 ? 15.37300 21.57200 24.60800 1.000 48.76111 135 GLY B CA 1
ATOM 5626 C C . GLY B 1 135 ? 15.86700 22.55100 23.57000 1.000 44.67378 135 GLY B C 1
ATOM 5627 O O . GLY B 1 135 ? 15.87600 22.20500 22.38400 1.000 51.78252 135 GLY B O 1
ATOM 5631 N N . GLY B 1 136 ? 16.26600 23.75500 23.96600 1.000 37.67031 136 GLY B N 1
ATOM 5632 C CA . GLY B 1 136 ? 16.84100 24.70300 23.01700 1.000 33.07239 136 GLY B CA 1
ATOM 5633 C C . GLY B 1 136 ? 18.19000 24.19800 22.52400 1.000 37.72294 136 GLY B C 1
ATOM 5634 O O . GLY B 1 136 ? 19.03500 23.77100 23.32100 1.000 42.99463 136 GLY B O 1
ATOM 5638 N N . THR B 1 137 ? 18.39200 24.22200 21.20400 1.000 44.23688 137 THR B N 1
ATOM 5639 C CA . THR B 1 137 ? 19.59700 23.67800 20.58200 1.000 45.50546 137 THR B CA 1
ATOM 5640 C C . THR B 1 137 ? 20.33000 24.69400 19.71400 1.000 27.30854 137 THR B C 1
ATOM 5641 O O . THR B 1 137 ? 21.24100 24.31900 18.97100 1.000 37.82822 137 THR B O 1
ATOM 5652 N N . VAL B 1 138 ? 19.93700 25.96600 19.75500 1.000 27.20326 138 VAL B N 1
ATOM 5653 C CA . VAL B 1 138 ? 20.63500 26.97400 18.96200 1.000 39.32840 138 VAL B CA 1
ATOM 5654 C C . VAL B 1 138 ? 22.13300 26.93800 19.24300 1.000 32.49600 138 VAL B C 1
ATOM 5655 O O . VAL B 1 138 ? 22.95600 27.13500 18.33500 1.000 38.61516 138 VAL B O 1
ATOM 5668 N N . HIS B 1 139 ? 22.51100 26.67800 20.49800 1.000 27.39276 139 HIS B N 1
ATOM 5669 C CA . HIS B 1 139 ? 23.92600 26.62400 20.83700 1.000 24.87140 139 HIS B CA 1
ATOM 5670 C C . HIS B 1 139 ? 24.62100 25.41100 20.22200 1.000 25.44252 139 HIS B C 1
ATOM 5671 O O . HIS B 1 139 ? 25.85200 25.32500 20.24700 1.000 24.84245 139 HIS B O 1
ATOM 5685 N N . LEU B 1 140 ? 23.87600 24.47000 19.66800 1.000 26.05049 140 LEU B N 1
ATOM 5686 C CA . LEU B 1 140 ? 24.47500 23.28900 19.07300 1.000 27.25327 140 LEU B CA 1
ATOM 5687 C C . LEU B 1 140 ? 24.54800 23.37400 17.55300 1.000 28.69818 140 LEU B C 1
ATOM 5688 O O . LEU B 1 140 ? 25.08800 22.46800 16.92100 1.000 33.90933 140 LEU B O 1
ATOM 5704 N N . LEU B 1 141 ?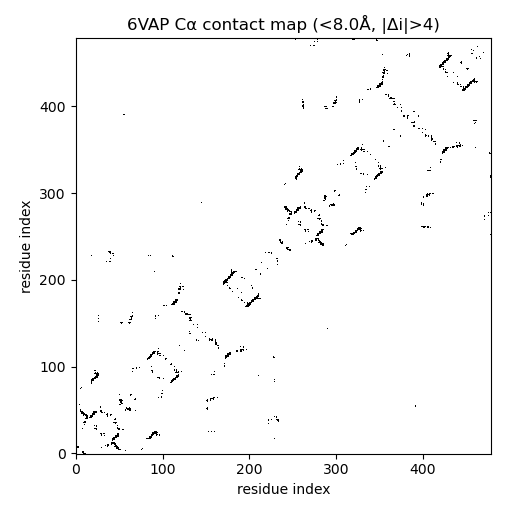 23.98200 24.40900 16.95500 1.000 27.98230 141 LEU B N 1
ATOM 5705 C CA . LEU B 1 141 ? 24.01000 24.56100 15.51500 1.000 29.30351 141 LEU B CA 1
ATOM 5706 C C . LEU B 1 141 ? 25.43100 24.75900 15.00200 1.000 30.09571 141 LEU B C 1
ATOM 5707 O O . LEU B 1 141 ? 26.34000 25.14900 15.72800 1.000 34.99893 141 LEU B O 1
ATOM 5723 N N . SER B 1 142 ? 25.60300 24.53800 13.70800 1.000 31.80381 142 SER B N 1
ATOM 5724 C CA . SER B 1 142 ? 26.88000 24.83100 13.09400 1.000 32.72761 142 SER B CA 1
ATOM 5725 C C . SER B 1 142 ? 27.05500 26.33900 13.00600 1.000 31.53273 142 SER B C 1
ATOM 5726 O O . SER B 1 142 ? 26.10000 27.10700 13.12800 1.000 34.32780 142 SER B O 1
ATOM 5734 N N . ASP B 1 143 ? 28.27800 26.76900 12.72000 1.000 34.51730 143 ASP B N 1
ATOM 5735 C CA . ASP B 1 143 ? 28.54800 28.20200 12.65800 1.000 44.56850 143 ASP B CA 1
ATOM 5736 C C . ASP B 1 143 ? 27.63600 28.88300 11.64500 1.000 39.97321 143 ASP B C 1
ATOM 5737 O O . ASP B 1 143 ? 27.00200 29.90100 11.95300 1.000 34.33833 143 ASP B O 1
ATOM 5746 N N . GLU B 1 144 ? 27.52300 28.30800 10.44200 1.000 36.50964 144 GLU B N 1
ATOM 5747 C CA . GLU B 1 144 ? 26.70900 28.93700 9.40100 1.000 37.87823 144 GLU B CA 1
ATOM 5748 C C . GLU B 1 144 ? 25.21800 28.83800 9.70800 1.000 37.05707 144 GLU B C 1
ATOM 5749 O O . GLU B 1 144 ? 24.44900 29.76400 9.40700 1.000 37.68610 144 GLU B O 1
ATOM 5761 N N . GLU B 1 145 ? 24.78700 27.72300 10.30300 1.000 35.95957 145 GLU B N 1
ATOM 5762 C CA . GLU B 1 145 ? 23.39500 27.61900 10.74400 1.000 35.22001 145 GLU B CA 1
ATOM 5763 C C . GLU B 1 145 ? 23.09700 28.58300 11.89200 1.000 37.90454 145 GLU B C 1
ATOM 5764 O O . GLU B 1 145 ? 21.97800 29.09700 12.01700 1.000 34.29095 145 GLU B O 1
ATOM 5776 N N . LEU B 1 146 ? 24.07500 28.82000 12.75700 1.000 32.73287 146 LEU B N 1
ATOM 5777 C CA . LEU B 1 146 ? 23.86500 29.78300 13.82500 1.000 38.14931 146 LEU B CA 1
ATOM 5778 C C . LEU B 1 146 ? 23.73200 31.17800 13.24300 1.000 33.24872 146 LEU B C 1
ATOM 5779 O O . LEU B 1 146 ? 22.84300 31.94100 13.63400 1.000 39.33893 146 LEU B O 1
ATOM 5795 N N . VAL B 1 147 ? 24.57600 31.51200 12.26500 1.000 34.36465 147 VAL B N 1
ATOM 5796 C CA . VAL B 1 147 ? 24.46900 32.80800 11.60800 1.000 35.92273 147 VAL B CA 1
ATOM 5797 C C . VAL B 1 147 ? 23.09900 32.94100 10.97300 1.000 37.21236 147 VAL B C 1
ATOM 5798 O O . VAL B 1 147 ? 22.48300 34.01200 11.01800 1.000 38.28091 147 VAL B O 1
ATOM 5811 N N . ALA B 1 148 ? 22.61400 31.86600 10.34200 1.000 37.54661 148 ALA B N 1
ATOM 5812 C CA . ALA B 1 148 ? 21.33800 31.93000 9.63600 1.000 44.05528 148 ALA B CA 1
ATOM 5813 C C . ALA B 1 148 ? 20.20700 32.22400 10.61100 1.000 38.73622 148 ALA B C 1
ATOM 5814 O O . ALA B 1 148 ? 19.40000 33.13100 10.38900 1.000 44.85011 148 ALA B O 1
ATOM 5821 N N . GLU B 1 149 ? 20.12600 31.46300 11.70400 1.000 38.97573 149 GLU B N 1
ATOM 5822 C CA . GLU B 1 149 ? 19.04400 31.68100 12.65800 1.000 46.91878 149 GLU B CA 1
ATOM 5823 C C . GLU B 1 149 ? 19.14200 33.06700 13.28400 1.000 42.80513 149 GLU B C 1
ATOM 5824 O O . GLU B 1 149 ? 18.11400 33.71500 13.53500 1.000 38.75991 149 GLU B O 1
ATOM 5836 N N . LEU B 1 150 ? 20.37300 33.54200 13.53600 1.000 36.49385 150 LEU B N 1
ATOM 5837 C CA . LEU B 1 150 ? 20.53900 34.90600 14.02500 1.000 37.44396 150 LEU B CA 1
ATOM 5838 C C . LEU B 1 150 ? 20.09500 35.92200 12.98300 1.000 39.94953 150 LEU B C 1
ATOM 5839 O O . LEU B 1 150 ? 19.49900 36.94800 13.32300 1.000 41.63394 150 LEU B O 1
ATOM 5855 N N . ARG B 1 151 ? 20.42200 35.68200 11.71000 1.000 40.62066 151 ARG B N 1
ATOM 5856 C CA . ARG B 1 151 ? 19.84700 36.46500 10.61700 1.000 43.37099 151 ARG B CA 1
ATOM 5857 C C . ARG B 1 151 ? 18.32300 36.46500 10.68100 1.000 44.95539 151 ARG B C 1
ATOM 5858 O O . ARG B 1 151 ? 17.68300 37.48400 10.40300 1.000 47.53201 151 ARG B O 1
ATOM 5879 N N . THR B 1 152 ? 17.72500 35.32000 11.00800 1.000 74.20100 152 THR B N 1
ATOM 5880 C CA . THR B 1 152 ? 16.30600 35.26700 11.31600 1.000 83.69425 152 THR B CA 1
ATOM 5881 C C . THR B 1 152 ? 16.07100 35.93500 12.67600 1.000 109.62630 152 THR B C 1
ATOM 5882 O O . THR B 1 152 ? 17.00200 36.22000 13.41800 1.000 112.78194 152 THR B O 1
ATOM 5893 N N . LEU B 1 153 ? 14.80500 36.24100 12.96300 1.000 119.50907 153 LEU B N 1
ATOM 5894 C CA . LEU B 1 153 ? 14.47200 36.90200 14.22200 1.000 123.53323 153 LEU B CA 1
ATOM 5895 C C . LEU B 1 153 ? 15.05300 38.31600 14.30900 1.000 136.51374 153 LEU B C 1
ATOM 5896 O O . LEU B 1 153 ? 14.52000 39.17000 15.00400 1.000 153.93425 153 LEU B O 1
ATOM 5912 N N . ASP B 1 154 ? 16.27200 38.56800 13.82700 1.000 136.04789 154 ASP B N 1
ATOM 5913 C CA . ASP B 1 154 ? 16.83600 39.86000 13.39700 1.000 143.31192 154 ASP B CA 1
ATOM 5914 C C . ASP B 1 154 ? 15.91000 40.49000 12.34500 1.000 159.40332 154 ASP B C 1
ATOM 5915 O O . ASP B 1 154 ? 15.46000 41.60800 12.59400 1.000 157.46362 154 ASP B O 1
ATOM 5924 N N . GLY B 1 155 ? 15.68200 39.84200 11.16900 1.000 162.94585 155 GLY B N 1
ATOM 5925 C CA . GLY B 1 155 ? 14.87100 40.34000 10.07800 1.000 177.86080 155 GLY B CA 1
ATOM 5926 C C . GLY B 1 155 ? 13.51400 40.80800 10.56000 1.000 186.46183 155 GLY B C 1
ATOM 5927 O O . GLY B 1 155 ? 12.83800 41.59100 9.88500 1.000 220.88438 155 GLY B O 1
ATOM 5931 N N . THR B 1 156 ? 13.10300 40.31500 11.73100 1.000 154.32113 156 THR B N 1
ATOM 5932 C CA . THR B 1 156 ? 11.89400 40.81600 12.37600 1.000 153.73422 156 THR B CA 1
ATOM 5933 C C . THR B 1 156 ? 11.90400 42.34100 12.43500 1.000 157.27412 156 THR B C 1
ATOM 5934 O O . THR B 1 156 ? 10.91300 42.99600 12.08600 1.000 162.06417 156 THR B O 1
ATOM 5945 N N . ALA B 1 157 ? 13.02000 42.92000 12.87700 1.000 145.58851 157 ALA B N 1
ATOM 5946 C CA . ALA B 1 157 ? 13.22000 44.35700 12.90800 1.000 154.35009 157 ALA B CA 1
ATOM 5947 C C . ALA B 1 157 ? 14.16700 44.75400 11.77500 1.000 150.92599 157 ALA B C 1
ATOM 5948 O O . ALA B 1 157 ? 14.31600 44.01900 10.77800 1.000 140.97480 157 ALA B O 1
ATOM 5955 N N . GLU B 1 158 ? 14.82200 45.90900 11.91800 1.000 148.57044 158 GLU B N 1
ATOM 5956 C CA . GLU B 1 158 ? 15.69300 46.41700 10.87100 1.000 143.56195 158 GLU B CA 1
ATOM 5957 C C . GLU B 1 158 ? 17.15200 46.42200 11.31000 1.000 148.45727 158 GLU B C 1
ATOM 5958 O O . GLU B 1 158 ? 17.79400 47.47600 11.32400 1.000 161.52200 158 GLU B O 1
ATOM 5970 N N . GLN B 1 159 ? 17.64800 45.25100 11.71500 1.000 135.89787 159 GLN B N 1
ATOM 5971 C CA . GLN B 1 159 ? 19.07000 44.94700 11.86000 1.000 125.94405 159 GLN B CA 1
ATOM 5972 C C . GLN B 1 159 ? 19.56600 44.95300 13.30200 1.000 126.34673 159 GLN B C 1
ATOM 5973 O O . GLN B 1 159 ? 19.98300 45.99300 13.82800 1.000 131.88160 159 GLN B O 1
ATOM 5987 N N . VAL B 1 160 ? 19.53700 43.77900 13.93200 1.000 119.90648 160 VAL B N 1
ATOM 5988 C CA . VAL B 1 160 ? 20.33800 43.47000 15.11300 1.000 112.19503 160 VAL B CA 1
ATOM 5989 C C . VAL B 1 160 ? 21.49300 42.57700 14.66200 1.000 119.81437 160 VAL B C 1
ATOM 5990 O O . VAL B 1 160 ? 22.66500 42.98000 14.69600 1.000 118.06152 160 VAL B O 1
ATOM 6003 N N . PHE B 1 161 ? 21.16400 41.35700 14.22800 1.000 108.86305 161 PHE B N 1
ATOM 6004 C CA . PHE B 1 161 ? 22.15800 40.40900 13.71500 1.000 110.14479 161 PHE B CA 1
ATOM 6005 C C . PHE B 1 161 ? 22.10700 40.36700 12.18600 1.000 124.68863 161 PHE B C 1
ATOM 6006 O O . PHE B 1 161 ? 21.63400 39.40600 11.57200 1.000 140.93006 161 PHE B O 1
ATOM 6023 N N . HIS B 1 162 ? 22.60000 41.43700 11.56400 1.000 119.65908 162 HIS B N 1
ATOM 6024 C CA . HIS B 1 162 ? 22.77900 41.46100 10.11800 1.000 115.96917 162 HIS B CA 1
ATOM 6025 C C . HIS B 1 162 ? 24.14400 41.96300 9.67700 1.000 111.22649 162 HIS B C 1
ATOM 6026 O O . HIS B 1 162 ? 24.53700 41.68200 8.54100 1.000 120.04860 162 HIS B O 1
ATOM 6040 N N . ASP B 1 163 ? 24.87200 42.69900 10.51500 1.000 76.37231 163 ASP B N 1
ATOM 6041 C CA . ASP B 1 163 ? 26.26600 43.01100 10.22500 1.000 80.91760 163 ASP B CA 1
ATOM 6042 C C . ASP B 1 163 ? 27.08100 41.72500 10.32200 1.000 79.86221 163 ASP B C 1
ATOM 6043 O O . ASP B 1 163 ? 27.80800 41.50600 11.29600 1.000 87.32889 163 ASP B O 1
ATOM 6052 N N . GLU B 1 164 ? 26.94800 40.86300 9.30900 1.000 76.15913 164 GLU B N 1
ATOM 6053 C CA . GLU B 1 164 ? 27.54400 39.53200 9.35000 1.000 77.26190 164 GLU B CA 1
ATOM 6054 C C . GLU B 1 164 ? 29.00600 39.56900 9.76000 1.000 70.85586 164 GLU B C 1
ATOM 6055 O O . GLU B 1 164 ? 29.50200 38.61900 10.38000 1.000 77.23031 164 GLU B O 1
ATOM 6067 N N . GLU B 1 165 ? 29.71800 40.64600 9.42400 1.000 56.03830 165 GLU B N 1
ATOM 6068 C CA . GLU B 1 165 ? 31.11700 40.78000 9.80900 1.000 49.91914 165 GLU B CA 1
ATOM 6069 C C . GLU B 1 165 ? 31.26000 40.81600 11.33200 1.000 54.99344 165 GLU B C 1
ATOM 6070 O O . GLU B 1 165 ? 32.19000 40.23700 11.89100 1.000 49.28486 165 GLU B O 1
ATOM 6082 N N . LEU B 1 166 ? 30.34100 41.52000 11.99800 1.000 53.41167 166 LEU B N 1
ATOM 6083 C CA . LEU B 1 166 ? 30.36400 41.56300 13.46000 1.000 55.76195 166 LEU B CA 1
ATOM 6084 C C . LEU B 1 166 ? 29.84800 40.25700 14.04700 1.000 55.73300 166 LEU B C 1
ATOM 6085 O O . LEU B 1 166 ? 30.34500 39.79400 15.08000 1.000 58.55965 166 LEU B O 1
ATOM 6101 N N . VAL B 1 167 ? 28.84800 39.64900 13.40400 1.000 55.09608 167 VAL B N 1
ATOM 6102 C CA . VAL B 1 167 ? 28.26100 38.42700 13.94300 1.000 48.57161 167 VAL B CA 1
ATOM 6103 C C . VAL B 1 167 ? 29.26800 37.28900 13.91300 1.000 40.34168 167 VAL B C 1
ATOM 6104 O O . VAL B 1 167 ? 29.30300 36.45800 14.82200 1.000 41.56814 167 VAL B O 1
ATOM 6117 N N . ARG B 1 168 ? 30.10200 37.23300 12.88100 1.000 40.23904 168 ARG B N 1
ATOM 6118 C CA . ARG B 1 168 ? 30.99500 36.09400 12.73600 1.000 52.17468 168 ARG B CA 1
ATOM 6119 C C . ARG B 1 168 ? 32.12500 36.17000 13.74300 1.000 49.70070 168 ARG B C 1
ATOM 6120 O O . ARG B 1 168 ? 32.57000 35.14100 14.25800 1.000 45.55546 168 ARG B O 1
ATOM 6141 N N . MET B 1 169 ? 32.61400 37.37400 14.02900 1.000 45.60547 169 MET B N 1
ATOM 6142 C CA . MET B 1 169 ? 33.67500 37.50300 15.01800 1.000 61.75477 169 MET B CA 1
ATOM 6143 C C . MET B 1 169 ? 33.14300 37.39400 16.44100 1.000 52.80107 169 MET B C 1
ATOM 6144 O O . MET B 1 169 ? 33.92500 37.17100 17.37200 1.000 51.91412 169 MET B O 1
ATOM 6158 N N . ALA B 1 170 ? 31.83200 37.53000 16.63000 1.000 42.61037 170 ALA B N 1
ATOM 6159 C CA . ALA B 1 170 ? 31.20300 37.34300 17.93200 1.000 31.99857 170 ALA B CA 1
ATOM 6160 C C . ALA B 1 170 ? 30.64100 35.93900 18.11700 1.000 36.93601 170 ALA B C 1
ATOM 6161 O O . ALA B 1 170 ? 30.05500 35.65200 19.15800 1.000 28.06126 170 ALA B O 1
ATOM 6168 N N . LEU B 1 171 ? 30.82900 35.05000 17.15300 1.000 28.05073 171 LEU B N 1
ATOM 6169 C CA . LEU B 1 171 ? 30.12200 33.77400 17.18100 1.000 29.26930 171 LEU B CA 1
ATOM 6170 C C . LEU B 1 171 ? 30.48400 32.93000 18.39600 1.000 25.84257 171 LEU B C 1
ATOM 6171 O O . LEU B 1 171 ? 29.57400 32.32000 18.98000 1.000 27.84808 171 LEU B O 1
ATOM 6187 N N . PRO B 1 172 ? 31.74400 32.85800 18.83700 1.000 26.75058 172 PRO B N 1
ATOM 6188 C CA . PRO B 1 172 ? 32.01700 32.13200 20.09900 1.000 29.42984 172 PRO B CA 1
ATOM 6189 C C . PRO B 1 172 ? 31.23600 32.67800 21.28100 1.000 37.38606 172 PRO B C 1
ATOM 6190 O O . PRO B 1 172 ? 30.72400 31.91200 22.10300 1.000 35.86483 172 PRO B O 1
ATOM 6201 N N . ALA B 1 173 ? 31.11700 33.99600 21.38000 1.000 36.07801 173 ALA B N 1
ATOM 6202 C CA . ALA B 1 173 ? 30.32500 34.57900 22.45300 1.000 32.41441 173 ALA B CA 1
ATOM 6203 C C . ALA B 1 173 ? 28.84000 34.30500 22.24900 1.000 31.43272 173 ALA B C 1
ATOM 6204 O O . ALA B 1 173 ? 28.09200 34.06700 23.20700 1.000 24.15026 173 ALA B O 1
ATOM 6211 N N . ILE B 1 174 ? 28.38600 34.35800 21.00800 1.000 28.68239 174 ILE B N 1
ATOM 6212 C CA . ILE B 1 174 ? 26.98200 34.09100 20.74600 1.000 27.73754 174 ILE B CA 1
ATOM 6213 C C . ILE B 1 174 ? 26.65500 32.66100 21.13900 1.000 22.04475 174 ILE B C 1
ATOM 6214 O O . ILE B 1 174 ? 25.63900 32.38500 21.78900 1.000 26.67162 174 ILE B O 1
ATOM 6230 N N . ARG B 1 175 ? 27.48700 31.72100 20.68800 1.000 22.17108 175 ARG B N 1
ATOM 6231 C CA . ARG B 1 175 ? 27.24000 30.32000 20.99500 1.000 33.45401 175 ARG B CA 1
ATOM 6232 C C . ARG B 1 175 ? 27.26200 30.09400 22.49900 1.000 27.84544 175 ARG B C 1
ATOM 6233 O O . ARG B 1 175 ? 26.43300 29.36500 23.04000 1.000 21.37098 175 ARG B O 1
ATOM 6254 N N . GLY B 1 176 ? 28.20100 30.72000 23.19700 1.000 25.27935 176 GLY B N 1
ATOM 6255 C CA . GLY B 1 176 ? 28.28800 30.53700 24.63700 1.000 21.33150 176 GLY B CA 1
ATOM 6256 C C . GLY B 1 176 ? 27.09300 31.11400 25.37000 1.000 30.98793 176 GLY B C 1
ATOM 6257 O O . GLY B 1 176 ? 26.54900 30.49300 26.28700 1.000 23.98972 176 GLY B O 1
ATOM 6261 N N . ASP B 1 177 ? 26.69300 32.32400 24.99500 1.000 19.91555 177 ASP B N 1
ATOM 6262 C CA . ASP B 1 177 ? 25.53500 32.94800 25.62000 1.000 24.00551 177 ASP B CA 1
ATOM 6263 C C . ASP B 1 177 ? 24.26500 32.12100 25.42500 1.000 27.91124 177 ASP B C 1
ATOM 6264 O O . ASP B 1 177 ? 23.40700 32.07600 26.30500 1.000 19.13914 177 ASP B O 1
ATOM 6273 N N . TYR B 1 178 ? 24.06100 31.57400 24.23200 1.000 18.18376 178 TYR B N 1
ATOM 6274 C CA . TYR B 1 178 ? 22.87400 30.76800 23.96400 1.000 18.16534 178 TYR B CA 1
ATOM 6275 C C . TYR B 1 178 ? 22.90700 29.46700 24.74900 1.000 18.62592 178 TYR B C 1
ATOM 6276 O O . TYR B 1 178 ? 21.87100 29.00200 25.22800 1.000 21.41309 178 TYR B O 1
ATOM 6294 N N . ARG B 1 179 ? 24.08100 28.85900 24.90300 1.000 22.49217 179 ARG B N 1
ATOM 6295 C CA . ARG B 1 179 ? 24.15100 27.68400 25.76600 1.000 20.13399 179 ARG B CA 1
ATOM 6296 C C . ARG B 1 179 ? 23.70300 28.03500 27.18000 1.000 22.14476 179 ARG B C 1
ATOM 6297 O O . ARG B 1 179 ? 22.98600 27.25700 27.83000 1.000 24.83456 179 ARG B O 1
ATOM 6318 N N . ALA B 1 180 ? 24.09700 29.21800 27.66500 1.000 18.89700 180 ALA B N 1
ATOM 6319 C CA . ALA B 1 18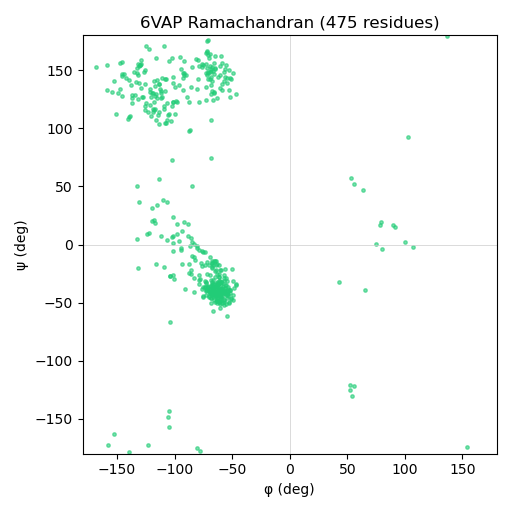0 ? 23.69500 29.63300 29.00300 1.000 24.15290 180 ALA B CA 1
ATOM 6320 C C . ALA B 1 180 ? 22.17500 29.77400 29.08800 1.000 26.62688 180 ALA B C 1
ATOM 6321 O O . ALA B 1 180 ? 21.54000 29.31100 30.04500 1.000 33.41453 180 ALA B O 1
ATOM 6328 N N . ALA B 1 181 ? 21.57500 30.43300 28.09300 1.000 19.66025 181 ALA B N 1
ATOM 6329 C CA . ALA B 1 181 ? 20.14100 30.69500 28.11100 1.000 23.60020 181 ALA B CA 1
ATOM 6330 C C . ALA B 1 181 ? 19.36900 29.40200 27.93300 1.000 26.25578 181 ALA B C 1
ATOM 6331 O O . ALA B 1 181 ? 18.38100 29.15700 28.64500 1.000 25.03195 181 ALA B O 1
ATOM 6338 N N . GLU B 1 182 ? 19.85000 28.53900 27.02700 1.000 21.39204 182 GLU B N 1
ATOM 6339 C CA . GLU B 1 182 ? 19.08800 27.35400 26.67500 1.000 28.54816 182 GLU B CA 1
ATOM 6340 C C . GLU B 1 182 ? 19.22300 26.25500 27.71900 1.000 27.24537 182 GLU B C 1
ATOM 6341 O O . GLU B 1 182 ? 18.29400 25.46100 27.87300 1.000 34.92261 182 GLU B O 1
ATOM 6353 N N . THR B 1 183 ? 20.32300 26.21600 28.47500 1.000 19.87870 183 THR B N 1
ATOM 6354 C CA . THR B 1 183 ? 20.54600 25.17000 29.46800 1.000 20.25243 183 THR B CA 1
ATOM 6355 C C . THR B 1 183 ? 20.24900 25.65600 30.87600 1.000 19.65762 183 THR B C 1
ATOM 6356 O O . THR B 1 183 ? 20.38300 24.90000 31.82600 1.000 25.80836 183 THR B O 1
ATOM 6367 N N . TYR B 1 184 ? 19.82600 26.90100 31.03300 1.000 23.52914 184 TYR B N 1
ATOM 6368 C CA . TYR B 1 184 ? 19.44200 27.41100 32.34000 1.000 28.11127 184 TYR B CA 1
ATOM 6369 C C . TYR B 1 184 ? 18.42000 26.49100 32.97900 1.000 22.04475 184 TYR B C 1
ATOM 6370 O O . TYR B 1 184 ? 17.44200 26.09100 32.35400 1.000 21.22097 184 TYR B O 1
ATOM 6388 N N . ARG B 1 185 ? 18.63500 26.15800 34.23500 1.000 19.22336 185 ARG B N 1
ATOM 6389 C CA . ARG B 1 185 ? 17.65200 25.42400 35.01900 1.000 30.04834 185 ARG B CA 1
ATOM 6390 C C . ARG B 1 185 ? 17.38100 26.23200 36.27300 1.000 26.83743 185 ARG B C 1
ATOM 6391 O O . ARG B 1 185 ? 18.30600 26.50000 37.04000 1.000 20.91830 185 ARG B O 1
ATOM 6412 N N . TYR B 1 186 ? 16.12400 26.60500 36.47400 1.000 19.20493 186 TYR B N 1
ATOM 6413 C CA . TYR B 1 186 ? 15.72400 27.42900 37.59600 1.000 25.40568 186 TYR B CA 1
ATOM 6414 C C . TYR B 1 186 ? 15.79300 26.56900 38.84100 1.000 20.25506 186 TYR B C 1
ATOM 6415 O O . TYR B 1 186 ? 15.14700 25.51300 38.91300 1.000 28.07179 186 TYR B O 1
ATOM 6433 N N . ARG B 1 187 ? 16.55200 27.02100 39.83800 1.000 24.78455 187 ARG B N 1
ATOM 6434 C CA . ARG B 1 187 ? 16.55400 26.35500 41.12900 1.000 22.12897 187 ARG B CA 1
ATOM 6435 C C . ARG B 1 187 ? 15.76700 27.19300 42.11800 1.000 30.04308 187 ARG B C 1
ATOM 6436 O O . ARG B 1 187 ? 16.17700 28.32000 42.44800 1.000 25.64781 187 ARG B O 1
ATOM 6457 N N . PRO B 1 188 ? 14.61400 26.71400 42.57700 1.000 22.46848 188 PRO B N 1
ATOM 6458 C CA . PRO B 1 188 ? 13.73700 27.57000 43.38400 1.000 26.13208 188 PRO B CA 1
ATOM 6459 C C . PRO B 1 188 ? 14.37500 28.03200 44.69500 1.000 22.90801 188 PRO B C 1
ATOM 6460 O O . PRO B 1 188 ? 15.10400 27.28700 45.35800 1.000 28.27444 188 PRO B O 1
ATOM 6471 N N . GLY B 1 189 ? 14.06300 29.27100 45.07800 1.000 23.92655 189 GLY B N 1
ATOM 6472 C CA . GLY B 1 189 ? 14.44100 29.78400 46.36900 1.000 22.90801 189 GLY B CA 1
ATOM 6473 C C . GLY B 1 189 ? 13.46100 30.84700 46.81800 1.000 30.30100 189 GLY B C 1
ATOM 6474 O O . GLY B 1 189 ? 12.36100 30.97000 46.27500 1.000 24.85824 189 GLY B O 1
ATOM 6478 N N . PRO B 1 190 ? 13.84400 31.65200 47.80800 1.000 22.98697 190 PRO B N 1
ATOM 6479 C CA . PRO B 1 190 ? 12.93600 32.70700 48.29500 1.000 22.91591 190 PRO B CA 1
ATOM 6480 C C . PRO B 1 190 ? 12.46500 33.62300 47.17500 1.000 23.05540 190 PRO B C 1
ATOM 6481 O O . PRO B 1 190 ? 13.22900 33.98200 46.29000 1.000 20.19453 190 PRO B O 1
ATOM 6492 N N . LYS B 1 191 ? 11.20000 33.99200 47.19900 1.000 28.84293 191 LYS B N 1
ATOM 6493 C CA . LYS B 1 191 ? 10.69900 34.94400 46.22300 1.000 20.23664 191 LYS B CA 1
ATOM 6494 C C . LYS B 1 191 ? 11.36400 36.30100 46.42600 1.000 19.70499 191 LYS B C 1
ATOM 6495 O O . LYS B 1 191 ? 11.78600 36.65700 47.51700 1.000 20.50246 191 LYS B O 1
ATOM 6514 N N . LEU B 1 192 ? 11.46900 37.06300 45.3530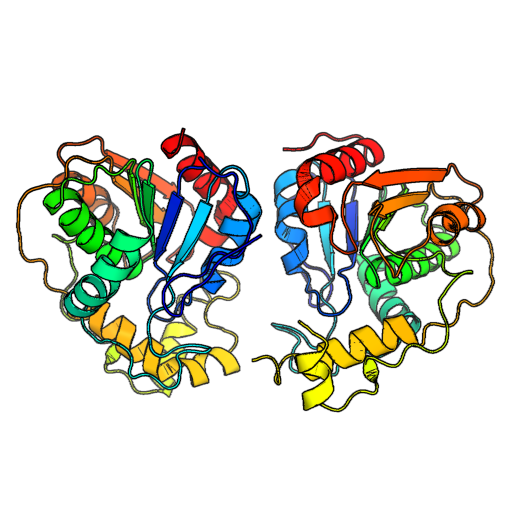0 1.000 24.24501 192 LEU B N 1
ATOM 6515 C CA . LEU B 1 192 ? 11.91400 38.44400 45.45200 1.000 28.79819 192 LEU B CA 1
ATOM 6516 C C . LEU B 1 192 ? 10.86400 39.31400 46.14600 1.000 33.75142 192 LEU B C 1
ATOM 6517 O O . LEU B 1 192 ? 9.71200 38.94400 46.29300 1.000 19.45760 192 LEU B O 1
ATOM 6533 N N . ARG B 1 193 ? 11.22500 40.48600 46.60500 1.000 20.94198 193 ARG B N 1
ATOM 6534 C CA . ARG B 1 193 ? 10.36100 41.51500 47.17800 1.000 20.80249 193 ARG B CA 1
ATOM 6535 C C . ARG B 1 193 ? 10.23600 42.71200 46.23600 1.000 27.58752 193 ARG B C 1
ATOM 6536 O O . ARG B 1 193 ? 9.28700 43.39500 46.35800 1.000 31.94857 193 ARG B O 1
ATOM 6557 N N . CYS B 1 194 ? 11.13300 42.89600 45.27700 1.000 23.64494 194 CYS B N 1
ATOM 6558 C CA . CYS B 1 194 ? 11.15200 44.09300 44.46400 1.000 21.62365 194 CYS B CA 1
ATOM 6559 C C . CYS B 1 194 ? 10.04400 44.04100 43.43000 1.000 33.73562 194 CYS B C 1
ATOM 6560 O O . CYS B 1 194 ? 9.57900 42.94700 43.06100 1.000 23.58704 194 CYS B O 1
ATOM 6568 N N . PRO B 1 195 ? 9.59100 45.21200 42.95500 1.000 17.67054 195 PRO B N 1
ATOM 6569 C CA . PRO B 1 195 ? 8.72900 45.22000 41.76800 1.000 17.35998 195 PRO B CA 1
ATOM 6570 C C . PRO B 1 195 ? 9.41200 44.54700 40.59300 1.000 16.28616 195 PRO B C 1
ATOM 6571 O O . PRO B 1 195 ? 10.62100 44.67700 40.39500 1.000 22.05001 195 PRO B O 1
ATOM 6582 N N . ILE B 1 196 ? 8.62400 43.78900 39.83300 1.000 17.69423 196 ILE B N 1
ATOM 6583 C CA . ILE B 1 196 ? 9.05900 43.20000 38.57400 1.000 17.02046 196 ILE B CA 1
ATOM 6584 C C . ILE B 1 196 ? 8.18500 43.79600 37.49300 1.000 24.60295 196 ILE B C 1
ATOM 6585 O O . ILE B 1 196 ? 6.95900 43.86900 37.63900 1.000 18.00479 196 ILE B O 1
ATOM 6601 N N . HIS B 1 197 ? 8.81100 44.32500 36.46000 1.000 16.29932 197 HIS B N 1
ATOM 6602 C CA . HIS B 1 197 ? 8.09300 44.83600 35.29500 1.000 18.31535 197 HIS B CA 1
ATOM 6603 C C . HIS B 1 197 ? 8.52000 44.05800 34.05900 1.000 19.86817 197 HIS B C 1
ATOM 6604 O O . HIS B 1 197 ? 9.68200 44.12400 33.65100 1.000 26.48739 197 HIS B O 1
ATOM 6619 N N . ALA B 1 198 ? 7.58800 43.30300 33.49000 1.000 19.31021 198 ALA B N 1
ATOM 6620 C CA . ALA B 1 198 ? 7.84800 42.49900 32.31000 1.000 19.57077 198 ALA B CA 1
ATOM 6621 C C . ALA B 1 198 ? 7.50500 43.29200 31.06100 1.000 25.17407 198 ALA B C 1
ATOM 6622 O O . ALA B 1 198 ? 6.55800 44.08900 31.04200 1.000 21.67628 198 ALA B O 1
ATOM 6629 N N . LEU B 1 199 ? 8.30800 43.08200 30.02700 1.000 27.96125 199 LEU B N 1
ATOM 6630 C CA . LEU B 1 199 ? 8.16200 43.79700 28.77300 1.000 25.69519 199 LEU B CA 1
ATOM 6631 C C . LEU B 1 199 ? 8.33400 42.80200 27.63900 1.000 24.17395 199 LEU B C 1
ATOM 6632 O O . LEU B 1 199 ? 9.32000 42.05300 27.61300 1.000 23.48966 199 LEU B O 1
ATOM 6648 N N . THR B 1 200 ? 7.37800 42.78600 26.71200 1.000 28.71660 200 THR B N 1
ATOM 6649 C CA . THR B 1 200 ? 7.33600 41.73200 25.70800 1.000 20.63932 200 THR B CA 1
ATOM 6650 C C . THR B 1 200 ? 6.77100 42.28400 24.40300 1.000 22.38163 200 THR B C 1
ATOM 6651 O O . THR B 1 200 ? 6.06900 43.30400 24.36800 1.000 22.88695 200 THR B O 1
ATOM 6662 N N . GLY B 1 201 ? 7.13300 41.61300 23.31400 1.000 23.78706 201 GLY B N 1
ATOM 6663 C CA . GLY B 1 201 ? 6.50200 41.85400 22.03500 1.000 31.08267 201 GLY B CA 1
ATOM 6664 C C . GLY B 1 201 ? 5.29900 40.93800 21.87200 1.000 30.02728 201 GLY B C 1
ATOM 6665 O O . GLY B 1 201 ? 5.29700 39.80300 22.34000 1.000 35.09631 201 GLY B O 1
ATOM 6669 N N . ASP B 1 202 ? 4.27500 41.44400 21.19600 1.000 29.42458 202 ASP B N 1
ATOM 6670 C CA . ASP B 1 202 ? 3.05700 40.66500 21.00000 1.000 28.49289 202 ASP B CA 1
ATOM 6671 C C . ASP B 1 202 ? 3.20200 39.67000 19.85900 1.000 23.73706 202 ASP B C 1
ATOM 6672 O O . ASP B 1 202 ? 2.23200 38.99800 19.51600 1.000 24.91615 202 ASP B O 1
ATOM 6681 N N . ASP B 1 203 ? 4.35400 39.64300 19.19400 1.000 26.95060 203 ASP B N 1
ATOM 6682 C CA . ASP B 1 203 ? 4.60400 38.78000 18.03900 1.000 26.32684 203 ASP B CA 1
ATOM 6683 C C . ASP B 1 203 ? 5.92100 38.02200 18.19900 1.000 30.93792 203 ASP B C 1
ATOM 6684 O O . ASP B 1 203 ? 6.64500 37.77100 17.23500 1.000 36.28856 203 ASP B O 1
ATOM 6693 N N . ASP B 1 204 ? 6.23500 37.62600 19.42500 1.000 22.59218 204 ASP B N 1
ATOM 6694 C CA . ASP B 1 204 ? 7.47700 36.92600 19.73800 1.000 21.95790 204 ASP B CA 1
ATOM 6695 C C . ASP B 1 204 ? 7.18700 35.46100 20.03500 1.000 31.21427 204 ASP B C 1
ATOM 6696 O O . ASP B 1 204 ? 6.72400 35.13900 21.14400 1.000 27.72438 204 ASP B O 1
ATOM 6705 N N . PRO B 1 205 ? 7.49000 34.53900 19.11800 1.000 22.22372 205 PRO B N 1
ATOM 6706 C CA . PRO B 1 205 ? 7.15600 33.12800 19.36300 1.000 21.90526 205 PRO B CA 1
ATOM 6707 C C . PRO B 1 205 ? 7.88400 32.53400 20.54900 1.000 20.73670 205 PRO B C 1
ATOM 6708 O O . PRO B 1 205 ? 7.42700 31.52400 21.08800 1.000 32.65392 205 PRO B O 1
ATOM 6719 N N . MET B 1 206 ? 8.95800 33.17600 21.03400 1.000 19.51287 206 MET B N 1
ATOM 6720 C CA . MET B 1 206 ? 9.75600 32.65200 22.14500 1.000 41.49708 206 MET B CA 1
ATOM 6721 C C . MET B 1 206 ? 9.18200 32.97200 23.51900 1.000 25.08985 206 MET B C 1
ATOM 6722 O O . MET B 1 206 ? 9.69000 32.43500 24.51600 1.000 23.75285 206 MET B O 1
ATOM 6736 N N . VAL B 1 207 ? 8.18000 33.85300 23.58700 1.000 25.32409 207 VAL B N 1
ATOM 6737 C CA . VAL B 1 207 ? 7.55100 34.25200 24.84300 1.000 24.13974 207 VAL B CA 1
ATOM 6738 C C . VAL B 1 207 ? 6.02900 34.33700 24.64200 1.000 27.17431 207 VAL B C 1
ATOM 6739 O O . VAL B 1 207 ? 5.52700 35.22600 23.94500 1.000 25.19776 207 VAL B O 1
ATOM 6752 N N . THR B 1 208 ? 5.30100 33.42600 25.23600 1.000 19.69710 208 THR B N 1
ATOM 6753 C CA . THR B 1 208 ? 3.85100 33.54400 25.16400 1.000 20.47351 208 THR B CA 1
ATOM 6754 C C . THR B 1 208 ? 3.36800 34.53300 26.22400 1.000 22.25267 208 THR B C 1
ATOM 6755 O O . THR B 1 208 ? 4.05700 34.78600 27.22800 1.000 20.37876 208 THR B O 1
ATOM 6766 N N . PRO B 1 209 ? 2.15900 35.07700 26.04600 1.000 24.07394 209 PRO B N 1
ATOM 6767 C CA . PRO B 1 209 ? 1.59400 35.95000 27.10200 1.000 21.00778 209 PRO B CA 1
ATOM 6768 C C . PRO B 1 209 ? 1.66300 35.33400 28.49500 1.000 23.25542 209 PRO B C 1
ATOM 6769 O O . PRO B 1 209 ? 2.02300 36.00900 29.46700 1.000 19.84448 209 PRO B O 1
ATOM 6780 N N . VAL B 1 210 ? 1.33600 34.04500 28.61100 1.000 21.36046 210 VAL B N 1
ATOM 6781 C CA . VAL B 1 210 ? 1.34400 33.39200 29.91400 1.000 23.29490 210 VAL B CA 1
ATOM 6782 C C . VAL B 1 210 ? 2.76100 33.24700 30.42000 1.000 23.64494 210 VAL B C 1
ATOM 6783 O O . VAL B 1 210 ? 3.00500 33.37000 31.62200 1.000 20.40508 210 VAL B O 1
ATOM 6796 N N . GLU B 1 211 ? 3.71500 32.93400 29.53500 1.000 22.11844 211 GLU B N 1
ATOM 6797 C CA . GLU B 1 211 ? 5.10700 32.81800 29.96800 1.000 21.55522 211 GLU B CA 1
ATOM 6798 C C . GLU B 1 211 ? 5.64500 34.14100 30.50200 1.000 23.38965 211 GLU B C 1
ATOM 6799 O O . GLU B 1 211 ? 6.48800 34.16500 31.40500 1.000 27.50067 211 GLU B O 1
ATOM 6811 N N . ALA B 1 212 ? 5.18600 35.25200 29.92700 1.000 17.34155 212 ALA B N 1
ATOM 6812 C CA . ALA B 1 212 ? 5.61500 36.56800 30.38800 1.000 17.45999 212 ALA B CA 1
ATOM 6813 C C . ALA B 1 212 ? 4.93600 36.91200 31.69600 1.000 17.05731 212 ALA B C 1
ATOM 6814 O O . ALA B 1 212 ? 5.59900 37.35300 32.64300 1.000 24.95036 212 ALA B O 1
ATOM 6821 N N . ARG B 1 213 ? 3.61700 36.66600 31.77700 1.000 26.35842 213 ARG B N 1
ATOM 6822 C CA . ARG B 1 213 ? 2.86200 36.94100 32.99500 1.000 38.45198 213 ARG B CA 1
ATOM 6823 C C . ARG B 1 213 ? 3.31600 36.07700 34.16300 1.000 22.55534 213 ARG B C 1
ATOM 6824 O O . ARG B 1 213 ? 3.06800 36.43500 35.32400 1.000 18.83384 213 ARG B O 1
ATOM 6845 N N . ALA B 1 214 ? 3.96100 34.94200 33.89100 1.000 19.47339 214 ALA B N 1
ATOM 6846 C CA . ALA B 1 214 ? 4.42200 34.08400 34.98400 1.000 20.90777 214 ALA B CA 1
ATOM 6847 C C . ALA B 1 214 ? 5.49200 34.74400 35.86600 1.000 17.64685 214 ALA B C 1
ATOM 6848 O O . ALA B 1 214 ? 5.73300 34.27800 36.99000 1.000 24.17921 214 ALA B O 1
ATOM 6855 N N . TRP B 1 215 ? 6.14400 35.80700 35.38100 1.000 16.36775 215 TRP B N 1
ATOM 6856 C CA . TRP B 1 215 ? 7.06200 36.54500 36.23300 1.000 15.75715 215 TRP B CA 1
ATOM 6857 C C . TRP B 1 215 ? 6.40200 37.04700 37.50600 1.000 25.86363 215 TRP B C 1
ATOM 6858 O O . TRP B 1 215 ? 7.12500 37.30800 38.47400 1.000 18.06796 215 TRP B O 1
ATOM 6879 N N . SER B 1 216 ? 5.07500 37.17300 37.53400 1.000 19.02860 216 SER B N 1
ATOM 6880 C CA . SER B 1 216 ? 4.39600 37.61900 38.73500 1.000 23.44755 216 SER B CA 1
ATOM 6881 C C . SER B 1 216 ? 4.55700 36.63100 39.87400 1.000 18.62855 216 SER B C 1
ATOM 6882 O O . SER B 1 216 ? 4.41700 37.02400 41.03200 1.000 19.18125 216 SER B O 1
ATOM 6890 N N . GLU B 1 217 ? 4.84100 35.36500 39.58500 1.000 18.69698 217 GLU B N 1
ATOM 6891 C CA . GLU B 1 217 ? 4.92500 34.35100 40.61800 1.000 23.68179 217 GLU B CA 1
ATOM 6892 C C . GLU B 1 217 ? 6.25900 34.36600 41.33800 1.000 21.58153 217 GLU B C 1
ATOM 6893 O O . GLU B 1 217 ? 6.42900 33.59600 42.28400 1.000 23.01065 217 GLU B O 1
ATOM 6905 N N . HIS B 1 218 ? 7.19300 35.22200 40.92800 1.000 22.41585 218 HIS B N 1
ATOM 6906 C CA . HIS B 1 218 ? 8.55100 35.22800 41.44400 1.000 34.28043 218 HIS B CA 1
ATOM 6907 C C . HIS B 1 218 ? 8.83300 36.39800 42.36900 1.000 18.90753 218 HIS B C 1
ATOM 6908 O O . HIS B 1 218 ? 9.97400 36.55100 42.81000 1.000 24.77665 218 HIS B O 1
ATOM 6922 N N . THR B 1 219 ? 7.84000 37.22200 42.66500 1.000 20.52615 219 THR B N 1
ATOM 6923 C CA . THR B 1 219 ? 8.05100 38.31200 43.59700 1.000 18.20745 219 THR B CA 1
ATOM 6924 C C . THR B 1 219 ? 6.77900 38.52200 44.38800 1.000 19.38653 219 THR B C 1
ATOM 6925 O O . THR B 1 219 ? 5.68800 38.33500 43.86500 1.000 19.71552 219 THR B O 1
ATOM 6936 N N . ASP B 1 220 ? 6.93500 38.92300 45.65200 1.000 22.98170 220 ASP B N 1
ATOM 6937 C CA . ASP B 1 220 ? 5.83400 39.41700 46.46600 1.000 25.43463 220 ASP B CA 1
ATOM 6938 C C . ASP B 1 220 ? 5.54400 40.88700 46.19300 1.000 21.32624 220 ASP B C 1
ATOM 6939 O O . ASP B 1 220 ? 4.52700 41.40600 46.66000 1.000 22.40795 220 ASP B O 1
ATOM 6948 N N . GLY B 1 221 ? 6.43200 41.58800 45.50200 1.000 23.60283 221 GLY B N 1
ATOM 6949 C CA . GLY B 1 221 ? 6.17500 42.96200 45.13300 1.000 26.15577 221 GLY B CA 1
ATOM 6950 C C . GLY B 1 221 ? 5.23200 43.07300 43.95900 1.000 32.40125 221 GLY B C 1
ATOM 6951 O O . GLY B 1 221 ? 4.66900 42.08800 43.47900 1.000 28.58501 221 GLY B O 1
ATOM 6955 N N . PRO B 1 222 ? 4.98300 44.31300 43.52900 1.000 20.19979 222 PRO B N 1
ATOM 6956 C CA . PRO B 1 222 ? 4.01300 44.53600 42.44800 1.000 20.33402 222 PRO B CA 1
ATOM 6957 C C . PRO B 1 222 ? 4.56900 44.05400 41.13300 1.000 19.12335 222 PRO B C 1
ATOM 6958 O O . PRO B 1 222 ? 5.76500 44.19700 40.86800 1.000 24.37398 222 PRO B O 1
ATOM 6969 N N . PHE B 1 223 ? 3.68600 43.48500 40.31800 1.000 27.66911 223 PHE B N 1
ATOM 6970 C CA . PHE B 1 223 ? 4.03800 42.99400 39.00000 1.000 26.61372 223 PHE B CA 1
ATOM 6971 C C . PHE B 1 223 ? 3.27000 43.79400 37.95800 1.000 21.49995 223 PHE B C 1
ATOM 6972 O O . PHE B 1 223 ? 2.05500 43.99000 38.07600 1.000 20.31033 223 PHE B O 1
ATOM 6989 N N . THR B 1 224 ? 3.97800 44.31100 36.96400 1.000 18.42063 224 THR B N 1
ATOM 6990 C CA . THR B 1 224 ? 3.36100 44.98700 35.82500 1.000 21.21833 224 THR B CA 1
ATOM 6991 C C . THR B 1 224 ? 3.87300 44.30200 34.57100 1.000 24.72402 224 THR B C 1
ATOM 6992 O O . THR B 1 224 ? 4.99400 43.79300 34.55000 1.000 17.24944 224 THR B O 1
ATOM 7003 N N . LEU B 1 225 ? 3.06000 44.29900 33.52600 1.000 28.92189 225 LEU B N 1
ATOM 7004 C CA . LEU B 1 225 ? 3.43700 43.74400 32.23700 1.000 21.68944 225 LEU B CA 1
ATOM 7005 C C . LEU B 1 225 ? 2.95400 44.72100 31.17800 1.000 27.40329 225 LEU B C 1
ATOM 7006 O O . LEU B 1 225 ? 1.77200 45.09500 31.17800 1.000 31.09057 225 LEU B O 1
ATOM 7022 N N . ASP B 1 226 ? 3.86200 45.16100 30.29800 1.000 18.80752 226 ASP B N 1
ATOM 7023 C CA . ASP B 1 226 ? 3.49100 45.88900 29.09000 1.000 19.78658 226 ASP B CA 1
ATOM 7024 C C . ASP B 1 226 ? 3.90100 45.11200 27.84700 1.000 26.10313 226 ASP B C 1
ATOM 7025 O O . ASP B 1 226 ? 5.00600 44.56600 27.78300 1.000 24.48451 226 ASP B O 1
ATOM 7034 N N . THR B 1 227 ? 2.99800 45.06200 26.87400 1.000 25.53727 227 THR B N 1
ATOM 7035 C CA . THR B 1 227 ? 3.22700 44.38600 25.60800 1.000 27.80070 227 THR B CA 1
ATOM 7036 C C . THR B 1 227 ? 3.21500 45.40000 24.48500 1.000 26.07155 227 THR B C 1
ATOM 7037 O O . THR B 1 227 ? 2.41300 46.32800 24.49400 1.000 27.61647 227 THR B O 1
ATOM 7048 N N . PHE B 1 228 ? 4.08400 45.20900 23.51700 1.000 22.32373 228 PHE B N 1
ATOM 7049 C CA . PHE B 1 228 ? 4.26000 46.13700 22.42500 1.000 25.61097 228 PHE B CA 1
ATOM 7050 C C . PHE B 1 228 ? 4.22200 45.37400 21.11800 1.000 26.14261 228 PHE B C 1
ATOM 7051 O O . PHE B 1 228 ? 4.52500 44.18200 21.08200 1.000 26.80321 228 PHE B O 1
ATOM 7068 N N . ALA B 1 229 ? 3.83700 46.07600 20.05300 1.000 25.35567 229 ALA B N 1
ATOM 7069 C CA . ALA B 1 229 ? 3.87800 45.50500 18.71400 1.000 31.81434 229 ALA B CA 1
ATOM 7070 C C . ALA B 1 229 ? 5.31900 45.19000 18.33500 1.000 38.10457 229 ALA B C 1
ATOM 7071 O O . ALA B 1 229 ? 6.20300 46.04600 18.43700 1.000 41.90502 229 ALA B O 1
ATOM 7078 N N . GLY B 1 230 ? 5.55800 43.94400 17.94000 1.000 31.66169 230 GLY B N 1
ATOM 7079 C CA . GLY B 1 230 ? 6.87700 43.54700 17.49900 1.000 34.48045 230 GLY B CA 1
ATOM 7080 C C . GLY B 1 230 ? 7.31100 42.21100 18.05600 1.000 36.39384 230 GLY B C 1
ATOM 7081 O O . GLY B 1 230 ? 6.57500 41.58400 18.81800 1.000 27.10325 230 GLY B O 1
ATOM 7085 N N . GLY B 1 231 ? 8.50000 41.77100 17.68700 1.000 28.76661 231 GLY B N 1
ATOM 7086 C CA . GLY B 1 231 ? 9.02100 40.48000 18.05000 1.000 28.94031 231 GLY B CA 1
ATOM 7087 C C . GLY B 1 231 ? 10.06000 40.59600 19.13300 1.000 30.20362 231 GLY B C 1
ATOM 7088 O O . GLY B 1 231 ? 9.95300 41.43900 20.02300 1.000 29.59302 231 GLY B O 1
ATOM 7092 N N . HIS B 1 232 ? 11.08500 39.75700 19.03200 1.000 25.88995 232 HIS B N 1
ATOM 7093 C CA . HIS B 1 232 ? 12.04600 39.60900 20.11600 1.000 24.55294 232 HIS B CA 1
ATOM 7094 C C . HIS B 1 232 ? 12.79500 40.90100 20.37800 1.000 28.30339 232 HIS B C 1
ATOM 7095 O O . HIS B 1 232 ? 13.28600 41.10600 21.48700 1.000 26.75847 232 HIS B O 1
ATOM 7109 N N . PHE B 1 233 ? 12.90600 41.77500 19.38700 1.000 23.61862 233 PHE B N 1
ATOM 7110 C CA . PHE B 1 233 ? 13.57500 43.05600 19.55500 1.000 31.13531 233 PHE B CA 1
ATOM 7111 C C . PHE B 1 233 ? 12.60800 44.20900 19.38600 1.000 27.45592 233 PHE B C 1
ATOM 7112 O O . PHE B 1 233 ? 12.98300 45.27300 18.89100 1.000 21.52100 233 PHE B O 1
ATOM 7129 N N . TYR B 1 234 ? 11.35700 43.99800 19.81800 1.000 21.76577 234 TYR B N 1
ATOM 7130 C CA . TYR B 1 234 ? 10.38000 45.08000 19.86300 1.000 31.30112 234 TYR B CA 1
ATOM 7131 C C . TYR B 1 234 ? 10.96700 46.33600 20.49500 1.000 27.63226 234 TYR B C 1
ATOM 7132 O O . TYR B 1 234 ? 10.63200 47.46100 20.09700 1.000 31.95383 234 TYR B O 1
ATOM 7150 N N . LEU B 1 235 ? 11.85200 46.16200 21.49000 1.000 26.17682 235 LEU B N 1
ATOM 7151 C CA . LEU B 1 235 ? 12.24900 47.28900 22.33100 1.000 25.58728 235 LEU B CA 1
ATOM 7152 C C . LEU B 1 235 ? 13.02200 48.35800 21.56900 1.000 24.52662 235 LEU B C 1
ATOM 7153 O O . LEU B 1 235 ? 13.15400 49.48800 22.05500 1.000 30.15888 235 LEU B O 1
ATOM 7169 N N . LEU B 1 236 ? 13.50300 48.05000 20.37100 1.000 30.21678 236 LEU B N 1
ATOM 7170 C CA . LEU B 1 236 ? 14.16400 49.07800 19.57900 1.000 27.28748 236 LEU B CA 1
ATOM 7171 C C . LEU B 1 236 ? 13.16000 50.03800 18.95300 1.000 29.50880 236 LEU B C 1
ATOM 7172 O O . LEU B 1 236 ? 13.40000 51.24900 18.90800 1.000 37.82296 236 LEU B O 1
ATOM 7188 N N . GLU B 1 237 ? 12.01700 49.52700 18.50800 1.000 41.61815 237 GLU B N 1
ATOM 7189 C CA . GLU B 1 237 ? 10.98900 50.39200 17.95500 1.000 43.77367 237 GLU B CA 1
ATOM 7190 C C . GLU B 1 237 ? 10.30200 51.17600 19.05200 1.000 38.79149 237 GLU B C 1
ATOM 7191 O O . GLU B 1 237 ? 9.87700 52.31000 18.82200 1.000 43.34204 237 GLU B O 1
ATOM 7203 N N . HIS B 1 238 ? 10.19300 50.60500 20.24600 1.000 24.89772 238 HIS B N 1
ATOM 7204 C CA . HIS B 1 238 ? 9.48900 51.23500 21.35900 1.000 32.79604 238 HIS B CA 1
ATOM 7205 C C . HIS B 1 238 ? 10.46100 51.75200 22.41700 1.000 25.35567 238 HIS B C 1
ATOM 7206 O O . HIS B 1 238 ? 10.18200 51.73000 23.62200 1.000 24.43714 238 HIS B O 1
ATOM 7220 N N . ARG B 1 239 ? 11.60500 52.25200 21.95500 1.000 34.56730 239 ARG B N 1
ATOM 7221 C CA . ARG B 1 239 ? 12.62800 52.75900 22.85900 1.000 38.17563 239 ARG B CA 1
ATOM 7222 C C . ARG B 1 239 ? 12.03900 53.74300 23.85600 1.000 35.28055 239 ARG B C 1
ATOM 7223 O O . ARG B 1 239 ? 12.29500 53.65000 25.06400 1.000 32.80130 239 ARG B O 1
ATOM 7244 N N . ASP B 1 240 ? 11.23200 54.69000 23.36700 1.000 30.78264 240 ASP B N 1
ATOM 7245 C CA . ASP B 1 240 ? 10.81100 55.80500 24.21500 1.000 47.83995 240 ASP B CA 1
ATOM 7246 C C . ASP B 1 240 ? 9.87500 55.34000 25.33200 1.000 38.90466 240 ASP B C 1
ATOM 7247 O O . ASP B 1 240 ? 10.01000 55.73800 26.49700 1.000 31.45640 240 ASP B O 1
ATOM 7256 N N . ALA B 1 241 ? 8.89500 54.51200 24.98700 1.000 32.67760 241 ALA B N 1
ATOM 7257 C CA . ALA B 1 241 ? 7.98500 53.98800 26.00400 1.000 39.58106 241 ALA B CA 1
ATOM 7258 C C . ALA B 1 241 ? 8.74400 53.19800 27.07700 1.000 36.46490 241 ALA B C 1
ATOM 7259 O O . ALA B 1 241 ? 8.44100 53.27800 28.27200 1.000 27.97441 241 ALA B O 1
ATOM 7266 N N . ILE B 1 242 ? 9.75700 52.44200 26.67600 1.000 22.91064 242 ILE B N 1
ATOM 7267 C CA . ILE B 1 242 ? 10.51100 51.67900 27.66100 1.000 28.07705 242 ILE B CA 1
ATOM 7268 C C . ILE B 1 242 ? 11.39900 52.59100 28.49700 1.000 20.39718 242 ILE B C 1
ATOM 7269 O O . ILE B 1 242 ? 11.60300 52.34800 29.67400 1.000 24.15816 242 ILE B O 1
ATOM 7285 N N . LEU B 1 243 ? 11.89700 53.67800 27.91700 1.000 22.03159 243 LEU B N 1
ATOM 7286 C CA . LEU B 1 243 ? 12.68200 54.56300 28.77500 1.000 30.55103 243 LEU B CA 1
ATOM 7287 C C . LEU B 1 243 ? 11.78500 55.28300 29.72000 1.000 39.01784 243 LEU B C 1
ATOM 7288 O O . LEU B 1 243 ? 12.13000 55.43800 30.91300 1.000 28.45868 243 LEU B O 1
ATOM 7304 N N . GLY B 1 244 ? 10.59500 55.72900 29.29200 1.000 23.82917 244 GLY B N 1
ATOM 7305 C CA . GLY B 1 244 ? 9.62600 56.27400 30.19700 1.000 24.56084 244 GLY B CA 1
ATOM 7306 C C . GLY B 1 244 ? 9.29400 55.33200 31.33900 1.000 23.25805 244 GLY B C 1
ATOM 7307 O O . GLY B 1 244 ? 9.09900 55.77600 32.46800 1.000 26.83216 244 GLY B O 1
ATOM 7311 N N . ILE B 1 245 ? 9.17900 54.03300 31.06000 1.000 25.66887 245 ILE B N 1
ATOM 7312 C CA . ILE B 1 245 ? 8.88500 53.06300 32.11400 1.000 34.87787 245 ILE B CA 1
ATOM 7313 C C . ILE B 1 245 ? 10.04700 53.00500 33.09700 1.000 29.54302 245 ILE B C 1
ATOM 7314 O O . ILE B 1 245 ? 9.86800 53.09700 34.31700 1.000 32.85657 245 ILE B O 1
ATOM 7330 N N . ILE B 1 246 ? 11.26700 52.89300 32.57800 1.000 26.79795 246 ILE B N 1
ATOM 7331 C CA . ILE B 1 246 ? 12.44500 52.87500 33.44400 1.000 29.55091 246 ILE B CA 1
ATOM 7332 C C . ILE B 1 246 ? 12.48800 54.13200 34.31300 1.000 35.92536 246 ILE B C 1
ATOM 7333 O O . ILE B 1 246 ? 12.64100 54.06900 35.54200 1.000 29.89043 246 ILE B O 1
ATOM 7349 N N . ALA B 1 247 ? 12.31900 55.29700 33.68700 1.000 31.68275 247 ALA B N 1
ATOM 7350 C CA . ALA B 1 247 ? 12.44600 56.54300 34.43500 1.000 27.65332 247 ALA B CA 1
ATOM 7351 C C . ALA B 1 247 ? 11.41000 56.62000 35.55200 1.000 30.42207 247 ALA B C 1
ATOM 7352 O O . ALA B 1 247 ? 11.69000 57.15900 36.63400 1.000 35.77271 247 ALA B O 1
ATOM 7359 N N . GLU B 1 248 ? 10.19700 56.12500 35.30200 1.000 34.82523 248 GLU B N 1
ATOM 7360 C CA . GLU B 1 248 ? 9.17100 56.18400 36.33700 1.000 32.73814 248 GLU B CA 1
ATOM 7361 C C . GLU B 1 248 ? 9.53600 55.31800 37.53600 1.000 25.43726 248 GLU B C 1
ATOM 7362 O O . GLU B 1 248 ? 9.27100 55.69100 38.68800 1.000 35.94642 248 GLU B O 1
ATOM 7374 N N . HIS B 1 249 ? 10.14600 54.16500 37.28400 1.000 40.29694 249 HIS B N 1
ATOM 7375 C CA . HIS B 1 249 ? 10.53900 53.29000 38.37700 1.000 31.48799 249 HIS B CA 1
ATOM 7376 C C . HIS B 1 249 ? 11.65400 53.89200 39.22700 1.000 37.07813 249 HIS B C 1
ATOM 7377 O O . HIS B 1 249 ? 11.70300 53.66800 40.43900 1.000 35.32266 249 HIS B O 1
ATOM 7391 N N . LEU B 1 250 ? 12.57400 54.63100 38.62200 1.000 22.39742 250 LEU B N 1
ATOM 7392 C CA . LEU B 1 250 ? 13.72200 55.17600 39.33600 1.000 35.30686 250 LEU B CA 1
ATOM 7393 C C . LEU B 1 250 ? 13.45800 56.55600 39.96900 1.000 40.07849 250 LEU B C 1
ATOM 7394 O O . LEU B 1 250 ? 14.40900 57.26600 40.32800 1.000 40.68383 250 LEU B O 1
ATOM 7410 N N . ARG B 1 251 ? 12.20100 56.94600 40.12900 1.000 53.43535 251 ARG B N 1
ATOM 7411 C CA . ARG B 1 251 ? 11.87200 58.18600 40.83200 1.000 64.08926 251 ARG B CA 1
ATOM 7412 C C . ARG B 1 251 ? 10.69800 57.95600 41.78400 1.000 62.12850 251 ARG B C 1
ATOM 7413 O O . ARG B 1 251 ? 10.83800 57.30000 42.81800 1.000 63.91029 251 ARG B O 1
#

Sequence (479 aa):
THSDVWIRQYRPAHPTAPQLICLPHAGGSATFYHPVAAALAPRCDVLAVQYPGRQDRRAEKPLEDIDELANQLFPVLRARVHQPVALFGHSMGATLAFELARRFESAGISLEALLVSARPAPSRQRTGGTVHLLSDEELVAELRLVRMALPAIRGDYRAAETYRYRPGPKLRCPIHALTGDDDPMVTPVEARAWSEHTDGPFTLDTFAGGHFYLLEHRDAILGIIAEHLRTCSRNTHSDVWIRQYRPAHPTAPQLICLPHAGGSATFYHPVAAALAPRCDVLAVQYPGRQDRRAEKPLEDIDELANQLFPVLRARVHQPVALFGHSMGATLAFELARRFESAGISLEALLVSARPAPSRQRTGGTVHLLSDEELVAELRTLDGTAEQVFHDEELVRMALPAIRGDYRAAETYRYRPGPKLRCPIHALTGDDDPMVTPVEARAWSEHTDGPFTLDTFAGGHFYLLEHRDAILGIIAEHLR

B-factor: mean 44.07, std 28.49, range [12.41, 222.14]

InterPro domains:
  IPR001031 Thioesterase [PF00975] (24-245)
  IPR012223 Thioesterase type II, NRPS/PKS/S-FAS [PTHR11487] (21-250)
  IPR020802 Thioesterase TesA-like [SM00824] (26-248)
  IPR029058 Alpha/Beta hydrolase fold [G3DSA:3.40.50.1820] (4-250)
  IPR029058 Alpha/Beta hydrolase fold [SSF53474] (3-248)